Protein AF-A0A3N7EDV2-F1 (afdb_monomer)

pLDDT: mean 83.16, std 14.84, range [35.91, 98.69]

Secondary structure (DSSP, 8-state):
-PPEEEEESSHHHHHHHHHHHH-TTPEEEEEEEETTEEEEEEE-----SS-THHHHHHHTT--HHHHHHHH-S--S--SS--HHHHHHHHHHHHHHH-EE---HHHHHSS-EEEEEE--TTSSHHHHHHHHHHHHHHHH-GGGEEEEE---S-HHHHHHHHHHHHHHT-EEEEPPTTS-SHHHHHHTTT-SEEEEEPPP--TT-TTHHHHHHTTTTSEEEEEEETTS-HHHHHHHHHHHHHHHHHTT----EEEEE-TTT-S-SHHHHHHHHHTT-EEEEEE-SS-TTTTEE-GGGSSHHHHHT--SS--TT-PPSS-TTHHHHHHHHHHHGGGHHHHHHHHHHHHHHSTTHHHHHHHSGGGGS-THHHHTTS--PPP------EEEE-TT-EEEETTEEEEHHHHTTTPEEEEEEEEEETTEEEEEEEEEEEEEETTEEEEEEEEEEEETTT--EEEEEEEEEETTS-HHHHHHHHHHHHHTTTHHHHHHHHHHHHHHH-TT--HHHHHHHHHHHHHHHHHHHH--SHHHHHHHHHHHHTSSS-----HHHHHHHHHHHHHHHHHHH--

Sequence (570 aa):
MSAQRFIGANSREAMNQVRAALGEDALILSSRMTDAGVEIMAQGEETASAPPLLEWLLEAGFSAGFSEDLLGRTPAHLPDATPARLKAWLMQRLDSQLNLLGDEAELFKAPTVIALVGPTGVGKTTTTAKLAARYVMRHGPGHVALVTTDSFRVGAHEQLNIYAQLLGVELHTLEPQAALDPLLGRLAGKRLVIIDTVGMSQRDQRLLAHIQQLRGVRLMLVLNAASHGDTLDEVVHTYRAAAQAAGCRLDDCIISKCDEAARLGPVLETVMRHRLRLNYLSTGQQVPEDLQLPGASDFLQQALDISRPSRFAAPPASATRPHLDALARSLLGQRKVLLALRDSLITHVEGFALLAQLWPLMAQPQACWEGFLGEPAAPSSAAWITPGKASQRAVFEAQRHPLGTLAKRGECFGIRVLRYRNRNARVTLSHLPVAFKGTAVRAWFATLQDSHSGQHLSQRYWLVEEQHALNEQAAELLHQLKQDELADLTARGSTRLLDLHPHLHAEPRHYLAAGFAASALRLAQAPDDWAFQARAQLLGLLPKKPRGQTREILDGLLHLAAVMDNFEHA

Mean predicted aligned error: 18.67 Å

Foldseek 3Di:
DAFDKFFDQEPVRSVVVCCVVANPPWAWPDWDADPRHIMTTTHHDDADPPHDQLLLLLQLPADNVVSCVLCDPPDPDPDDPDVVVVLVVSLVSLVVLAQFDPDCCVVLVFQAEEEEAEAPPLCLLLVLLQVQLVCCVPPNAPQEAEEEAPPPDPVSVVVSVVSCVVRVHHYYYDYPPDACVVVVVVNVSHSYYYYRYDHDQLPDPCLLVRLLSVPPHHYEYRAEQQDHLVRLLSGVVSNQVSQVVSVHHYQHYEYEPLQVHPHRSSVSSSCSVSVHHYYWYANDRDHNVRIDGPVVDCSSVVSSDSVDGDPPSDDPPLVAVVVLVVLLVVCVVVVVVLVVLLVLLCVPPPPSVVLLVVLLCQPPDPVVCVVVPPDDDDPDPDWDKAWDDQQAWWADPNDTDGLVVCLVVFAWPAWDWAQAQLATKIKTKTWDFTHDPNATWIKIKIFIAGPPPRHTDDITIITTHPPDDPVSVVVVVVVVRLCVCLVVQLVVQLVVVCSLPVPGDPVSSSVSSNSLLSSLSCLSRDPDPSSVVSLVVLLVSDPDNDPSTSSSSSVSVVSSSSSVSVVVVD

Structure (mmCIF, N/CA/C/O backbone):
data_AF-A0A3N7EDV2-F1
#
_entry.id   AF-A0A3N7EDV2-F1
#
loop_
_atom_site.group_PDB
_atom_site.id
_atom_site.type_symbol
_atom_site.label_atom_id
_atom_site.label_alt_id
_atom_site.label_comp_id
_atom_site.label_asym_id
_atom_site.label_entity_id
_atom_site.label_seq_id
_atom_site.pdbx_PDB_ins_code
_atom_site.Cartn_x
_atom_site.Cartn_y
_atom_site.Cartn_z
_atom_site.occupancy
_atom_site.B_iso_or_equiv
_atom_site.auth_seq_id
_atom_site.auth_comp_id
_atom_site.auth_asym_id
_atom_site.auth_atom_id
_atom_site.pdbx_PDB_model_num
ATOM 1 N N . MET A 1 1 ? 3.513 13.434 -34.548 1.00 46.03 1 MET A N 1
ATOM 2 C CA . MET A 1 1 ? 2.030 13.333 -34.619 1.00 46.03 1 MET A CA 1
ATOM 3 C C . MET A 1 1 ? 1.526 14.221 -35.753 1.00 46.03 1 MET A C 1
ATOM 5 O O . MET A 1 1 ? 2.109 15.283 -35.920 1.00 46.03 1 MET A O 1
ATOM 9 N N . SER A 1 2 ? 0.510 13.819 -36.536 1.00 45.28 2 SER A N 1
ATOM 10 C CA . SER A 1 2 ? 0.052 14.602 -37.703 1.00 45.28 2 SER A CA 1
ATOM 11 C C . SER A 1 2 ? -1.236 15.370 -37.424 1.00 45.28 2 SER A C 1
ATOM 13 O O . SER A 1 2 ? -2.270 14.768 -37.126 1.00 45.28 2 SER A O 1
ATOM 15 N N . ALA A 1 3 ? -1.189 16.687 -37.600 1.00 66.19 3 ALA A N 1
ATOM 16 C CA . ALA A 1 3 ? -2.385 17.501 -37.709 1.00 66.19 3 ALA A CA 1
ATOM 17 C C . ALA A 1 3 ? -3.265 16.999 -38.863 1.00 66.19 3 ALA A C 1
ATOM 19 O O . ALA A 1 3 ? -2.770 16.709 -39.954 1.00 66.19 3 ALA A O 1
ATOM 20 N N . GLN A 1 4 ? -4.564 16.872 -38.618 1.00 76.62 4 GLN A N 1
ATOM 21 C CA . GLN A 1 4 ? -5.533 16.438 -39.614 1.00 76.62 4 GLN A CA 1
ATOM 22 C C . GLN A 1 4 ? -6.225 17.650 -40.231 1.00 76.62 4 GLN A C 1
ATOM 24 O O . GLN A 1 4 ? -6.433 18.677 -39.582 1.00 76.62 4 GLN A O 1
ATOM 29 N N . ARG A 1 5 ? -6.556 17.531 -41.516 1.00 85.94 5 ARG A N 1
ATOM 30 C CA . ARG A 1 5 ? -7.134 18.606 -42.319 1.00 85.94 5 ARG A CA 1
ATOM 31 C C . ARG A 1 5 ? -8.607 18.327 -42.583 1.00 85.94 5 ARG A C 1
ATOM 33 O O . ARG A 1 5 ? -8.942 17.273 -43.116 1.00 85.94 5 ARG A O 1
ATOM 40 N N . PHE A 1 6 ? -9.450 19.304 -42.282 1.00 88.50 6 PHE A N 1
ATOM 41 C CA . PHE A 1 6 ? -10.902 19.246 -42.422 1.00 88.50 6 PHE A CA 1
ATOM 42 C C . PHE A 1 6 ? -11.371 20.386 -43.319 1.00 88.50 6 PHE A C 1
ATOM 44 O O . PHE A 1 6 ? -10.864 21.500 -43.203 1.00 88.50 6 PHE A O 1
ATOM 51 N N . ILE A 1 7 ? -12.316 20.119 -44.220 1.00 86.75 7 ILE A N 1
ATOM 52 C CA . ILE A 1 7 ? -12.838 21.118 -45.162 1.00 86.75 7 ILE A CA 1
ATOM 53 C C . ILE A 1 7 ? -14.364 21.084 -45.099 1.00 86.75 7 ILE A C 1
ATOM 55 O O . ILE A 1 7 ? -14.984 20.047 -45.333 1.00 86.75 7 ILE A O 1
ATOM 59 N N . GLY A 1 8 ? -14.967 22.228 -44.785 1.00 88.00 8 GLY A N 1
ATOM 60 C CA . GLY A 1 8 ? -16.419 22.412 -44.771 1.00 88.00 8 GLY A CA 1
ATOM 61 C C . GLY A 1 8 ? -16.833 23.585 -45.648 1.00 88.00 8 GLY A C 1
ATOM 62 O O . GLY A 1 8 ? -16.035 24.491 -45.887 1.00 88.00 8 GLY A O 1
ATOM 63 N N . ALA A 1 9 ? -18.092 23.625 -46.093 1.00 82.38 9 ALA A N 1
ATOM 64 C CA . ALA A 1 9 ? -18.577 24.724 -46.932 1.00 82.38 9 ALA A CA 1
ATOM 65 C C . ALA A 1 9 ? -18.543 26.078 -46.192 1.00 82.38 9 ALA A C 1
ATOM 67 O O . ALA A 1 9 ? -18.517 27.140 -46.809 1.00 82.38 9 ALA A O 1
ATOM 68 N N . ASN A 1 10 ? -18.522 26.049 -44.857 1.00 85.12 10 ASN A N 1
ATOM 69 C CA . ASN A 1 10 ? -18.314 27.198 -43.983 1.00 85.12 10 ASN A CA 1
ATOM 70 C C . ASN A 1 10 ? -17.581 26.777 -42.693 1.00 85.12 10 ASN A C 1
ATOM 72 O O . ASN A 1 10 ? -17.484 25.588 -42.377 1.00 85.12 10 ASN A O 1
ATOM 76 N N . SER A 1 11 ? -17.100 27.751 -41.910 1.00 80.75 11 SER A N 1
ATOM 77 C CA . SER A 1 11 ? -16.307 27.488 -40.698 1.00 80.75 11 SER A CA 1
ATOM 78 C C . SER A 1 11 ? -17.036 26.622 -39.671 1.00 80.75 11 SER A C 1
ATOM 80 O O . SER A 1 11 ? -16.395 25.863 -38.952 1.00 80.75 11 SER A O 1
ATOM 82 N N . ARG A 1 12 ? -18.370 26.714 -39.591 1.00 85.12 12 ARG A N 1
ATOM 83 C CA . ARG A 1 12 ? -19.172 25.941 -38.632 1.00 85.12 12 ARG A CA 1
ATOM 84 C C . ARG A 1 12 ? -19.202 24.459 -39.000 1.00 85.12 12 ARG A C 1
ATOM 86 O O . ARG A 1 12 ? -19.090 23.613 -38.120 1.00 85.12 12 ARG A O 1
ATOM 93 N N . GLU A 1 13 ? -19.320 24.152 -40.285 1.00 85.44 13 GLU A N 1
ATOM 94 C CA . GLU A 1 13 ? -19.296 22.779 -40.787 1.00 85.44 13 GLU A CA 1
ATOM 95 C C . GLU A 1 13 ? -17.905 22.146 -40.642 1.00 85.44 13 GLU A C 1
ATOM 97 O O . GLU A 1 13 ? -17.797 21.039 -40.119 1.00 85.44 13 GLU A O 1
ATOM 102 N N . ALA A 1 14 ? -16.840 22.878 -40.991 1.00 84.62 14 ALA A N 1
ATOM 103 C CA . ALA A 1 14 ? -15.461 22.418 -40.806 1.00 84.62 14 ALA A CA 1
ATOM 104 C C . ALA A 1 14 ? -15.138 22.157 -39.321 1.00 84.62 14 ALA A C 1
ATOM 106 O O . ALA A 1 14 ? -14.520 21.151 -38.982 1.00 84.62 14 ALA A O 1
ATOM 107 N N . MET A 1 15 ? -15.624 23.013 -38.414 1.00 82.12 15 MET A N 1
ATOM 108 C CA . MET A 1 15 ? -15.442 22.839 -36.970 1.00 82.12 15 MET A CA 1
ATOM 109 C C . MET A 1 15 ? -16.192 21.628 -36.412 1.00 82.12 15 MET A C 1
ATOM 111 O O . MET A 1 15 ? -15.682 20.926 -35.542 1.00 82.12 15 MET A O 1
ATOM 115 N N . ASN A 1 16 ? -17.405 21.372 -36.906 1.00 84.06 16 ASN A N 1
ATOM 116 C CA . ASN A 1 16 ? -18.169 20.191 -36.511 1.00 84.06 16 ASN A CA 1
ATOM 117 C C . ASN A 1 16 ? -17.460 18.902 -36.948 1.00 84.06 16 ASN A C 1
ATOM 119 O O . ASN A 1 16 ? -17.464 17.933 -36.194 1.00 84.06 16 ASN A O 1
ATOM 123 N N . GLN A 1 17 ? -16.810 18.900 -38.117 1.00 82.94 17 GLN A N 1
ATOM 124 C CA . GLN A 1 17 ? -15.982 17.775 -38.565 1.00 82.94 17 GLN A CA 1
ATOM 125 C C . GLN A 1 17 ? -14.741 17.584 -37.678 1.00 82.94 17 GLN A C 1
ATOM 127 O O . GLN A 1 17 ? -14.449 16.455 -37.295 1.00 82.94 17 GLN A O 1
ATOM 132 N N . VAL A 1 18 ? -14.058 18.673 -37.292 1.00 82.94 18 VAL A N 1
ATOM 133 C CA . VAL A 1 18 ? -12.923 18.631 -36.348 1.00 82.94 18 VAL A CA 1
ATOM 134 C C . VAL A 1 18 ? -13.348 18.020 -35.014 1.00 82.94 18 VAL A C 1
ATOM 136 O O . VAL A 1 18 ? -12.716 17.076 -34.552 1.00 82.94 18 VAL A O 1
ATOM 139 N N . ARG A 1 19 ? -14.447 18.501 -34.418 1.00 78.88 19 ARG A N 1
ATOM 140 C CA . ARG A 1 19 ? -14.934 17.985 -33.128 1.00 78.88 19 ARG A CA 1
ATOM 141 C C . ARG A 1 19 ? -15.379 16.530 -33.206 1.00 78.88 19 ARG A C 1
ATOM 143 O O . ARG A 1 19 ? -15.115 15.763 -32.287 1.00 78.88 19 ARG A O 1
ATOM 150 N N . ALA A 1 20 ? -16.016 16.137 -34.308 1.00 68.25 20 ALA A N 1
ATOM 151 C CA . ALA A 1 20 ? -16.432 14.756 -34.526 1.00 68.25 20 ALA A CA 1
ATOM 152 C C . ALA A 1 20 ? -15.241 13.793 -34.690 1.00 68.25 20 ALA A C 1
ATOM 154 O O . ALA A 1 20 ? -15.356 12.629 -34.318 1.00 68.25 20 ALA A O 1
ATOM 155 N N . ALA A 1 21 ? -14.115 14.261 -35.240 1.00 70.31 21 ALA A N 1
ATOM 156 C CA . ALA A 1 21 ? -12.940 13.431 -35.505 1.00 70.31 21 ALA A CA 1
ATOM 157 C C . ALA A 1 21 ? -11.880 13.458 -34.389 1.00 70.31 21 ALA A C 1
ATOM 159 O O . ALA A 1 21 ? -11.185 12.463 -34.200 1.00 70.31 21 ALA A O 1
ATOM 160 N N . LEU A 1 22 ? -11.735 14.580 -33.675 1.00 73.00 22 LEU A N 1
ATOM 161 C CA . LEU A 1 22 ? -10.630 14.836 -32.739 1.00 73.00 22 LEU A CA 1
ATOM 162 C C . LEU A 1 22 ? -11.077 15.226 -31.316 1.00 73.00 22 LEU A C 1
ATOM 164 O O . LEU A 1 22 ? -10.218 15.407 -30.458 1.00 73.00 22 LEU A O 1
ATOM 168 N N . GLY A 1 23 ? -12.386 15.332 -31.053 1.00 62.22 23 GLY A N 1
ATOM 169 C CA . GLY A 1 23 ? -12.947 15.718 -29.750 1.00 62.22 23 GLY A CA 1
ATOM 170 C C . GLY A 1 23 ? -13.215 17.223 -29.601 1.00 62.22 23 GLY A C 1
ATOM 171 O O . GLY A 1 23 ? -12.785 18.035 -30.421 1.00 62.22 23 GLY A O 1
ATOM 172 N N . GLU A 1 24 ? -13.963 17.611 -28.560 1.00 66.81 24 GLU A N 1
ATOM 173 C CA . GLU A 1 24 ? -14.353 19.015 -28.305 1.00 66.81 24 GLU A CA 1
ATOM 174 C C . GLU A 1 24 ? -13.150 19.940 -28.042 1.00 66.81 24 GLU A C 1
ATOM 176 O O . GLU A 1 24 ? -13.204 21.115 -28.409 1.00 66.81 24 GLU A O 1
ATOM 181 N N . ASP A 1 25 ? -12.062 19.388 -27.496 1.00 59.28 25 ASP A N 1
ATOM 182 C CA . ASP A 1 25 ? -10.852 20.105 -27.070 1.00 59.28 25 ASP A CA 1
ATOM 183 C C . ASP A 1 25 ? -9.725 20.099 -28.127 1.00 59.28 25 ASP A C 1
ATOM 185 O O . ASP A 1 25 ? -8.568 20.391 -27.828 1.00 59.28 25 ASP A O 1
ATOM 189 N N . ALA A 1 26 ? -10.035 19.759 -29.384 1.00 72.44 26 ALA A N 1
ATOM 190 C CA . ALA A 1 26 ? -9.046 19.711 -30.460 1.00 72.44 26 ALA A CA 1
ATOM 191 C C . ALA A 1 26 ? -8.355 21.074 -30.670 1.00 72.44 26 ALA A C 1
ATOM 193 O O . ALA A 1 26 ? -9.005 22.103 -30.884 1.00 72.44 26 ALA A O 1
ATOM 194 N N . LEU A 1 27 ? -7.019 21.078 -30.677 1.00 68.50 27 LEU A N 1
ATOM 195 C CA . LEU A 1 27 ? -6.242 22.296 -30.884 1.00 68.50 27 LEU A CA 1
ATOM 196 C C . LEU A 1 27 ? -6.233 22.655 -32.372 1.00 68.50 27 LEU A C 1
ATOM 198 O O . LEU A 1 27 ? -5.743 21.894 -33.210 1.00 68.50 27 LEU A O 1
ATOM 202 N N . ILE A 1 28 ? -6.740 23.842 -32.701 1.00 80.56 28 ILE A N 1
ATOM 203 C CA . ILE A 1 28 ? -6.741 24.351 -34.073 1.00 80.56 28 ILE A CA 1
ATOM 204 C C . ILE A 1 28 ? -5.422 25.040 -34.357 1.00 80.56 28 ILE A C 1
ATOM 206 O O . ILE A 1 28 ? -5.099 26.070 -33.772 1.00 80.56 28 ILE A O 1
ATOM 210 N N . LEU A 1 29 ? -4.679 24.474 -35.297 1.00 75.00 29 LEU A N 1
ATOM 211 C CA . LEU A 1 29 ? -3.375 24.976 -35.701 1.00 75.00 29 LEU A CA 1
ATOM 212 C C . LEU A 1 29 ? -3.502 26.065 -36.765 1.00 75.00 29 LEU A C 1
ATOM 214 O O . LEU A 1 29 ? -2.735 27.023 -36.766 1.00 75.00 29 LEU A O 1
ATOM 218 N N . SER A 1 30 ? -4.468 25.939 -37.679 1.00 76.81 30 SER A N 1
ATOM 219 C CA . SER A 1 30 ? -4.764 26.986 -38.661 1.00 76.81 30 SER A CA 1
ATOM 220 C C . SER A 1 30 ? -6.180 26.879 -39.227 1.00 76.81 30 SER A C 1
ATOM 222 O O . SER A 1 30 ? -6.770 25.800 -39.263 1.00 76.81 30 SER A O 1
ATOM 224 N N . SER A 1 31 ? -6.720 28.014 -39.681 1.00 87.81 31 SER A N 1
ATOM 225 C CA . SER A 1 31 ? -8.009 28.113 -40.372 1.00 87.81 31 SER A CA 1
ATOM 226 C C . SER A 1 31 ? -7.888 29.104 -41.527 1.00 87.81 31 SER A C 1
ATOM 228 O O . SER A 1 31 ? -7.531 30.261 -41.303 1.00 87.81 31 SER A O 1
ATOM 230 N N . ARG A 1 32 ? -8.205 28.679 -42.755 1.00 83.25 32 ARG A N 1
ATOM 231 C CA . ARG A 1 32 ? -8.150 29.542 -43.947 1.00 83.25 32 ARG A CA 1
ATOM 232 C C . ARG A 1 32 ? -9.317 29.304 -44.905 1.00 83.25 32 ARG A C 1
ATOM 234 O O . ARG A 1 32 ? -9.814 28.189 -45.030 1.00 83.25 32 ARG A O 1
ATOM 241 N N . MET A 1 33 ? -9.736 30.368 -45.590 1.00 81.12 33 MET A N 1
ATOM 242 C CA . MET A 1 33 ? -10.712 30.307 -46.686 1.00 81.12 33 MET A CA 1
ATOM 243 C C . MET A 1 33 ? -10.030 29.808 -47.964 1.00 81.12 33 MET A C 1
ATOM 245 O O . MET A 1 33 ? -8.922 30.238 -48.282 1.00 81.12 33 MET A O 1
ATOM 249 N N . THR A 1 34 ? -10.700 28.927 -48.697 1.00 82.69 34 THR A N 1
ATOM 250 C CA . THR A 1 34 ? -10.254 28.358 -49.975 1.00 82.69 34 THR A CA 1
ATOM 251 C C . THR A 1 34 ? -11.422 28.318 -50.961 1.00 82.69 34 THR A C 1
ATOM 253 O O . THR A 1 34 ? -12.578 28.447 -50.558 1.00 82.69 34 THR A O 1
ATOM 256 N N . ASP A 1 35 ? -11.144 28.076 -52.243 1.00 75.88 35 ASP A N 1
ATOM 257 C CA . ASP A 1 35 ? -12.175 27.993 -53.292 1.00 75.88 35 ASP A CA 1
ATOM 258 C C . ASP A 1 35 ? -13.198 26.861 -53.054 1.00 75.88 35 ASP A C 1
ATOM 260 O O . ASP A 1 35 ? -14.305 26.896 -53.586 1.00 75.88 35 ASP A O 1
ATOM 264 N N . ALA A 1 36 ? -12.846 25.871 -52.223 1.00 72.38 36 ALA A N 1
ATOM 265 C CA . ALA A 1 36 ? -13.694 24.742 -51.836 1.00 72.38 36 ALA A CA 1
ATOM 266 C C . ALA A 1 36 ? -14.410 24.925 -50.476 1.00 72.38 36 ALA A C 1
ATOM 268 O O . ALA A 1 36 ? -15.113 24.016 -50.038 1.00 72.38 36 ALA A O 1
ATOM 269 N N . GLY A 1 37 ? -14.237 26.069 -49.799 1.00 86.25 37 GLY A N 1
ATOM 270 C CA . GLY A 1 37 ? -14.803 26.354 -48.474 1.00 86.25 37 GLY A CA 1
ATOM 271 C C . GLY A 1 37 ? -13.744 26.698 -47.419 1.00 86.25 37 GLY A C 1
ATOM 272 O O . GLY A 1 37 ? -12.667 27.205 -47.735 1.00 86.25 37 GLY A O 1
ATOM 273 N N . VAL A 1 38 ? -14.038 26.441 -46.143 1.00 87.50 38 VAL A N 1
ATOM 274 C CA . VAL A 1 38 ? -13.128 26.702 -45.015 1.00 87.50 38 VAL A CA 1
ATOM 275 C C . VAL A 1 38 ? -12.337 25.447 -44.679 1.00 87.50 38 VAL A C 1
ATOM 277 O O . VAL A 1 38 ? -12.913 24.419 -44.328 1.00 87.50 38 VAL A O 1
ATOM 280 N N . GLU A 1 39 ? -11.014 25.560 -44.754 1.00 88.38 39 GLU A N 1
ATOM 281 C CA . GLU A 1 39 ? -10.063 24.517 -44.385 1.00 88.38 39 GLU A CA 1
ATOM 282 C C . GLU A 1 39 ? -9.536 24.775 -42.966 1.00 88.38 39 GLU A C 1
ATOM 284 O O . GLU A 1 39 ? -8.977 25.840 -42.692 1.00 88.38 39 GLU A O 1
ATOM 289 N N . ILE A 1 40 ? -9.700 23.796 -42.073 1.00 89.94 40 ILE A N 1
ATOM 290 C CA . ILE A 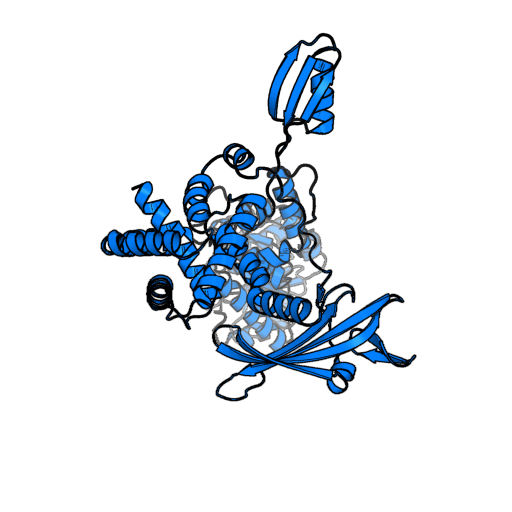1 40 ? -9.201 23.817 -40.695 1.00 89.94 40 ILE A CA 1
ATOM 291 C C . ILE A 1 40 ? -8.206 22.677 -40.510 1.00 89.94 40 ILE A C 1
ATOM 293 O O . ILE A 1 40 ? -8.509 21.518 -40.793 1.00 89.94 40 ILE A O 1
ATOM 297 N N . MET A 1 41 ? -7.021 23.005 -40.007 1.00 83.31 41 MET A N 1
ATOM 298 C CA . MET A 1 41 ? -6.025 22.027 -39.593 1.00 83.31 41 MET A CA 1
ATOM 299 C C . MET A 1 41 ? -6.021 21.953 -38.070 1.00 83.31 41 MET A C 1
ATOM 301 O O . MET A 1 41 ? -5.754 22.953 -37.403 1.00 83.31 41 MET A O 1
ATOM 305 N N . ALA A 1 42 ? -6.334 20.782 -37.528 1.00 81.25 42 ALA A N 1
ATOM 306 C CA . ALA A 1 42 ? -6.474 20.568 -36.094 1.00 81.25 42 ALA A CA 1
ATOM 307 C C . ALA A 1 42 ? -5.771 19.281 -35.657 1.00 81.25 42 ALA A C 1
ATOM 309 O O . ALA A 1 42 ? -5.567 18.365 -36.456 1.00 81.25 42 ALA A O 1
ATOM 310 N N . GLN A 1 43 ? -5.390 19.212 -34.387 1.00 80.50 43 GLN A N 1
ATOM 311 C CA . GLN A 1 43 ? -4.752 18.043 -33.791 1.00 80.50 43 GLN A CA 1
ATOM 312 C C . GLN A 1 43 ? -5.488 17.644 -32.506 1.00 80.50 43 GLN A C 1
ATOM 314 O O . GLN A 1 43 ? -5.873 18.507 -31.719 1.00 80.50 43 GLN A O 1
ATOM 319 N N . GLY A 1 44 ? -5.695 16.337 -32.314 1.00 55.16 44 GLY A N 1
ATOM 320 C CA . GLY A 1 44 ? -6.231 15.789 -31.066 1.00 55.16 44 GLY A CA 1
ATOM 321 C C . GLY A 1 44 ? -5.173 15.788 -29.961 1.00 55.16 44 GLY A C 1
ATOM 322 O O . GLY A 1 44 ? -3.984 15.604 -30.234 1.00 55.16 44 GLY A O 1
ATOM 323 N N . GLU A 1 45 ? -5.594 16.005 -28.720 1.00 43.12 45 GLU A N 1
ATOM 324 C CA . GLU A 1 45 ? -4.719 15.946 -27.548 1.00 43.12 45 GLU A CA 1
ATOM 325 C C . GLU A 1 45 ? -4.501 14.472 -27.143 1.00 43.12 45 GLU A C 1
ATOM 327 O O . GLU A 1 45 ? -5.467 13.751 -26.896 1.00 43.12 45 GLU A O 1
ATOM 332 N N . GLU A 1 46 ? -3.251 13.983 -27.109 1.00 51.56 46 GLU A N 1
ATOM 333 C CA . GLU A 1 46 ? -2.948 12.597 -26.708 1.00 51.56 46 GLU A CA 1
ATOM 334 C C . GLU A 1 46 ? -2.417 12.542 -25.266 1.00 51.56 46 GLU A C 1
ATOM 336 O O . GLU A 1 46 ? -1.321 13.011 -24.950 1.00 51.56 46 GLU A O 1
ATOM 341 N N . THR A 1 47 ? -3.207 11.928 -24.382 1.00 39.44 47 THR A N 1
ATOM 342 C CA . THR A 1 47 ? -2.823 11.530 -23.023 1.00 39.44 47 THR A CA 1
ATOM 343 C C . THR A 1 47 ? -1.825 10.363 -23.069 1.00 39.44 47 THR A C 1
ATOM 345 O O . THR A 1 47 ? -2.180 9.258 -23.479 1.00 39.44 47 THR A O 1
ATOM 348 N N . ALA A 1 48 ? -0.584 10.595 -22.634 1.00 36.12 48 ALA A N 1
ATOM 349 C CA . ALA A 1 48 ? 0.510 9.615 -22.577 1.00 36.12 48 ALA A CA 1
ATOM 350 C C . ALA A 1 48 ? 0.174 8.334 -21.771 1.00 36.12 48 ALA A C 1
ATOM 352 O O . ALA A 1 48 ? -0.488 8.420 -20.747 1.00 36.12 48 ALA A O 1
ATOM 353 N N . SER A 1 49 ? 0.688 7.156 -22.162 1.00 36.88 49 SER A N 1
ATOM 354 C CA . SER A 1 49 ? 0.593 5.875 -21.418 1.00 36.88 49 SER A CA 1
ATOM 355 C C . SER A 1 49 ? 1.953 5.490 -20.789 1.00 36.88 49 SER A C 1
ATOM 357 O O . SER A 1 49 ? 2.934 5.446 -21.524 1.00 36.88 49 SER A O 1
ATOM 359 N N . ALA A 1 50 ? 2.141 5.142 -19.510 1.00 42.19 50 ALA A N 1
ATOM 360 C CA . ALA A 1 50 ? 1.215 4.979 -18.399 1.00 42.19 50 ALA A CA 1
ATOM 361 C C . ALA A 1 50 ? 1.181 6.231 -17.489 1.00 42.19 50 ALA A C 1
ATOM 363 O O . ALA A 1 50 ? 2.242 6.746 -17.134 1.00 42.19 50 ALA A O 1
ATOM 364 N N . PRO A 1 51 ? -0.021 6.710 -17.120 1.00 47.44 51 PRO A N 1
ATOM 365 C CA . PRO A 1 51 ? -0.298 8.115 -16.820 1.00 47.44 51 PRO A CA 1
ATOM 366 C C . PRO A 1 51 ? -0.663 8.317 -15.329 1.00 47.44 51 PRO A C 1
ATOM 368 O O . PRO A 1 51 ? -0.834 7.317 -14.636 1.00 47.44 51 PRO A O 1
ATOM 371 N N . PRO A 1 52 ? -0.839 9.562 -14.838 1.00 62.91 52 PRO A N 1
ATOM 372 C CA . PRO A 1 52 ? -1.262 10.037 -13.504 1.00 62.91 52 PRO A CA 1
ATOM 373 C C . PRO A 1 52 ? -1.691 9.084 -12.373 1.00 62.91 52 PRO A C 1
ATOM 375 O O . PRO A 1 52 ? -1.410 9.378 -11.223 1.00 62.91 52 PRO A O 1
ATOM 378 N N . LEU A 1 53 ? -2.387 7.977 -12.633 1.00 75.94 53 LEU A N 1
ATOM 379 C CA . LEU A 1 53 ? -2.962 7.076 -11.630 1.00 75.94 53 LEU A CA 1
ATOM 380 C C . LEU A 1 53 ? -1.935 6.413 -10.701 1.00 75.94 53 LEU A C 1
ATOM 382 O O . LEU A 1 53 ? -2.198 6.310 -9.505 1.00 75.94 53 LEU A O 1
ATOM 386 N N . LEU A 1 54 ? -0.789 5.957 -11.223 1.00 77.56 54 LEU A N 1
ATOM 387 C CA . LEU A 1 54 ? 0.251 5.350 -10.380 1.00 77.56 54 LE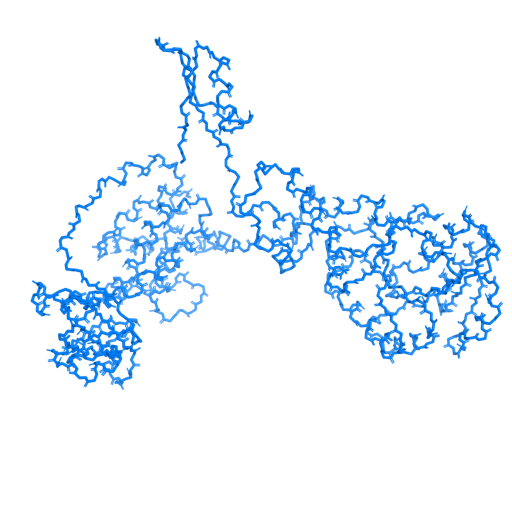U A CA 1
ATOM 388 C C . LEU A 1 54 ? 0.855 6.396 -9.441 1.00 77.56 54 LEU A C 1
ATOM 390 O O . LEU A 1 54 ? 0.946 6.166 -8.241 1.00 77.56 54 LEU A O 1
ATOM 394 N N . GLU A 1 55 ? 1.217 7.559 -9.979 1.00 7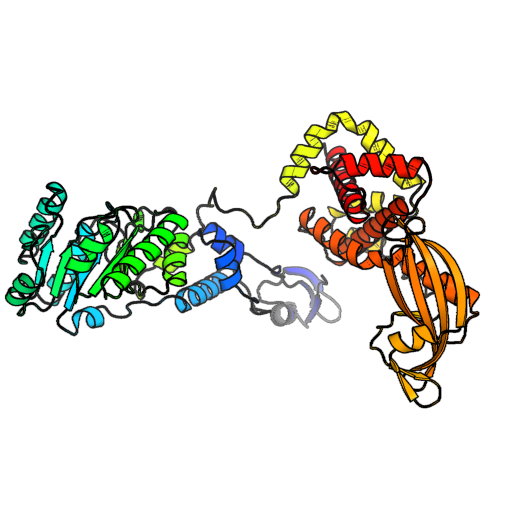7.25 55 GLU A N 1
ATOM 395 C CA . GLU A 1 55 ? 1.709 8.687 -9.188 1.00 77.25 55 GLU A CA 1
ATOM 396 C C . GLU A 1 55 ? 0.663 9.133 -8.163 1.00 77.25 55 GLU A C 1
ATOM 398 O O . GLU A 1 55 ? 1.002 9.335 -7.005 1.00 77.25 55 GLU A O 1
ATOM 403 N N . TRP A 1 56 ? -0.619 9.167 -8.537 1.00 83.75 56 TRP A N 1
ATOM 404 C CA . TRP A 1 56 ? -1.722 9.486 -7.634 1.00 83.75 56 TRP A CA 1
ATOM 405 C C . TRP A 1 56 ? -1.805 8.512 -6.456 1.00 83.75 56 TRP A C 1
ATOM 407 O O . TRP A 1 56 ? -1.925 8.942 -5.311 1.00 83.75 56 TRP A O 1
ATOM 417 N N . LEU A 1 57 ? -1.718 7.205 -6.713 1.00 87.69 57 LEU A N 1
ATOM 418 C CA . LEU A 1 57 ? -1.736 6.186 -5.663 1.00 87.69 57 LEU A CA 1
ATOM 419 C C . LEU A 1 57 ? -0.516 6.301 -4.740 1.00 87.69 57 LEU A C 1
ATOM 421 O O . LEU A 1 57 ? -0.666 6.289 -3.518 1.00 87.69 57 LEU A O 1
ATOM 425 N N . LEU A 1 58 ? 0.679 6.481 -5.303 1.00 87.69 58 LEU A N 1
ATOM 426 C CA . LEU A 1 58 ? 1.904 6.669 -4.521 1.00 87.69 58 LEU A CA 1
ATOM 427 C C . LEU A 1 58 ? 1.834 7.944 -3.669 1.00 87.69 58 LEU A C 1
ATOM 429 O O . LEU A 1 58 ? 2.155 7.924 -2.481 1.00 87.69 58 LEU A O 1
ATOM 433 N N . GLU A 1 59 ? 1.345 9.039 -4.250 1.00 87.56 59 GLU A N 1
ATOM 434 C CA . GLU A 1 59 ? 1.115 10.309 -3.567 1.00 87.56 59 GLU A CA 1
ATOM 435 C C . GLU A 1 59 ? 0.100 10.170 -2.435 1.00 87.56 59 GLU A C 1
ATOM 437 O O . GLU A 1 59 ? 0.342 10.674 -1.339 1.00 87.56 59 GLU A O 1
ATOM 442 N N . ALA A 1 60 ? -0.983 9.422 -2.654 1.00 89.56 60 ALA A N 1
ATOM 443 C CA . ALA A 1 60 ? -1.985 9.064 -1.650 1.00 89.56 60 ALA A CA 1
ATOM 444 C C . ALA A 1 60 ? -1.451 8.130 -0.539 1.00 89.56 60 ALA A C 1
ATOM 446 O O . ALA A 1 60 ? -2.127 7.923 0.474 1.00 89.56 60 ALA A O 1
ATOM 447 N N . GLY A 1 61 ? -0.228 7.610 -0.682 1.00 90.69 61 GLY A N 1
ATOM 448 C CA . GLY A 1 61 ? 0.459 6.781 0.308 1.00 90.69 61 GLY A CA 1
ATOM 449 C C . GLY A 1 61 ? 0.256 5.275 0.137 1.00 90.69 61 GLY A C 1
ATOM 450 O O . GLY A 1 61 ? 0.586 4.527 1.054 1.00 90.69 61 GLY A O 1
ATOM 451 N N . PHE A 1 62 ? -0.283 4.821 -0.997 1.00 91.50 62 PHE A N 1
ATOM 452 C CA . PHE A 1 62 ? -0.305 3.398 -1.342 1.00 91.50 62 PHE A CA 1
ATOM 453 C C . PHE A 1 62 ? 1.101 2.922 -1.730 1.00 91.50 62 PHE A C 1
ATOM 455 O O . PHE A 1 62 ? 1.909 3.676 -2.277 1.00 91.50 62 PHE A O 1
ATOM 462 N N . SER A 1 63 ? 1.409 1.656 -1.462 1.00 88.88 63 SER A N 1
ATOM 463 C CA . SER A 1 63 ? 2.679 1.049 -1.850 1.00 88.88 63 SER A CA 1
ATOM 464 C C . SER A 1 63 ? 2.749 0.815 -3.360 1.00 88.88 63 SER A C 1
ATOM 466 O O . SER A 1 63 ? 1.734 0.586 -4.024 1.00 88.88 63 SER A O 1
ATOM 468 N N . ALA A 1 64 ? 3.965 0.817 -3.911 1.00 84.69 64 ALA A N 1
ATOM 469 C CA . ALA A 1 64 ? 4.186 0.566 -5.336 1.00 84.69 64 ALA A CA 1
ATOM 470 C C . ALA A 1 64 ? 3.642 -0.801 -5.773 1.00 84.69 64 ALA A C 1
ATOM 472 O O . ALA A 1 64 ? 2.894 -0.872 -6.740 1.00 84.69 64 ALA A O 1
ATOM 473 N N . GLY A 1 65 ? 3.935 -1.862 -5.012 1.00 81.12 65 GLY A N 1
ATOM 474 C CA . GLY A 1 65 ? 3.468 -3.210 -5.343 1.00 81.12 65 GLY A CA 1
ATOM 475 C C . GLY A 1 65 ? 1.942 -3.325 -5.346 1.00 81.12 65 GLY A C 1
ATOM 476 O O . GLY A 1 65 ? 1.378 -3.884 -6.277 1.00 81.12 65 GLY A O 1
ATOM 477 N N . PHE A 1 66 ? 1.256 -2.741 -4.354 1.00 86.88 66 PHE A N 1
ATOM 478 C CA . PHE A 1 66 ? -0.211 -2.716 -4.366 1.00 86.88 66 PHE A CA 1
ATOM 479 C C . PHE A 1 66 ? -0.763 -1.895 -5.527 1.00 86.88 66 PHE A C 1
ATOM 481 O O . PHE A 1 66 ? -1.736 -2.297 -6.154 1.00 86.88 66 PHE A O 1
ATOM 488 N N . SER A 1 67 ? -0.151 -0.745 -5.808 1.00 87.44 67 SER A N 1
ATOM 489 C CA . SER A 1 67 ? -0.595 0.149 -6.875 1.00 87.44 67 SER A CA 1
ATOM 490 C C . SER A 1 67 ? -0.471 -0.518 -8.243 1.00 87.44 67 SER A C 1
ATOM 492 O O . SER A 1 67 ? -1.400 -0.455 -9.041 1.00 87.44 67 SER A O 1
ATOM 494 N N . GLU A 1 68 ? 0.638 -1.209 -8.502 1.00 82.56 68 GLU A N 1
ATOM 495 C CA . GLU A 1 68 ? 0.837 -1.998 -9.721 1.00 82.56 68 GLU A CA 1
ATOM 496 C C . GLU A 1 68 ? -0.182 -3.142 -9.832 1.00 82.56 68 GLU A C 1
ATOM 498 O O . GLU A 1 68 ? -0.800 -3.301 -10.886 1.00 82.56 68 GLU A O 1
ATOM 503 N N . ASP A 1 69 ? -0.422 -3.886 -8.747 1.00 81.44 69 ASP A N 1
ATOM 504 C CA . ASP A 1 69 ? -1.411 -4.971 -8.715 1.00 81.44 69 ASP A CA 1
ATOM 505 C C . ASP A 1 69 ? -2.846 -4.458 -8.943 1.00 81.44 69 ASP A C 1
ATOM 507 O O . ASP A 1 69 ? -3.615 -5.059 -9.699 1.00 81.44 69 ASP A O 1
ATOM 511 N N . LEU A 1 70 ? -3.205 -3.330 -8.317 1.00 83.44 70 LEU A N 1
ATOM 512 C CA . LEU A 1 70 ? -4.518 -2.691 -8.429 1.00 83.44 70 LEU A CA 1
ATOM 513 C C . LEU A 1 70 ? -4.775 -2.169 -9.847 1.00 83.44 70 LEU A C 1
ATOM 515 O O . LEU A 1 70 ? -5.887 -2.292 -10.366 1.00 83.44 70 LEU A O 1
ATOM 519 N N . LEU A 1 71 ? -3.756 -1.569 -10.468 1.00 79.50 71 LEU A N 1
ATOM 520 C CA . LEU A 1 71 ? -3.844 -1.031 -11.824 1.00 79.50 71 LEU A CA 1
ATOM 521 C C . LEU A 1 71 ? -3.787 -2.143 -12.886 1.00 79.50 71 LEU A C 1
ATOM 523 O O . LEU A 1 71 ? -4.449 -2.030 -13.922 1.00 79.50 71 LEU A O 1
ATOM 527 N N . GLY A 1 72 ? -3.068 -3.239 -12.617 1.00 68.81 72 GLY A N 1
ATOM 528 C CA . GLY A 1 72 ? -2.974 -4.416 -13.479 1.00 68.81 72 GLY A CA 1
ATOM 529 C C . GLY A 1 72 ? -2.548 -4.089 -14.918 1.00 68.81 72 GLY A C 1
ATOM 530 O O . GLY A 1 72 ? -1.788 -3.157 -15.179 1.00 68.81 72 GLY A O 1
ATOM 531 N N . ARG A 1 73 ? -3.062 -4.852 -15.898 1.00 52.50 73 ARG A N 1
ATOM 532 C CA . ARG A 1 73 ? -3.054 -4.414 -17.305 1.00 52.50 73 ARG A CA 1
ATOM 533 C C . ARG A 1 73 ? -4.154 -3.369 -17.459 1.00 52.50 73 ARG A C 1
ATOM 535 O O . ARG A 1 73 ? -5.304 -3.739 -17.701 1.00 52.50 73 ARG A O 1
ATOM 542 N N . THR A 1 74 ? -3.809 -2.095 -17.289 1.00 51.91 74 THR A N 1
ATOM 543 C CA . THR A 1 74 ? -4.699 -0.958 -17.557 1.00 51.91 74 THR A CA 1
ATOM 544 C C . THR A 1 74 ? -5.473 -1.211 -18.858 1.00 51.91 74 THR A C 1
ATOM 546 O O . THR A 1 74 ? -4.849 -1.619 -19.846 1.00 51.91 74 THR A O 1
ATOM 549 N N . PRO A 1 75 ? -6.808 -1.031 -18.903 1.00 43.94 75 PRO A N 1
ATOM 550 C CA . PRO A 1 75 ? -7.555 -1.154 -20.149 1.00 43.94 75 PRO A CA 1
ATOM 551 C C . PRO A 1 75 ? -6.895 -0.286 -21.224 1.00 43.94 75 PRO A C 1
ATOM 553 O O . PRO A 1 75 ? -6.625 0.887 -20.979 1.00 43.94 75 PRO A O 1
ATOM 556 N N . ALA A 1 76 ? -6.612 -0.872 -22.391 1.00 42.19 76 ALA A N 1
ATOM 557 C CA . ALA A 1 76 ? -5.771 -0.256 -23.421 1.00 42.19 76 ALA A CA 1
ATOM 558 C C . ALA A 1 76 ? -6.319 1.067 -23.986 1.00 42.19 76 ALA A C 1
ATOM 560 O O . ALA A 1 76 ? -5.586 1.770 -24.661 1.00 42.19 76 ALA A O 1
ATOM 561 N N . HIS A 1 77 ? -7.565 1.432 -23.698 1.00 45.53 77 HIS A N 1
ATOM 562 C CA . HIS A 1 77 ? -8.123 2.744 -23.993 1.00 45.53 77 HIS A CA 1
ATOM 563 C C . HIS A 1 77 ? -9.295 3.001 -23.041 1.00 45.53 77 HIS A C 1
ATOM 565 O O . HIS A 1 77 ? -10.298 2.288 -23.086 1.00 45.53 77 HIS A O 1
ATOM 571 N N . LEU A 1 78 ? -9.187 4.026 -22.194 1.00 47.34 78 LEU A N 1
ATOM 572 C CA . LEU A 1 78 ? -10.362 4.767 -21.741 1.00 47.34 78 LEU A CA 1
ATOM 573 C C . LEU A 1 78 ? -10.587 5.845 -22.811 1.00 47.34 78 LEU A C 1
ATOM 575 O O . LEU A 1 78 ? -9.775 6.769 -22.874 1.00 47.34 78 LEU A O 1
ATOM 579 N N . PRO A 1 79 ? -11.587 5.719 -23.703 1.00 40.88 79 PRO A N 1
ATOM 580 C CA . PRO A 1 79 ? -11.936 6.823 -24.590 1.00 40.88 79 PRO A CA 1
ATOM 581 C C . PRO A 1 79 ? -12.292 8.027 -23.701 1.00 40.88 79 PRO A C 1
ATOM 583 O O . PRO A 1 79 ? -13.086 7.877 -22.773 1.00 40.88 79 PRO A O 1
ATOM 586 N N . ASP A 1 80 ? -11.634 9.169 -23.928 1.00 51.53 80 ASP A N 1
ATOM 587 C CA . ASP A 1 80 ? -11.681 10.403 -23.120 1.00 51.53 80 ASP A CA 1
ATOM 588 C C . ASP A 1 80 ? -11.160 10.296 -21.661 1.00 51.53 80 ASP A C 1
ATOM 590 O O . ASP A 1 80 ? -11.912 10.402 -20.680 1.00 51.53 80 ASP A O 1
ATOM 594 N N . ALA A 1 81 ? -9.847 10.139 -21.488 1.00 60.12 81 ALA A N 1
ATOM 595 C CA . ALA A 1 81 ? -9.178 10.030 -20.188 1.00 60.12 81 ALA A CA 1
ATOM 596 C C . ALA A 1 81 ? -8.980 11.381 -19.453 1.00 60.12 81 ALA A C 1
ATOM 598 O O . ALA A 1 81 ? -7.854 11.775 -19.151 1.00 60.12 81 ALA A O 1
ATOM 599 N N . THR A 1 82 ? -10.059 12.098 -19.112 1.00 64.31 82 THR A N 1
ATOM 600 C CA . THR A 1 82 ? -9.941 13.305 -18.264 1.00 64.31 82 THR A CA 1
ATOM 601 C C . THR A 1 82 ? -9.504 12.944 -16.831 1.00 64.31 82 THR A C 1
ATOM 603 O O . THR A 1 82 ? -9.872 11.871 -16.337 1.00 64.31 82 THR A O 1
ATOM 606 N N . PRO A 1 83 ? -8.790 13.825 -16.094 1.00 66.44 83 PRO A N 1
ATOM 607 C CA . PRO A 1 83 ? -8.384 13.556 -14.708 1.00 66.44 83 PRO A CA 1
ATOM 608 C C . PRO A 1 83 ? -9.552 13.179 -13.788 1.00 66.44 83 PRO A C 1
ATOM 610 O O . PRO A 1 83 ? -9.421 12.297 -12.943 1.00 66.44 83 PRO A O 1
ATOM 613 N N . ALA A 1 84 ? -10.722 13.795 -13.989 1.00 68.56 84 ALA A N 1
ATOM 614 C CA . ALA A 1 84 ? -11.935 13.480 -13.239 1.00 68.56 84 ALA A CA 1
ATOM 615 C C . ALA A 1 84 ? -12.455 12.061 -13.534 1.00 68.56 84 ALA A C 1
ATOM 617 O O . ALA A 1 84 ? -12.811 11.337 -12.605 1.00 68.56 84 ALA A O 1
ATOM 618 N N . ARG A 1 85 ? -12.457 11.633 -14.806 1.00 72.31 85 ARG A N 1
ATOM 619 C CA . ARG A 1 85 ? -12.870 10.275 -15.204 1.00 72.31 85 ARG A CA 1
ATOM 620 C C . ARG A 1 85 ? -11.876 9.216 -14.729 1.00 72.31 85 ARG A C 1
ATOM 622 O O . ARG A 1 85 ? -12.295 8.169 -14.243 1.00 72.31 85 ARG A O 1
ATOM 629 N N . LEU A 1 86 ? -10.577 9.509 -14.793 1.00 76.00 86 LEU A N 1
ATOM 630 C CA . LEU A 1 86 ? -9.520 8.655 -14.245 1.00 76.00 86 LEU A CA 1
ATOM 631 C C . LEU A 1 86 ? -9.650 8.505 -12.722 1.00 76.00 86 LEU A C 1
ATOM 633 O O . LEU A 1 86 ? -9.592 7.383 -12.217 1.00 76.00 86 LEU A O 1
ATOM 637 N N . LYS A 1 87 ? -9.912 9.603 -11.996 1.00 77.12 87 LYS A N 1
ATOM 638 C CA . LYS A 1 87 ? -10.191 9.563 -10.551 1.00 77.12 87 LYS A CA 1
ATOM 639 C C . LYS A 1 87 ? -11.421 8.719 -10.242 1.00 77.12 87 LYS A C 1
ATOM 641 O O . LYS A 1 87 ? -11.359 7.868 -9.364 1.00 77.12 87 LYS A O 1
ATOM 646 N N . ALA A 1 88 ? -12.518 8.929 -10.970 1.00 81.38 88 ALA A N 1
ATOM 647 C CA . ALA A 1 88 ? -13.759 8.183 -10.779 1.00 81.38 88 ALA A CA 1
ATOM 648 C C . ALA A 1 88 ? -13.564 6.678 -11.022 1.00 81.38 88 ALA A C 1
ATOM 650 O O . ALA A 1 88 ? -14.016 5.860 -10.223 1.00 81.38 88 ALA A O 1
ATOM 651 N N . TRP A 1 89 ? -12.827 6.308 -12.074 1.00 84.31 89 TRP A N 1
ATOM 652 C CA . TRP A 1 89 ? -12.464 4.916 -12.336 1.00 84.31 89 TRP A CA 1
ATOM 653 C C . TRP A 1 89 ? -11.619 4.323 -11.204 1.00 84.31 89 TRP A C 1
ATOM 655 O O . TRP A 1 89 ? -11.894 3.213 -10.748 1.00 84.31 89 TRP A O 1
ATOM 665 N N . LEU A 1 90 ? -10.620 5.065 -10.712 1.00 85.31 90 LEU A N 1
ATOM 666 C CA . LEU A 1 90 ? -9.773 4.616 -9.608 1.00 85.31 90 LEU A CA 1
ATOM 667 C C . LEU A 1 90 ? -10.575 4.446 -8.312 1.00 85.31 90 LEU A C 1
ATOM 669 O O . LEU A 1 90 ? -10.420 3.436 -7.629 1.00 85.31 90 LEU A O 1
ATOM 673 N N . MET A 1 91 ? -11.468 5.391 -8.006 1.00 86.81 91 MET A N 1
ATOM 674 C CA . MET A 1 91 ? -12.395 5.300 -6.877 1.00 86.81 91 MET A CA 1
ATOM 675 C C . MET A 1 91 ? -13.261 4.046 -6.983 1.00 86.81 91 MET A C 1
ATOM 677 O O . MET A 1 91 ? -13.319 3.281 -6.028 1.00 86.81 91 MET A O 1
ATOM 681 N N . GLN A 1 92 ? -13.855 3.779 -8.150 1.00 87.12 92 GLN A N 1
ATOM 682 C CA . GLN A 1 92 ? -14.656 2.574 -8.379 1.00 87.12 92 GLN A CA 1
ATOM 683 C C . GLN A 1 92 ? -13.828 1.290 -8.213 1.00 87.12 92 GLN A C 1
ATOM 685 O O . GLN A 1 92 ? -14.313 0.293 -7.677 1.00 87.12 92 GLN A O 1
ATOM 690 N N . ARG A 1 93 ? -12.566 1.291 -8.661 1.00 88.31 93 ARG A N 1
ATOM 691 C CA . ARG A 1 93 ? -11.660 0.151 -8.483 1.00 88.31 93 ARG A CA 1
ATOM 692 C C . ARG A 1 93 ? -11.329 -0.096 -7.019 1.00 88.31 93 ARG A C 1
ATOM 694 O O . ARG A 1 93 ? -11.455 -1.238 -6.586 1.00 88.31 93 ARG A O 1
ATOM 701 N N . LEU A 1 94 ? -10.956 0.936 -6.267 1.00 90.56 94 LEU A N 1
ATOM 702 C CA . LEU A 1 94 ? -10.691 0.824 -4.830 1.00 90.56 94 LEU A CA 1
ATOM 703 C C . LEU A 1 94 ? -11.941 0.371 -4.070 1.00 90.56 94 LEU A C 1
ATOM 705 O O . LEU A 1 94 ? -11.863 -0.564 -3.280 1.00 90.56 94 LEU A O 1
ATOM 709 N N . ASP A 1 95 ? -13.093 0.971 -4.365 1.00 90.75 95 ASP A N 1
ATOM 710 C CA . ASP A 1 95 ? -14.375 0.607 -3.759 1.00 90.75 95 ASP A CA 1
ATOM 711 C C . ASP A 1 95 ? -14.707 -0.876 -3.991 1.00 90.75 95 ASP A C 1
ATOM 713 O O . ASP A 1 95 ? -15.043 -1.596 -3.057 1.00 90.75 95 ASP A O 1
ATOM 717 N N . SER A 1 96 ? -14.455 -1.394 -5.201 1.00 89.75 96 SER A N 1
ATOM 718 C CA . SER A 1 96 ? -14.658 -2.818 -5.513 1.00 89.75 96 SER A CA 1
ATOM 719 C C . SER A 1 96 ? -13.756 -3.791 -4.737 1.00 89.75 96 SER A C 1
ATOM 721 O O . SER A 1 96 ? -14.051 -4.985 -4.686 1.00 89.75 96 SER A O 1
ATOM 723 N N . GLN A 1 97 ? -12.642 -3.313 -4.168 1.00 90.19 97 GLN A N 1
ATOM 724 C CA . GLN A 1 97 ? -11.746 -4.117 -3.327 1.00 90.19 97 GLN A CA 1
ATOM 725 C C . GLN A 1 97 ? -12.118 -4.058 -1.840 1.00 90.19 97 GLN A C 1
ATOM 727 O O . GLN A 1 97 ? -11.560 -4.813 -1.040 1.00 90.19 97 GLN A O 1
ATOM 732 N N . LEU A 1 98 ? -13.035 -3.171 -1.451 1.00 92.31 98 LEU A N 1
ATOM 733 C CA . LEU A 1 98 ? -13.434 -2.995 -0.064 1.00 92.31 98 LEU A CA 1
ATOM 734 C C . LEU A 1 98 ? -14.615 -3.892 0.302 1.00 92.31 98 LEU A C 1
ATOM 736 O O . LEU A 1 98 ? -15.596 -4.026 -0.423 1.00 92.31 98 LEU A O 1
ATOM 740 N N . ASN A 1 99 ? -14.534 -4.480 1.494 1.00 94.50 99 ASN A N 1
ATOM 741 C CA . ASN A 1 99 ? -15.651 -5.158 2.135 1.00 94.50 99 ASN A CA 1
ATOM 742 C C . ASN A 1 99 ? -16.249 -4.208 3.177 1.00 94.50 99 ASN A C 1
ATOM 744 O O . ASN A 1 99 ? -15.655 -4.001 4.233 1.00 94.50 99 ASN A O 1
ATOM 748 N N . LEU A 1 100 ? -17.390 -3.596 2.871 1.00 94.31 100 LEU A N 1
ATOM 749 C CA . LEU A 1 100 ? -17.981 -2.534 3.687 1.00 94.31 100 LEU A CA 1
ATOM 750 C C . LEU A 1 100 ? -19.235 -3.014 4.428 1.00 94.31 100 LEU A C 1
ATOM 752 O O . LEU A 1 100 ? -20.015 -3.826 3.929 1.00 94.31 100 LEU A O 1
ATOM 756 N N . LEU A 1 101 ? -19.469 -2.481 5.627 1.00 92.25 101 LEU A N 1
ATOM 757 C CA . LEU A 1 101 ? -20.800 -2.487 6.231 1.00 92.25 101 LEU A CA 1
ATOM 758 C C . LEU A 1 101 ? -21.677 -1.470 5.483 1.00 92.25 101 LEU A C 1
ATOM 760 O O . LEU A 1 101 ? -21.481 -0.265 5.624 1.00 92.25 101 LEU A O 1
ATOM 764 N N . GLY A 1 102 ? -22.610 -1.966 4.666 1.00 81.62 102 GLY A N 1
ATOM 765 C CA . GLY A 1 102 ? -23.503 -1.121 3.868 1.00 81.62 102 GLY A CA 1
ATOM 766 C C . GLY A 1 102 ? -24.605 -0.458 4.695 1.00 81.62 102 GLY A C 1
ATOM 767 O O . GLY A 1 102 ? -24.895 0.718 4.498 1.00 81.62 102 GLY A O 1
ATOM 768 N N . ASP A 1 103 ? -25.180 -1.192 5.650 1.00 88.12 103 ASP A N 1
ATOM 769 C CA . ASP A 1 103 ? -26.226 -0.693 6.543 1.00 88.12 103 ASP A CA 1
ATOM 770 C C . ASP A 1 103 ? -25.934 -1.086 7.995 1.00 88.12 103 ASP A C 1
ATOM 772 O O . ASP A 1 103 ? -25.737 -2.250 8.343 1.00 88.12 103 ASP A O 1
ATOM 776 N N . GLU A 1 104 ? -25.933 -0.090 8.872 1.00 88.44 104 GLU A N 1
ATOM 777 C CA . GLU A 1 104 ? -25.758 -0.266 10.309 1.00 88.44 104 GLU A CA 1
ATOM 778 C C . GLU A 1 104 ? -26.879 -1.089 10.953 1.00 88.44 104 GLU A C 1
ATOM 780 O O . GLU A 1 104 ? -26.643 -1.774 11.949 1.00 88.44 104 GLU A O 1
ATOM 785 N N . ALA A 1 105 ? -28.087 -1.085 10.383 1.00 87.44 105 ALA A N 1
ATOM 786 C CA . ALA A 1 105 ? -29.164 -1.946 10.853 1.00 87.44 105 ALA A CA 1
ATOM 787 C C . ALA A 1 105 ? -28.790 -3.437 10.764 1.00 87.44 105 ALA A C 1
ATOM 789 O O . ALA A 1 105 ? -29.266 -4.225 11.582 1.00 87.44 105 ALA A O 1
ATOM 790 N N . GLU A 1 106 ? -27.897 -3.836 9.847 1.00 87.38 106 GLU A N 1
ATOM 791 C CA . GLU A 1 106 ? -27.374 -5.206 9.788 1.00 87.38 106 GLU A CA 1
ATOM 792 C C . GLU A 1 106 ? -26.574 -5.571 11.038 1.00 87.38 106 GLU A C 1
ATOM 794 O O . GLU A 1 106 ? -26.699 -6.689 11.543 1.00 87.38 106 GLU A O 1
ATOM 799 N N . LEU A 1 107 ? -25.773 -4.632 11.555 1.00 87.81 107 LEU A N 1
ATOM 800 C CA . LEU A 1 107 ? -24.960 -4.838 12.753 1.00 87.81 107 LEU A CA 1
ATOM 801 C C . LEU A 1 107 ? -25.835 -5.025 13.999 1.00 87.81 107 LEU A C 1
ATOM 803 O O . LEU A 1 107 ? -25.471 -5.785 14.894 1.00 87.81 107 LEU A O 1
ATOM 807 N N . PHE A 1 108 ? -26.994 -4.365 14.038 1.00 87.69 108 PHE A N 1
ATOM 808 C CA . PHE A 1 108 ? -27.909 -4.342 15.185 1.00 87.69 108 PHE A CA 1
ATOM 809 C C . PHE A 1 108 ? -29.135 -5.262 15.038 1.00 87.69 108 PHE A C 1
ATOM 811 O O . PHE A 1 108 ? -29.997 -5.312 15.925 1.00 87.69 108 PHE A O 1
ATOM 818 N N . LYS A 1 109 ? -29.232 -6.007 13.929 1.00 85.94 109 LYS A N 1
ATOM 819 C CA . LYS A 1 109 ? -30.400 -6.837 13.595 1.00 85.94 109 LYS A CA 1
ATOM 820 C C . LYS A 1 109 ? -30.681 -7.906 14.652 1.00 85.94 109 LYS A C 1
ATOM 822 O O . LYS A 1 109 ? -31.832 -8.090 15.047 1.00 85.94 109 LYS A O 1
ATOM 827 N N . ALA A 1 110 ? -29.638 -8.586 15.116 1.00 87.00 110 ALA A N 1
ATOM 828 C CA . ALA A 1 110 ? -29.697 -9.599 16.167 1.00 87.00 110 ALA A CA 1
ATOM 829 C C . ALA A 1 110 ? -28.945 -9.126 17.422 1.00 87.00 110 ALA A C 1
ATOM 831 O O . ALA A 1 110 ? -28.040 -8.297 17.299 1.00 87.00 110 ALA A O 1
ATOM 832 N N . PRO A 1 111 ? -29.292 -9.649 18.617 1.00 90.56 111 PRO A N 1
ATOM 833 C CA . PRO A 1 111 ? -28.489 -9.434 19.810 1.00 90.56 111 PRO A CA 1
ATOM 834 C C . PRO A 1 111 ? -27.023 -9.788 19.551 1.00 90.56 111 PRO A C 1
ATOM 836 O O . PRO A 1 111 ? -26.734 -10.871 19.041 1.00 90.56 111 PRO A O 1
ATOM 839 N N . THR A 1 112 ? -26.105 -8.878 19.870 1.00 93.75 112 THR A N 1
ATOM 840 C CA . THR A 1 112 ? -24.683 -9.050 19.558 1.00 93.75 112 THR A CA 1
ATOM 841 C C . THR A 1 112 ? -23.790 -8.573 20.698 1.00 93.75 112 THR A C 1
ATOM 843 O O . THR A 1 112 ? -24.068 -7.571 21.360 1.00 93.75 112 THR A O 1
ATOM 846 N N . VAL A 1 113 ? -22.683 -9.289 20.899 1.00 96.62 113 VAL A N 1
ATOM 847 C CA . VAL A 1 113 ? -21.599 -8.917 21.814 1.00 96.62 113 VAL A CA 1
ATOM 848 C C . VAL A 1 113 ? -20.375 -8.597 20.969 1.00 96.62 113 VAL A C 1
ATOM 850 O O . VAL A 1 113 ? -19.882 -9.464 20.244 1.00 96.62 113 VAL A O 1
ATOM 853 N N . ILE A 1 114 ? -19.912 -7.351 21.031 1.00 97.44 114 ILE A N 1
ATOM 854 C CA . ILE A 1 114 ? -18.788 -6.849 20.238 1.00 97.44 114 ILE A CA 1
ATOM 855 C C . ILE A 1 114 ? -17.650 -6.499 21.187 1.00 97.44 114 ILE A C 1
ATOM 857 O O . ILE A 1 114 ? -17.855 -5.720 22.111 1.00 97.44 114 ILE A O 1
ATOM 861 N N . ALA A 1 115 ? -16.451 -7.021 20.944 1.00 97.94 115 ALA A N 1
ATOM 862 C CA . ALA A 1 115 ? -15.246 -6.584 21.640 1.00 97.94 115 ALA A CA 1
ATOM 863 C C . ALA A 1 115 ? -14.346 -5.785 20.700 1.00 97.94 115 ALA A C 1
ATOM 865 O O . ALA A 1 115 ? -13.940 -6.283 19.645 1.00 97.94 115 ALA A O 1
ATOM 866 N N . LEU A 1 116 ? -14.023 -4.553 21.095 1.00 98.31 116 LEU A N 1
ATOM 867 C CA . LEU A 1 116 ? -13.061 -3.730 20.372 1.00 98.31 116 LEU A CA 1
ATOM 868 C C . LEU A 1 116 ? -11.656 -4.111 20.820 1.00 98.31 116 LEU A C 1
ATOM 870 O O . LEU A 1 116 ? -11.305 -3.896 21.974 1.00 98.31 116 LEU A O 1
ATOM 874 N N . VAL A 1 117 ? -10.852 -4.646 19.904 1.00 98.00 117 VAL A N 1
ATOM 875 C CA . VAL A 1 117 ? -9.461 -5.050 20.156 1.00 98.00 117 VAL A CA 1
ATOM 876 C C . VAL A 1 117 ? -8.500 -4.185 19.349 1.00 98.00 117 VAL A C 1
ATOM 878 O O . VAL A 1 117 ? -8.869 -3.609 18.331 1.00 98.00 117 VAL A O 1
ATOM 881 N N . GLY A 1 118 ? -7.254 -4.068 19.802 1.00 97.44 118 GLY A N 1
ATOM 882 C CA . GLY A 1 118 ? -6.209 -3.345 19.077 1.00 97.44 118 GLY A CA 1
ATOM 883 C C . GLY A 1 118 ? -5.204 -2.628 19.984 1.00 97.44 118 GLY A C 1
ATOM 884 O O . GLY A 1 118 ? -5.386 -2.597 21.213 1.00 97.44 118 GLY A O 1
ATOM 885 N N . PRO A 1 119 ? -4.167 -2.010 19.391 1.00 96.25 119 PRO A N 1
ATOM 886 C CA . PRO A 1 119 ? -3.060 -1.406 20.124 1.00 96.25 119 PRO A CA 1
ATOM 887 C C . PRO A 1 119 ? -3.440 -0.318 21.127 1.00 96.25 119 PRO A C 1
ATOM 889 O O . PRO A 1 119 ? -4.535 0.255 21.109 1.00 96.25 119 PRO A O 1
ATOM 892 N N . THR A 1 120 ? -2.525 -0.014 22.043 1.00 91.69 120 THR A N 1
ATOM 893 C CA . THR A 1 120 ? -2.682 1.104 22.985 1.00 91.69 120 THR A CA 1
ATOM 894 C C . THR A 1 120 ? -2.813 2.430 22.237 1.00 91.69 120 THR A C 1
ATOM 896 O O . THR A 1 120 ? -2.124 2.667 21.253 1.00 91.69 120 THR A O 1
ATOM 899 N N . GLY A 1 121 ? -3.724 3.297 22.689 1.00 92.00 121 GLY A N 1
ATOM 900 C CA . GLY A 1 121 ? -3.913 4.630 22.100 1.00 92.00 121 GLY A CA 1
ATOM 901 C C . GLY A 1 121 ? -4.629 4.663 20.744 1.00 92.00 121 GLY A C 1
ATOM 902 O O . GLY A 1 121 ? -4.876 5.745 20.225 1.00 92.00 121 GLY A O 1
ATOM 903 N N . VAL A 1 122 ? -5.040 3.516 20.192 1.00 95.81 122 VAL A N 1
ATOM 904 C CA . VAL A 1 122 ? -5.724 3.442 18.887 1.00 95.81 122 VAL A CA 1
ATOM 905 C C . VAL A 1 122 ? -7.171 3.977 18.905 1.00 95.81 122 VAL A C 1
ATOM 907 O O . VAL A 1 122 ? -7.826 4.017 17.877 1.00 95.81 122 VAL A O 1
ATOM 910 N N . GLY A 1 123 ? -7.710 4.383 20.060 1.00 95.06 123 GLY A N 1
ATOM 911 C CA . GLY A 1 123 ? -9.057 4.970 20.155 1.00 95.06 123 GLY A CA 1
ATOM 912 C C . GLY A 1 123 ? -10.206 3.993 20.443 1.00 95.06 123 GLY A C 1
ATOM 913 O O . GLY A 1 123 ? -11.352 4.320 20.144 1.00 95.06 123 GLY A O 1
ATOM 914 N N . LYS A 1 124 ? -9.934 2.821 21.040 1.00 96.31 124 LYS A N 1
ATOM 915 C CA . LYS A 1 124 ? -10.964 1.831 21.435 1.00 96.31 124 LYS A CA 1
ATOM 916 C C . LYS A 1 124 ? -12.045 2.421 22.346 1.00 96.31 124 LYS A C 1
ATOM 918 O O . LYS A 1 124 ? -13.201 2.441 21.949 1.00 96.31 124 LYS A O 1
ATOM 923 N N . THR A 1 125 ? -11.665 3.010 23.481 1.00 94.56 125 THR A N 1
ATOM 924 C CA . THR A 1 125 ? -12.606 3.560 24.475 1.00 94.56 125 THR A CA 1
ATOM 925 C C . THR A 1 125 ? -13.532 4.624 23.883 1.00 94.56 125 THR A C 1
ATOM 927 O O . THR A 1 125 ? -14.748 4.564 24.056 1.00 94.56 125 THR A O 1
ATOM 930 N N . THR A 1 126 ? -12.985 5.558 23.098 1.00 94.69 126 THR A N 1
ATOM 931 C CA . THR A 1 126 ? -13.785 6.573 22.396 1.00 94.69 126 THR A CA 1
ATOM 932 C C . THR A 1 126 ? -14.711 5.941 21.355 1.00 94.69 126 THR A C 1
ATOM 934 O O . THR A 1 126 ? -15.866 6.340 21.231 1.00 94.69 126 THR A O 1
ATOM 937 N N . THR A 1 127 ? -14.241 4.927 20.624 1.00 97.38 127 THR A N 1
ATOM 938 C CA . THR A 1 127 ? -15.052 4.205 19.631 1.00 97.38 127 THR A CA 1
ATOM 939 C C . THR A 1 127 ? -16.186 3.415 20.291 1.00 97.38 127 THR A C 1
ATOM 941 O O . THR A 1 127 ? -17.302 3.423 19.777 1.00 97.38 127 THR A O 1
ATOM 944 N N . THR A 1 128 ? -15.942 2.809 21.457 1.00 97.38 128 THR A N 1
ATOM 945 C CA . THR A 1 128 ? -16.966 2.154 22.284 1.00 97.38 128 THR A CA 1
ATOM 946 C C . THR A 1 128 ? -18.081 3.134 22.640 1.00 97.38 128 THR A C 1
ATOM 948 O O . THR A 1 128 ? -19.254 2.837 22.412 1.00 97.38 128 THR A O 1
ATOM 951 N N . ALA A 1 129 ? -17.728 4.326 23.133 1.00 96.88 129 ALA A N 1
ATOM 952 C CA . ALA A 1 129 ? -18.700 5.364 23.470 1.00 96.88 129 ALA A CA 1
ATOM 953 C C . ALA A 1 129 ? -19.508 5.828 22.245 1.00 96.88 129 ALA A C 1
ATOM 955 O O . ALA A 1 129 ? -20.732 5.923 22.319 1.00 96.88 129 ALA A O 1
ATOM 956 N N . LYS A 1 130 ? -18.849 6.047 21.098 1.00 97.69 130 LYS A N 1
ATOM 957 C CA . LYS A 1 130 ? -19.504 6.417 19.830 1.00 97.69 130 LYS A CA 1
ATOM 958 C C . LYS A 1 130 ? -20.493 5.359 19.353 1.00 97.69 130 LYS A C 1
ATOM 960 O O . LYS A 1 130 ? -21.626 5.692 19.011 1.00 97.69 130 LYS A O 1
ATOM 965 N N . LEU A 1 131 ? -20.092 4.089 19.359 1.00 96.50 131 LEU A N 1
ATOM 966 C CA . LEU A 1 131 ? -20.947 2.987 18.924 1.00 96.50 131 LEU A CA 1
ATOM 967 C C . LEU A 1 131 ? -22.162 2.821 19.851 1.00 96.50 131 LEU A C 1
ATOM 969 O O . LEU A 1 131 ? -23.283 2.650 19.371 1.00 96.50 131 LEU A O 1
ATOM 973 N N . ALA A 1 132 ? -21.959 2.946 21.167 1.00 96.94 132 ALA A N 1
ATOM 974 C CA . ALA A 1 132 ? -23.046 2.933 22.142 1.00 96.94 132 ALA A CA 1
ATOM 975 C C . ALA A 1 132 ? -24.022 4.088 21.909 1.00 96.94 132 ALA A C 1
ATOM 977 O O . ALA A 1 132 ? -25.221 3.858 21.780 1.00 96.94 132 ALA A O 1
ATOM 978 N N . ALA A 1 133 ? -23.512 5.315 21.789 1.00 96.69 133 ALA A N 1
ATOM 979 C CA . ALA A 1 133 ? -24.315 6.507 21.551 1.00 96.69 133 ALA A CA 1
ATOM 980 C C . ALA A 1 133 ? -25.150 6.395 20.263 1.00 96.69 133 ALA A C 1
ATOM 982 O O . ALA A 1 133 ? -26.348 6.674 20.294 1.00 96.69 133 ALA A O 1
ATOM 983 N N . ARG A 1 134 ? -24.575 5.889 19.160 1.00 93.75 134 ARG A N 1
ATOM 984 C CA . ARG A 1 134 ? -25.321 5.638 17.910 1.00 93.75 134 ARG A CA 1
ATOM 985 C C . ARG A 1 134 ? -26.480 4.664 18.100 1.00 93.75 134 ARG A C 1
ATOM 987 O O . ARG A 1 134 ? -27.569 4.909 17.580 1.00 93.75 134 ARG A O 1
ATOM 994 N N . TYR A 1 135 ? -26.270 3.577 18.844 1.00 94.75 135 TYR A N 1
ATOM 995 C CA . TYR A 1 135 ? -27.346 2.634 19.148 1.00 94.75 135 TYR A CA 1
ATOM 996 C C . TYR A 1 135 ? -28.421 3.285 20.032 1.00 94.75 135 TYR A C 1
ATOM 998 O O . TYR A 1 135 ? -29.611 3.196 19.728 1.00 94.75 135 TYR A O 1
ATOM 1006 N N . VAL A 1 136 ? -28.009 3.974 21.102 1.00 95.81 136 VAL A N 1
ATOM 1007 C CA . VAL A 1 136 ? -28.898 4.647 22.065 1.00 95.81 136 VAL A CA 1
ATOM 1008 C C . VAL A 1 136 ? -29.797 5.667 21.370 1.00 95.81 136 VAL A C 1
ATOM 1010 O O . VAL A 1 136 ? -31.003 5.669 21.607 1.00 95.81 136 VAL A O 1
ATOM 1013 N N . MET A 1 137 ? -29.255 6.479 20.458 1.00 92.69 137 MET A N 1
ATOM 1014 C CA . MET A 1 137 ? -30.034 7.468 19.701 1.00 92.69 137 MET A CA 1
ATOM 1015 C C . MET A 1 137 ? -31.157 6.851 18.857 1.00 92.69 137 MET A C 1
ATOM 1017 O O . MET A 1 137 ? -32.137 7.528 18.562 1.00 92.69 137 MET A O 1
ATOM 1021 N N . ARG A 1 138 ? -31.029 5.581 18.454 1.00 90.62 138 ARG A N 1
ATOM 1022 C CA . ARG A 1 138 ? -32.006 4.890 17.594 1.00 90.62 138 ARG A CA 1
ATOM 1023 C C . ARG A 1 138 ? -32.967 3.989 18.350 1.00 90.62 138 ARG A C 1
ATOM 1025 O O . ARG A 1 138 ? -34.105 3.810 17.926 1.00 90.62 138 ARG A O 1
ATOM 1032 N N . HIS A 1 139 ? -32.490 3.369 19.422 1.00 92.19 139 HIS A N 1
ATOM 1033 C CA . HIS A 1 139 ? -33.178 2.260 20.082 1.00 92.19 139 HIS A CA 1
ATOM 1034 C C . HIS A 1 139 ? -33.356 2.469 21.590 1.00 92.19 139 HIS A C 1
ATOM 1036 O O . HIS A 1 139 ? -33.940 1.618 22.261 1.00 92.19 139 HIS A O 1
ATOM 1042 N N . GLY A 1 140 ? -32.869 3.589 22.123 1.00 94.00 140 GLY A N 1
ATOM 1043 C CA . GLY A 1 140 ? -32.870 3.892 23.546 1.00 94.00 140 GLY A CA 1
ATOM 1044 C C . GLY A 1 140 ? -31.781 3.145 24.334 1.00 94.00 140 GLY A C 1
ATOM 1045 O O . GLY A 1 140 ? -31.155 2.205 23.833 1.00 94.00 140 GLY A O 1
ATOM 1046 N N . PRO A 1 141 ? -31.543 3.549 25.593 1.00 94.81 141 PRO A N 1
ATOM 1047 C CA . PRO A 1 141 ? -30.411 3.057 26.377 1.00 94.81 141 PRO A CA 1
ATOM 1048 C C . PRO A 1 141 ? -30.628 1.709 27.068 1.00 94.81 141 PRO A C 1
ATOM 1050 O O . PRO A 1 141 ? -29.666 0.991 27.334 1.00 94.81 141 PRO A O 1
ATOM 1053 N N . GLY A 1 142 ? -31.881 1.307 27.305 1.00 92.94 142 GLY A N 1
ATOM 1054 C CA . GLY A 1 142 ? -32.204 0.114 28.102 1.00 92.94 142 GLY A CA 1
ATOM 1055 C C . GLY A 1 142 ? -31.658 -1.209 27.547 1.00 92.94 142 GLY A C 1
ATOM 1056 O O . GLY A 1 142 ? -31.448 -2.159 28.305 1.00 92.94 142 GLY A O 1
ATOM 1057 N N . HIS A 1 143 ? -31.376 -1.272 26.243 1.00 92.44 143 HIS A N 1
ATOM 1058 C CA . HIS A 1 143 ? -30.902 -2.477 25.558 1.00 92.44 143 HIS A CA 1
ATOM 1059 C C . HIS A 1 143 ? -29.387 -2.527 25.325 1.00 92.44 143 HIS A C 1
ATOM 1061 O O . HIS A 1 143 ? -28.921 -3.468 24.678 1.00 92.44 143 HIS A O 1
ATOM 1067 N N . VAL A 1 144 ? -28.632 -1.559 25.851 1.00 97.12 144 VAL A N 1
ATOM 1068 C CA . VAL A 1 144 ? -27.172 -1.490 25.727 1.00 97.12 144 VAL A CA 1
ATOM 1069 C C . VAL A 1 144 ? -26.515 -1.742 27.083 1.00 97.12 144 VAL A C 1
ATOM 1071 O O . VAL A 1 144 ? -27.023 -1.314 28.122 1.00 97.12 144 VAL A O 1
ATOM 1074 N N . ALA A 1 145 ? -25.385 -2.443 27.072 1.00 97.81 145 ALA A N 1
ATOM 1075 C CA . ALA A 1 145 ? -24.458 -2.495 28.194 1.00 97.81 145 ALA A CA 1
ATOM 1076 C C . ALA A 1 145 ? -23.019 -2.325 27.700 1.00 97.81 145 ALA A C 1
ATOM 1078 O O . ALA A 1 145 ? -22.636 -2.827 26.641 1.00 97.81 145 ALA A O 1
ATOM 1079 N N . LEU A 1 146 ? -22.224 -1.621 28.493 1.00 98.25 146 LEU A N 1
ATOM 1080 C CA . LEU A 1 146 ? -20.796 -1.461 28.302 1.00 98.25 146 LEU A CA 1
ATOM 1081 C C . LEU A 1 146 ? -20.055 -2.363 29.279 1.00 98.25 146 LEU A C 1
ATOM 1083 O O . LEU A 1 146 ? -20.430 -2.486 30.445 1.00 98.25 146 LEU A O 1
ATOM 1087 N N . VAL A 1 147 ? -18.984 -2.978 28.802 1.00 97.25 147 VAL A N 1
ATOM 1088 C CA . VAL A 1 147 ? -18.050 -3.740 29.624 1.00 97.25 147 VAL A CA 1
ATOM 1089 C C . VAL A 1 147 ? -16.664 -3.170 29.392 1.00 97.25 147 VAL A C 1
ATOM 1091 O O . VAL A 1 147 ? -16.274 -2.963 28.249 1.00 97.25 147 VAL A O 1
ATOM 1094 N N . THR A 1 148 ? -15.902 -2.930 30.450 1.00 95.06 148 THR A N 1
ATOM 1095 C CA . THR A 1 148 ? -14.490 -2.560 30.336 1.00 95.06 148 THR A CA 1
ATOM 1096 C C . THR A 1 148 ? -13.611 -3.621 30.970 1.00 95.06 148 THR A C 1
ATOM 1098 O O . THR A 1 148 ? -13.885 -4.092 32.075 1.00 95.06 148 THR A O 1
ATOM 1101 N N . THR A 1 149 ? -12.554 -4.004 30.256 1.00 92.38 149 THR A N 1
ATOM 1102 C CA . THR A 1 149 ? -11.475 -4.849 30.786 1.00 92.38 149 THR A CA 1
ATOM 1103 C C . THR A 1 149 ? -10.199 -4.039 31.053 1.00 92.38 149 THR A C 1
ATOM 1105 O O . THR A 1 149 ? -9.173 -4.620 31.401 1.00 92.38 149 THR A O 1
ATOM 1108 N N . ASP A 1 150 ? -10.213 -2.718 30.830 1.00 84.38 150 ASP A N 1
ATOM 1109 C CA . ASP A 1 150 ? -9.082 -1.818 31.100 1.00 84.38 150 ASP A CA 1
ATOM 1110 C C . ASP A 1 150 ? -9.190 -1.285 32.538 1.00 84.38 150 ASP A C 1
ATOM 1112 O O . ASP A 1 150 ? -9.573 -0.142 32.777 1.00 84.38 150 ASP A O 1
ATOM 1116 N N . SER A 1 151 ? -8.889 -2.145 33.518 1.00 73.75 151 SER A N 1
ATOM 1117 C CA . SER A 1 151 ? -8.895 -1.785 34.945 1.00 73.75 151 SER A CA 1
ATOM 1118 C C . SER A 1 151 ? -7.615 -1.072 35.404 1.00 73.75 151 SER A C 1
ATOM 1120 O O . SER A 1 151 ? -7.547 -0.579 36.527 1.00 73.75 151 SER A O 1
ATOM 1122 N N . PHE A 1 152 ? -6.594 -0.989 34.543 1.00 70.75 152 PHE A N 1
ATOM 1123 C CA . PHE A 1 152 ? -5.297 -0.395 34.879 1.00 70.75 152 PHE A CA 1
ATOM 1124 C C . PHE A 1 152 ? -5.223 1.102 34.566 1.00 70.75 152 PHE A C 1
ATOM 1126 O O . PHE A 1 152 ? -4.492 1.838 35.232 1.00 70.75 152 PHE A O 1
ATOM 1133 N N . ARG A 1 153 ? -5.949 1.579 33.548 1.00 81.25 153 ARG A N 1
ATOM 1134 C CA . ARG A 1 153 ? -5.905 2.986 33.127 1.00 81.25 153 ARG A CA 1
ATOM 1135 C C . ARG A 1 153 ? -7.080 3.754 33.715 1.00 81.25 153 ARG A C 1
ATOM 1137 O O . ARG A 1 153 ? -8.120 3.881 33.075 1.00 81.25 153 ARG A O 1
ATOM 1144 N N . VAL A 1 154 ? -6.858 4.338 34.896 1.00 75.62 154 VAL A N 1
ATOM 1145 C CA . VAL A 1 154 ? -7.849 5.141 35.645 1.00 75.62 154 VAL A CA 1
ATOM 1146 C C . VAL A 1 154 ? -8.591 6.128 34.735 1.00 75.62 154 VAL A C 1
ATOM 1148 O O . VAL A 1 154 ? -9.814 6.095 34.672 1.00 75.62 154 VAL A O 1
ATOM 1151 N N . GLY A 1 155 ? -7.869 6.913 33.926 1.00 81.62 155 GLY A N 1
ATOM 1152 C CA . GLY A 1 155 ? -8.497 7.893 33.032 1.00 81.62 155 GLY A CA 1
ATOM 1153 C C . GLY A 1 155 ? -9.355 7.293 31.908 1.00 81.62 155 GLY A C 1
ATOM 1154 O O . GLY A 1 155 ? -10.339 7.905 31.510 1.00 81.62 155 GLY A O 1
ATOM 1155 N N . ALA A 1 156 ? -9.032 6.095 31.404 1.00 81.12 156 ALA A N 1
ATOM 1156 C CA . ALA A 1 156 ? -9.858 5.433 30.389 1.00 81.12 156 ALA A CA 1
ATOM 1157 C C . ALA A 1 156 ? -11.159 4.893 31.005 1.00 81.12 156 ALA A C 1
ATOM 1159 O O . ALA A 1 156 ? -12.232 5.046 30.419 1.00 81.12 156 ALA A O 1
ATOM 1160 N N . HIS A 1 157 ? -11.065 4.321 32.209 1.00 86.94 157 HIS A N 1
ATOM 1161 C CA . HIS A 1 157 ? -12.225 3.863 32.965 1.00 86.94 157 HIS A CA 1
ATOM 1162 C C . HIS A 1 157 ? -13.160 5.026 33.331 1.00 86.94 157 HIS A C 1
ATOM 1164 O O . HIS A 1 157 ? -14.357 4.961 33.058 1.00 86.94 157 HIS A O 1
ATOM 1170 N N . GLU A 1 158 ? -12.617 6.118 33.878 1.00 89.25 158 GLU A N 1
ATOM 1171 C CA . GLU A 1 158 ? -13.380 7.330 34.201 1.00 89.25 158 GLU A CA 1
ATOM 1172 C C . GLU A 1 158 ? -14.046 7.930 32.961 1.00 89.25 158 GLU A C 1
ATOM 1174 O O . GLU A 1 158 ? -15.233 8.254 32.997 1.00 89.25 158 GLU A O 1
ATOM 1179 N N . GLN A 1 159 ? -13.321 8.014 31.841 1.00 90.06 159 GLN A N 1
ATOM 1180 C CA . GLN A 1 159 ? -13.869 8.512 30.583 1.00 90.06 159 GLN A CA 1
ATOM 1181 C C . GLN A 1 159 ? -15.063 7.671 30.113 1.00 90.06 159 GLN A C 1
ATOM 1183 O O . GLN A 1 159 ? -16.106 8.224 29.757 1.00 90.06 159 GLN A O 1
ATOM 1188 N N . LEU A 1 160 ? -14.945 6.340 30.126 1.00 93.56 160 LEU A N 1
ATOM 1189 C CA . LEU A 1 160 ? -16.044 5.469 29.715 1.00 93.56 160 LEU A CA 1
ATOM 1190 C C . LEU A 1 160 ? -17.228 5.531 30.690 1.00 93.56 160 LEU A C 1
ATOM 1192 O O . LEU A 1 160 ? -18.373 5.495 30.247 1.00 93.56 160 LEU A O 1
ATOM 1196 N N . ASN A 1 161 ? -16.968 5.676 31.992 1.00 94.69 161 ASN A N 1
ATOM 1197 C CA . ASN A 1 161 ? -18.001 5.852 33.012 1.00 94.69 161 ASN A CA 1
ATOM 1198 C C . ASN A 1 161 ? -18.798 7.148 32.810 1.00 94.69 161 ASN A C 1
ATOM 1200 O O . ASN A 1 161 ? -20.024 7.127 32.884 1.00 94.69 161 ASN A O 1
ATOM 1204 N N . ILE A 1 162 ? -18.130 8.254 32.472 1.00 94.94 162 ILE A N 1
ATOM 1205 C CA . ILE A 1 162 ? -18.801 9.518 32.133 1.00 94.94 162 ILE A CA 1
ATOM 1206 C C . ILE A 1 162 ? -19.734 9.318 30.934 1.00 94.94 162 ILE A C 1
ATOM 1208 O O . ILE A 1 162 ? -20.904 9.690 30.999 1.00 94.94 162 ILE A O 1
ATOM 1212 N N . TYR A 1 163 ? -19.263 8.678 29.859 1.00 95.88 163 TYR A N 1
ATOM 1213 C CA . TYR A 1 163 ? -20.124 8.386 28.709 1.00 95.88 163 TYR A CA 1
ATOM 1214 C C . TYR A 1 163 ? -21.290 7.465 29.070 1.00 95.88 163 TYR A C 1
ATOM 1216 O O . TYR A 1 163 ? -22.410 7.708 28.629 1.00 95.88 163 TYR A O 1
ATOM 1224 N N . ALA A 1 164 ? -21.054 6.438 29.887 1.00 96.88 164 ALA A N 1
ATOM 1225 C CA . ALA A 1 164 ? -22.102 5.527 30.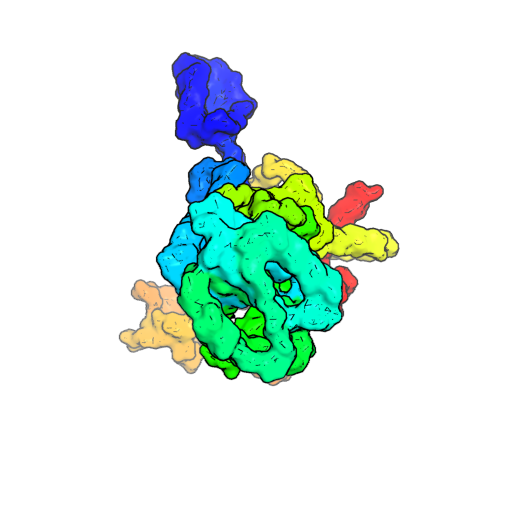325 1.00 96.88 164 ALA A CA 1
ATOM 1226 C C . ALA A 1 164 ? -23.220 6.269 31.074 1.00 96.88 164 ALA A C 1
ATOM 1228 O O . ALA A 1 164 ? -24.398 6.085 30.768 1.00 96.88 164 ALA A O 1
ATOM 1229 N N . GLN A 1 165 ? -22.847 7.173 31.985 1.00 97.31 165 GLN A N 1
ATOM 1230 C CA . GLN A 1 165 ? -23.782 8.015 32.732 1.00 97.31 165 GLN A CA 1
ATOM 1231 C C . GLN A 1 165 ? -24.552 8.976 31.821 1.00 97.31 165 GLN A C 1
ATOM 1233 O O . GLN A 1 165 ? -25.774 9.056 31.925 1.00 97.31 165 GLN A O 1
ATOM 1238 N N . LEU A 1 166 ? -23.863 9.659 30.899 1.00 96.12 166 LEU A N 1
ATOM 1239 C CA . LEU A 1 166 ? -24.491 10.584 29.946 1.00 96.12 166 LEU A CA 1
ATOM 1240 C C . LEU A 1 166 ? -25.488 9.879 29.018 1.00 96.12 166 LEU A C 1
ATOM 1242 O O . LEU A 1 166 ? -26.535 10.435 28.697 1.00 96.12 166 LEU A O 1
ATOM 1246 N N . LEU A 1 167 ? -25.172 8.654 28.597 1.00 96.69 167 LEU A N 1
ATOM 1247 C CA . LEU A 1 167 ? -26.030 7.845 27.732 1.00 96.69 167 LEU A CA 1
ATOM 1248 C C . LEU A 1 167 ? -27.112 7.076 28.504 1.00 96.69 167 LEU A C 1
ATOM 1250 O O . LEU A 1 167 ? -28.007 6.519 27.876 1.00 96.69 167 LEU A O 1
ATOM 1254 N N . GLY A 1 168 ? -27.037 7.012 29.837 1.00 96.81 168 GLY A N 1
ATOM 1255 C CA . GLY A 1 168 ? -27.937 6.208 30.666 1.00 96.81 168 GLY A CA 1
ATOM 1256 C C . GLY A 1 168 ? -27.782 4.695 30.463 1.00 96.81 168 GLY A C 1
ATOM 1257 O O . GLY A 1 168 ? -28.757 3.959 30.611 1.00 96.81 168 GLY A O 1
ATOM 1258 N N . VAL A 1 169 ? -26.586 4.226 30.088 1.00 97.69 169 VAL A N 1
ATOM 1259 C CA . VAL A 1 169 ? -26.288 2.802 29.852 1.00 97.69 169 VAL A CA 1
ATOM 1260 C C . VAL A 1 169 ? -25.516 2.201 31.023 1.00 97.69 169 VAL A C 1
ATOM 1262 O O . VAL A 1 169 ? -24.732 2.873 31.689 1.00 97.69 169 VAL A O 1
ATOM 1265 N N . GLU A 1 170 ? -25.718 0.910 31.271 1.00 96.38 170 GLU A N 1
ATOM 1266 C CA . GLU A 1 170 ? -24.985 0.198 32.319 1.00 96.38 170 GLU A CA 1
ATOM 1267 C C . GLU A 1 170 ? -23.514 0.016 31.927 1.00 96.38 170 GLU A C 1
ATOM 1269 O O . GLU A 1 170 ? -23.227 -0.396 30.802 1.00 96.38 170 GLU A O 1
ATOM 1274 N N . LEU A 1 171 ? -22.594 0.257 32.866 1.00 96.94 171 LEU A N 1
ATOM 1275 C CA . LEU A 1 171 ? -21.169 -0.043 32.729 1.00 96.94 171 LEU A CA 1
ATOM 1276 C C . LEU A 1 171 ? -20.763 -1.113 33.743 1.00 96.94 171 LEU A C 1
ATOM 1278 O O . LEU A 1 171 ? -21.010 -0.974 34.939 1.00 96.94 171 LEU A O 1
ATOM 1282 N N . HIS A 1 172 ? -20.104 -2.161 33.259 1.00 95.88 172 HIS A N 1
ATOM 1283 C CA . HIS A 1 172 ? -19.585 -3.260 34.066 1.00 95.88 172 HIS A CA 1
ATOM 1284 C C . HIS A 1 172 ? -18.066 -3.352 33.913 1.00 95.88 172 HIS A C 1
ATOM 1286 O O . HIS A 1 172 ? -17.542 -3.286 32.803 1.00 95.88 172 HIS A O 1
ATOM 1292 N N . THR A 1 173 ? -17.351 -3.555 35.015 1.00 93.38 173 THR A N 1
ATOM 1293 C CA . THR A 1 173 ? -15.903 -3.815 34.992 1.00 93.38 173 THR A CA 1
ATOM 1294 C C . THR A 1 173 ? -15.656 -5.315 35.072 1.00 93.38 173 THR A C 1
ATOM 1296 O O . THR A 1 173 ? -16.227 -5.992 35.930 1.00 93.38 173 THR A O 1
ATOM 1299 N N . LEU A 1 174 ? -14.808 -5.837 34.186 1.00 92.50 174 LEU A N 1
ATOM 1300 C CA . LEU A 1 174 ? -14.338 -7.216 34.240 1.00 92.50 174 LEU A CA 1
ATOM 1301 C C . LEU A 1 174 ? -12.908 -7.250 34.783 1.00 92.50 174 LEU A C 1
ATOM 1303 O O . LEU A 1 174 ? -11.994 -6.686 34.183 1.00 92.50 174 LEU A O 1
ATOM 1307 N N . GLU A 1 175 ? -12.721 -7.934 35.910 1.00 87.00 175 GLU A N 1
ATOM 1308 C CA . GLU A 1 175 ? -11.400 -8.120 36.510 1.00 87.00 175 GLU A CA 1
ATOM 1309 C C . GLU A 1 175 ? -10.481 -8.965 35.606 1.00 87.00 175 GLU A C 1
ATOM 1311 O O . GLU A 1 175 ? -10.962 -9.906 34.969 1.00 87.00 175 GLU A O 1
ATOM 1316 N N . PRO A 1 176 ? -9.153 -8.729 35.588 1.00 82.12 176 PRO A N 1
ATOM 1317 C CA . PRO A 1 176 ? -8.225 -9.390 34.663 1.00 82.12 176 PRO A CA 1
ATOM 1318 C C . PRO A 1 176 ? -8.197 -10.922 34.703 1.00 82.12 176 PRO A C 1
ATOM 1320 O O . PRO A 1 176 ? -7.671 -11.531 33.780 1.00 82.12 176 PRO A O 1
ATOM 1323 N N . GLN A 1 177 ? -8.698 -11.557 35.764 1.00 84.00 177 GLN A N 1
ATOM 1324 C CA . GLN A 1 177 ? -8.747 -13.020 35.911 1.00 84.00 177 GLN A CA 1
ATOM 1325 C C . GLN A 1 177 ? -10.178 -13.575 35.881 1.00 84.00 177 GLN A C 1
ATOM 1327 O O . GLN A 1 177 ? -10.369 -14.789 35.954 1.00 84.00 177 GLN A O 1
ATOM 1332 N N . ALA A 1 178 ? -11.190 -12.710 35.791 1.00 88.19 178 ALA A N 1
ATOM 1333 C CA . ALA A 1 178 ? -12.582 -13.128 35.789 1.00 88.19 178 ALA A CA 1
ATOM 1334 C C . ALA A 1 178 ? -12.982 -13.708 34.425 1.00 88.19 178 ALA A C 1
ATOM 1336 O O . ALA A 1 178 ? -12.598 -13.204 33.370 1.00 88.19 178 ALA A O 1
ATOM 1337 N N . ALA A 1 179 ? -13.792 -14.767 34.450 1.00 90.56 179 ALA A N 1
ATOM 1338 C CA . ALA A 1 179 ? -14.405 -15.306 33.244 1.00 90.56 179 ALA A CA 1
ATOM 1339 C C . ALA A 1 179 ? -15.482 -14.346 32.713 1.00 90.56 179 ALA A C 1
ATOM 1341 O O . ALA A 1 179 ? -16.231 -13.751 33.491 1.00 90.56 179 ALA A O 1
ATOM 1342 N N . LEU A 1 180 ? -15.583 -14.230 31.388 1.00 94.19 180 LEU A N 1
ATOM 1343 C CA . LEU A 1 180 ? -16.559 -13.363 30.728 1.00 94.19 180 LEU A CA 1
ATOM 1344 C C . LEU A 1 180 ? -17.985 -13.953 30.753 1.00 94.19 180 LEU A C 1
ATOM 1346 O O . LEU A 1 180 ? -18.953 -13.209 30.915 1.00 94.19 180 LEU A O 1
ATOM 1350 N N . ASP A 1 181 ? -18.124 -15.280 30.665 1.00 94.31 181 ASP A N 1
ATOM 1351 C CA . ASP A 1 181 ? -19.422 -15.967 30.535 1.00 94.31 181 ASP A CA 1
ATOM 1352 C C . ASP A 1 181 ? -20.442 -15.635 31.642 1.00 94.31 181 ASP A C 1
ATOM 1354 O O . ASP A 1 181 ? -21.594 -15.342 31.312 1.00 94.31 181 ASP A O 1
ATOM 1358 N N . PRO A 1 182 ? -20.081 -15.599 32.945 1.00 95.25 182 PRO A N 1
ATOM 1359 C CA . PRO A 1 182 ? -21.034 -15.246 33.998 1.00 95.25 182 PRO A CA 1
ATOM 1360 C C . PRO A 1 182 ? -21.567 -13.815 33.865 1.00 95.25 182 PRO A C 1
ATOM 1362 O O . PRO A 1 182 ? -22.730 -13.548 34.173 1.00 95.25 182 PRO A O 1
ATOM 1365 N N . LEU A 1 183 ? -20.732 -12.878 33.400 1.00 95.44 183 LEU A N 1
ATOM 1366 C CA . LEU A 1 183 ? -21.158 -11.506 33.139 1.00 95.44 183 LEU A CA 1
ATOM 1367 C C . LEU A 1 183 ? -22.106 -11.459 31.937 1.00 95.44 183 LEU A C 1
ATOM 1369 O O . LEU A 1 183 ? -23.172 -10.857 32.046 1.00 95.44 183 LEU A O 1
ATOM 1373 N N . LEU A 1 184 ? -21.780 -12.143 30.837 1.00 95.31 184 LEU A N 1
ATOM 1374 C CA . LEU A 1 184 ? -22.665 -12.211 29.669 1.00 95.31 184 LEU A CA 1
ATOM 1375 C C . LEU A 1 184 ? -24.011 -12.871 29.992 1.00 95.31 184 LEU A C 1
ATOM 1377 O O . LEU A 1 184 ? -25.036 -12.414 29.495 1.00 95.31 184 LEU A O 1
ATOM 1381 N N . GLY A 1 185 ? -24.039 -13.866 30.883 1.00 95.19 185 GLY A N 1
ATOM 1382 C CA . GLY A 1 185 ? -25.281 -14.464 31.380 1.00 95.19 185 GLY A CA 1
ATOM 1383 C C . GLY A 1 185 ? -26.202 -13.448 32.066 1.00 95.19 185 GLY A C 1
ATOM 1384 O O . GLY A 1 185 ? -27.406 -13.442 31.817 1.00 95.19 185 GLY A O 1
ATOM 1385 N N . ARG A 1 186 ? -25.645 -12.526 32.866 1.00 96.00 186 ARG A N 1
ATOM 1386 C CA . ARG A 1 186 ? -26.411 -11.418 33.475 1.00 96.00 186 ARG A CA 1
ATOM 1387 C C . ARG A 1 186 ? -26.875 -10.384 32.448 1.00 96.00 186 ARG A C 1
ATOM 1389 O O . ARG A 1 186 ? -27.907 -9.750 32.644 1.00 96.00 186 ARG A O 1
ATOM 1396 N N . LEU A 1 187 ? -26.128 -10.226 31.357 1.00 96.12 187 LEU A N 1
ATOM 1397 C CA . LEU A 1 187 ? -26.416 -9.279 30.280 1.00 96.12 187 LEU A CA 1
ATOM 1398 C C . LEU A 1 187 ? -27.251 -9.883 29.139 1.00 96.12 187 LEU A C 1
ATOM 1400 O O . LEU A 1 187 ? -27.485 -9.202 28.145 1.00 96.12 187 LEU A O 1
ATOM 1404 N N . ALA A 1 188 ? -27.753 -11.115 29.272 1.00 92.44 188 ALA A N 1
ATOM 1405 C CA . ALA A 1 188 ? -28.465 -11.824 28.203 1.00 92.44 188 ALA A CA 1
ATOM 1406 C C . ALA A 1 188 ? -29.732 -11.102 27.689 1.00 92.44 188 ALA A C 1
ATOM 1408 O O . ALA A 1 188 ? -30.154 -11.329 26.558 1.00 92.44 188 ALA A O 1
ATOM 1409 N N . GLY A 1 189 ? -30.335 -10.215 28.493 1.00 92.12 189 GLY A N 1
ATOM 1410 C CA . GLY A 1 189 ? -31.473 -9.377 28.085 1.00 92.12 189 GLY A CA 1
ATOM 1411 C C . GLY A 1 189 ? -31.100 -8.138 27.254 1.00 92.12 189 GLY A C 1
ATOM 1412 O O . GLY A 1 189 ? -31.986 -7.426 26.772 1.00 92.12 189 GLY A O 1
ATOM 1413 N N . LYS A 1 190 ? -29.806 -7.843 27.091 1.00 95.50 190 LYS A N 1
ATOM 1414 C CA . LYS A 1 190 ? -29.313 -6.715 26.293 1.00 95.50 190 LYS A CA 1
ATOM 1415 C C . LYS A 1 190 ? -29.249 -7.107 24.819 1.00 95.50 190 LYS A C 1
ATOM 1417 O O . LYS A 1 190 ? -28.892 -8.227 24.470 1.00 95.50 190 LYS A O 1
ATOM 1422 N N . ARG A 1 191 ? -29.578 -6.164 23.933 1.00 94.88 191 ARG A N 1
ATOM 1423 C CA . ARG A 1 191 ? -29.434 -6.358 22.480 1.00 94.88 191 ARG A CA 1
ATOM 1424 C C . ARG A 1 191 ? -28.027 -6.026 21.997 1.00 94.88 191 ARG A C 1
ATOM 1426 O O . ARG A 1 191 ? -27.602 -6.555 20.977 1.00 94.88 191 ARG A O 1
ATOM 1433 N N . LEU A 1 192 ? -27.309 -5.167 22.713 1.00 96.75 192 LEU A N 1
ATOM 1434 C CA . LEU A 1 192 ? -25.936 -4.818 22.388 1.00 96.75 192 LEU A CA 1
ATOM 1435 C C . LEU A 1 192 ? -25.092 -4.795 23.658 1.00 96.75 192 LEU A C 1
ATOM 1437 O O . LEU A 1 192 ? -25.382 -4.048 24.592 1.00 96.75 192 LEU A O 1
ATOM 1441 N N . VAL A 1 193 ? -24.029 -5.593 23.669 1.00 97.94 193 VAL A N 1
ATOM 1442 C CA . VAL A 1 193 ? -22.967 -5.499 24.673 1.00 97.94 193 VAL A CA 1
ATOM 1443 C C . VAL A 1 193 ? -21.685 -5.101 23.959 1.00 97.94 193 VAL A C 1
ATOM 1445 O O . VAL A 1 193 ? -21.273 -5.783 23.020 1.00 97.94 193 VAL A O 1
ATOM 1448 N N . ILE A 1 194 ? -21.062 -4.001 24.382 1.00 98.19 194 ILE A N 1
ATOM 1449 C CA . ILE A 1 194 ? -19.791 -3.537 23.815 1.00 98.19 194 ILE A CA 1
ATOM 1450 C C . ILE A 1 194 ? -18.706 -3.667 24.876 1.00 98.19 194 ILE A C 1
ATOM 1452 O O . ILE A 1 194 ? -18.820 -3.098 25.960 1.00 98.19 194 ILE A O 1
ATOM 1456 N N . ILE A 1 195 ? -17.661 -4.420 24.554 1.00 97.75 195 ILE A N 1
ATOM 1457 C CA . ILE A 1 195 ? -16.518 -4.676 25.420 1.00 97.75 195 ILE A CA 1
ATOM 1458 C C . ILE A 1 195 ? -15.356 -3.788 24.962 1.00 97.75 195 ILE A C 1
ATOM 1460 O O . ILE A 1 195 ? -14.793 -3.996 23.885 1.00 97.75 195 ILE A O 1
ATOM 1464 N N . ASP A 1 196 ? -14.993 -2.809 25.787 1.00 96.62 196 ASP A N 1
ATOM 1465 C CA . ASP A 1 196 ? -13.769 -2.024 25.653 1.00 96.62 196 ASP A CA 1
ATOM 1466 C C . ASP A 1 196 ? -12.607 -2.793 26.284 1.00 96.62 196 ASP A C 1
ATOM 1468 O O . ASP A 1 196 ? -12.562 -2.993 27.503 1.00 96.62 196 ASP A O 1
ATOM 1472 N N . THR A 1 197 ? -11.680 -3.268 25.455 1.00 94.75 197 THR A N 1
ATOM 1473 C CA . THR A 1 197 ? -10.551 -4.058 25.945 1.00 94.75 197 THR A CA 1
ATOM 1474 C C . THR A 1 197 ? -9.365 -3.172 26.292 1.00 94.75 197 THR A C 1
ATOM 1476 O O . THR A 1 197 ? -9.146 -2.113 25.695 1.00 94.75 197 THR A O 1
ATOM 1479 N N . VAL A 1 198 ? -8.495 -3.672 27.169 1.00 91.81 198 VAL A N 1
ATOM 1480 C CA . VAL A 1 198 ? -7.172 -3.072 27.375 1.00 91.81 198 VAL A CA 1
ATOM 1481 C C . VAL A 1 198 ? -6.408 -2.992 26.045 1.00 91.81 198 VAL A C 1
ATOM 1483 O O . VAL A 1 198 ? -6.486 -3.883 25.191 1.00 91.81 198 VAL A O 1
ATOM 1486 N N . GLY A 1 199 ? -5.694 -1.886 25.830 1.00 90.50 199 GLY A N 1
ATOM 1487 C CA . GLY A 1 199 ? -4.781 -1.760 24.697 1.00 90.50 199 GLY A CA 1
ATOM 1488 C C . GLY A 1 199 ? -3.515 -2.569 24.911 1.00 90.50 199 GLY A C 1
ATOM 1489 O O . GLY A 1 199 ? -2.891 -2.459 25.961 1.00 90.50 199 GLY A O 1
ATOM 1490 N N . MET A 1 200 ? -3.125 -3.353 23.908 1.00 91.00 200 MET A N 1
ATOM 1491 C CA . MET A 1 200 ? -1.912 -4.165 23.968 1.00 91.00 200 MET A CA 1
ATOM 1492 C C . MET A 1 200 ? -1.049 -3.958 22.741 1.00 91.00 200 MET A C 1
ATOM 1494 O O . MET A 1 200 ? -1.539 -3.900 21.624 1.00 91.00 200 MET A O 1
ATOM 1498 N N . SER A 1 201 ? 0.260 -3.870 22.939 1.00 93.25 201 SER A N 1
ATOM 1499 C CA . SER A 1 201 ? 1.183 -3.931 21.810 1.00 93.25 201 SER A CA 1
ATOM 1500 C C . SER A 1 201 ? 1.027 -5.274 21.096 1.00 93.25 201 SER A C 1
ATOM 1502 O O . SER A 1 201 ? 0.885 -6.308 21.748 1.00 93.25 201 SER A O 1
ATOM 1504 N N . GLN A 1 202 ? 1.148 -5.277 19.769 1.00 90.88 202 GLN A N 1
ATOM 1505 C CA . GLN A 1 202 ? 1.259 -6.502 18.977 1.00 90.88 202 GLN A CA 1
ATOM 1506 C C . GLN A 1 202 ? 2.475 -7.357 19.381 1.00 90.88 202 GLN A C 1
ATOM 1508 O O . GLN A 1 202 ? 2.543 -8.534 19.057 1.00 90.88 202 GLN A O 1
ATOM 1513 N N . ARG A 1 203 ? 3.419 -6.786 20.139 1.00 92.81 203 ARG A N 1
ATOM 1514 C CA . ARG A 1 203 ? 4.602 -7.475 20.673 1.00 92.81 203 ARG A CA 1
ATOM 1515 C C . ARG A 1 203 ? 4.463 -7.903 22.137 1.00 92.81 203 ARG A C 1
ATOM 1517 O O . ARG A 1 203 ? 5.421 -8.416 22.708 1.00 92.81 203 ARG A O 1
ATOM 1524 N N . ASP A 1 204 ? 3.311 -7.671 22.770 1.00 93.56 204 ASP A N 1
ATOM 1525 C CA . ASP A 1 204 ? 3.063 -8.122 24.143 1.00 93.56 204 ASP A CA 1
ATOM 1526 C C . ASP A 1 204 ? 2.724 -9.622 24.158 1.00 93.56 204 ASP A C 1
ATOM 1528 O O . ASP A 1 204 ? 1.792 -10.077 23.495 1.00 93.56 204 ASP A O 1
ATOM 1532 N N . GLN A 1 205 ? 3.458 -10.399 24.955 1.00 92.25 205 GLN A N 1
ATOM 1533 C CA . GLN A 1 205 ? 3.280 -11.852 25.067 1.00 92.25 205 GLN A CA 1
ATOM 1534 C C . GLN A 1 205 ? 1.915 -12.245 25.655 1.00 92.25 205 GLN A C 1
ATOM 1536 O O . GLN A 1 205 ? 1.453 -13.369 25.462 1.00 92.25 205 GLN A O 1
ATOM 1541 N N . ARG A 1 206 ? 1.247 -11.323 26.357 1.00 92.38 206 ARG A N 1
ATOM 1542 C CA . ARG A 1 206 ? -0.063 -11.552 26.985 1.00 92.38 206 ARG A CA 1
ATOM 1543 C C . ARG A 1 206 ? -1.232 -11.405 26.016 1.00 92.38 206 ARG A C 1
ATOM 1545 O O . ARG A 1 206 ? -2.353 -11.750 26.387 1.00 92.38 206 ARG A O 1
ATOM 1552 N N . LEU A 1 207 ? -0.993 -10.940 24.786 1.00 94.56 207 LEU A N 1
ATOM 1553 C CA . LEU A 1 207 ? -2.039 -10.703 23.788 1.00 94.56 207 LEU A CA 1
ATOM 1554 C C . LEU A 1 207 ? -2.948 -11.923 23.589 1.00 94.56 207 LEU A C 1
ATOM 1556 O O . LEU A 1 207 ? -4.171 -11.792 23.601 1.00 94.56 207 LEU A O 1
ATOM 1560 N N . LEU A 1 208 ? -2.359 -13.116 23.465 1.00 94.75 208 LEU A N 1
ATOM 1561 C CA . LEU A 1 208 ? -3.119 -14.352 23.288 1.00 94.75 208 LEU A CA 1
ATOM 1562 C C . LEU A 1 208 ? -4.040 -14.638 24.480 1.00 94.75 208 LEU A C 1
ATOM 1564 O O . LEU A 1 208 ? -5.217 -14.925 24.279 1.00 94.75 208 LEU A O 1
ATOM 1568 N N . ALA A 1 209 ? -3.522 -14.542 25.707 1.00 92.19 209 ALA A N 1
ATOM 1569 C CA . ALA A 1 209 ? -4.299 -14.809 26.917 1.00 92.19 209 ALA A CA 1
ATOM 1570 C C . ALA A 1 209 ? -5.500 -13.858 27.032 1.00 92.19 209 ALA A C 1
ATOM 1572 O O . ALA A 1 209 ? -6.605 -14.284 27.356 1.00 92.19 209 ALA A O 1
ATOM 1573 N N . HIS A 1 210 ? -5.314 -12.586 26.680 1.00 92.00 210 HIS A N 1
ATOM 1574 C CA . HIS A 1 210 ? -6.404 -11.617 26.670 1.00 92.00 210 HIS A CA 1
ATOM 1575 C C . HIS A 1 210 ? -7.443 -11.882 25.574 1.00 92.00 210 HIS A C 1
ATOM 1577 O O . HIS A 1 210 ? -8.636 -11.782 25.841 1.00 92.00 210 HIS A O 1
ATOM 1583 N N . ILE A 1 211 ? -7.038 -12.270 24.359 1.00 94.94 211 ILE A N 1
ATOM 1584 C CA . ILE A 1 211 ? -8.015 -12.641 23.321 1.00 94.94 211 ILE A CA 1
ATOM 1585 C C . ILE A 1 211 ? -8.760 -13.936 23.695 1.00 94.94 211 ILE A C 1
ATOM 1587 O O . ILE A 1 211 ? -9.946 -14.065 23.401 1.00 94.94 211 ILE A O 1
ATOM 1591 N N . GLN A 1 212 ? -8.120 -14.872 24.404 1.00 93.38 212 GLN A N 1
ATOM 1592 C CA . GLN A 1 212 ? -8.779 -16.082 24.914 1.00 93.38 212 GLN A CA 1
ATOM 1593 C C . GLN A 1 212 ? -9.904 -15.786 25.917 1.00 93.38 212 GLN A C 1
ATOM 1595 O O . GLN A 1 212 ? -10.873 -16.541 25.963 1.00 93.38 212 GLN A O 1
ATOM 1600 N N . GLN A 1 213 ? -9.825 -14.689 26.676 1.00 92.50 213 GLN A N 1
ATOM 1601 C CA . GLN A 1 213 ? -10.914 -14.254 27.565 1.00 92.50 213 GLN A CA 1
ATOM 1602 C C . GLN A 1 213 ? -12.152 -13.767 26.801 1.00 92.50 213 GLN A C 1
ATOM 1604 O O . GLN A 1 213 ? -13.243 -13.726 27.362 1.00 92.50 213 GLN A O 1
ATOM 1609 N N . LEU A 1 214 ? -11.991 -13.429 25.520 1.00 94.56 214 LEU A N 1
ATOM 1610 C CA . LEU A 1 214 ? -13.032 -12.913 24.631 1.00 94.56 214 LEU A CA 1
ATOM 1611 C C . LEU A 1 214 ? -13.577 -14.007 23.697 1.00 94.56 214 LEU A C 1
ATOM 1613 O O . LEU A 1 214 ? -14.064 -13.726 22.603 1.00 94.56 214 LEU A O 1
ATOM 1617 N N . ARG A 1 215 ? -13.467 -15.283 24.078 1.00 91.25 215 ARG A N 1
ATOM 1618 C CA . ARG A 1 215 ? -14.042 -16.385 23.296 1.00 91.25 215 ARG A CA 1
ATOM 1619 C C . ARG A 1 215 ? -15.558 -16.239 23.181 1.00 91.25 215 ARG A C 1
ATOM 1621 O O . ARG A 1 215 ? -16.229 -15.848 24.126 1.00 91.25 215 ARG A O 1
ATOM 1628 N N . GLY A 1 216 ? -16.091 -16.563 22.004 1.00 88.69 216 GLY A N 1
ATOM 1629 C CA . GLY A 1 216 ? -17.533 -16.513 21.741 1.00 88.69 216 GLY A CA 1
ATOM 1630 C C . GLY A 1 216 ? -18.106 -15.116 21.479 1.00 88.69 216 GLY A C 1
ATOM 1631 O O . GLY A 1 216 ? -19.312 -15.005 21.275 1.00 88.69 216 GLY A O 1
ATOM 1632 N N . VAL A 1 217 ? -17.279 -14.063 21.431 1.00 93.88 217 VAL A N 1
ATOM 1633 C CA . VAL A 1 217 ? -17.718 -12.701 21.078 1.00 93.88 217 VAL A CA 1
ATOM 1634 C C . VAL A 1 217 ? -17.241 -12.299 19.682 1.00 93.88 217 VAL A C 1
ATOM 1636 O O . VAL A 1 217 ? -16.249 -12.824 19.169 1.00 93.88 217 VAL A O 1
ATOM 1639 N N . ARG A 1 218 ? -17.930 -11.341 19.052 1.00 95.69 218 ARG A N 1
ATOM 1640 C CA . ARG A 1 218 ? -17.496 -10.772 17.771 1.00 95.69 218 ARG A CA 1
ATOM 1641 C C . ARG A 1 218 ? -16.356 -9.788 18.018 1.00 95.69 218 ARG A C 1
ATOM 1643 O O . ARG A 1 218 ? -16.559 -8.748 18.639 1.00 95.69 218 ARG A O 1
ATOM 1650 N N . LEU A 1 219 ? -15.162 -10.105 17.527 1.00 97.94 219 LEU A N 1
ATOM 1651 C CA . LEU A 1 219 ? -14.001 -9.226 17.649 1.00 97.94 219 LEU A CA 1
ATOM 1652 C C . LEU A 1 219 ? -13.977 -8.209 16.507 1.00 97.94 219 LEU A C 1
ATOM 1654 O O . LEU A 1 219 ? -14.157 -8.581 15.349 1.00 97.94 219 LEU A O 1
ATOM 1658 N N . MET A 1 220 ? -13.699 -6.947 16.827 1.00 98.12 220 MET A N 1
ATOM 1659 C CA . MET A 1 220 ? -13.537 -5.875 15.847 1.00 98.12 220 MET A CA 1
ATOM 1660 C C . MET A 1 220 ? -12.218 -5.144 16.104 1.00 98.12 220 MET A C 1
ATOM 1662 O O . MET A 1 220 ? -12.010 -4.568 17.173 1.00 98.12 220 MET A O 1
ATOM 1666 N N . LEU A 1 221 ? -11.302 -5.210 15.137 1.00 98.69 221 LEU A N 1
ATOM 1667 C CA . LEU A 1 221 ? -9.972 -4.620 15.247 1.00 98.69 221 LEU A CA 1
ATOM 1668 C C . LEU A 1 221 ? -10.027 -3.119 14.964 1.00 98.69 221 LEU A C 1
ATOM 1670 O O . LEU A 1 221 ? -10.416 -2.699 13.878 1.00 98.69 221 LEU A O 1
ATOM 1674 N N . VAL A 1 222 ? -9.595 -2.302 15.916 1.00 98.69 222 VAL A N 1
ATOM 1675 C CA . VAL A 1 222 ? -9.437 -0.863 15.703 1.00 98.69 222 VAL A CA 1
ATOM 1676 C C . VAL A 1 222 ? -8.040 -0.600 15.139 1.00 98.69 222 VAL A C 1
ATOM 1678 O O . VAL A 1 222 ? -7.046 -1.053 15.711 1.00 98.69 222 VAL A O 1
ATOM 1681 N N . LEU A 1 223 ? -7.965 0.125 14.021 1.00 98.62 223 LEU A N 1
ATOM 1682 C CA . LEU A 1 223 ? -6.735 0.485 13.309 1.00 98.62 223 LEU A CA 1
ATOM 1683 C C . LEU A 1 223 ? -6.548 2.003 13.306 1.00 98.62 223 LEU A C 1
ATOM 1685 O O . LEU A 1 223 ? -7.477 2.735 12.987 1.00 98.62 223 LEU A O 1
ATOM 1689 N N . ASN A 1 224 ? -5.343 2.478 13.621 1.00 97.88 224 ASN A N 1
ATOM 1690 C CA . ASN A 1 224 ? -5.019 3.904 13.600 1.00 97.88 224 ASN A CA 1
ATOM 1691 C C . ASN A 1 224 ? -4.637 4.331 12.177 1.00 97.88 224 ASN A C 1
ATOM 1693 O O . ASN A 1 224 ? -3.595 3.912 11.676 1.00 97.88 224 ASN A O 1
ATOM 1697 N N . ALA A 1 225 ? -5.436 5.195 11.551 1.00 97.62 225 ALA A N 1
ATOM 1698 C CA . ALA A 1 225 ? -5.182 5.684 10.197 1.00 97.62 225 ALA A CA 1
ATOM 1699 C C . ALA A 1 225 ? -3.832 6.405 10.041 1.00 97.62 225 ALA A C 1
ATOM 1701 O O . ALA A 1 225 ? -3.252 6.383 8.962 1.00 97.62 225 ALA A O 1
ATOM 1702 N N . ALA A 1 226 ? -3.312 7.015 11.111 1.00 95.75 226 ALA A N 1
ATOM 1703 C CA . ALA A 1 226 ? -2.039 7.733 11.097 1.00 95.75 226 ALA A CA 1
ATOM 1704 C C . ALA A 1 226 ? -0.805 6.818 11.254 1.00 95.75 226 ALA A C 1
ATOM 1706 O O . ALA A 1 226 ? 0.328 7.302 11.273 1.00 95.75 226 ALA A O 1
ATOM 1707 N N . SER A 1 227 ? -0.992 5.503 11.415 1.00 96.44 227 SER A N 1
ATOM 1708 C CA . SER A 1 227 ? 0.114 4.550 11.539 1.00 96.44 227 SER A CA 1
ATOM 1709 C C . SER A 1 227 ? 0.753 4.214 10.189 1.00 96.44 227 SER A C 1
ATOM 1711 O O . SER A 1 227 ? 0.110 4.231 9.143 1.00 96.44 227 SER A O 1
ATOM 1713 N N . HIS A 1 228 ? 2.044 3.873 10.219 1.00 94.06 228 HIS A N 1
ATOM 1714 C CA . HIS A 1 228 ? 2.766 3.421 9.031 1.00 94.06 228 HIS A CA 1
ATOM 1715 C C . HIS A 1 228 ? 2.237 2.066 8.531 1.00 94.06 228 HIS A C 1
ATOM 1717 O O . HIS A 1 228 ? 1.805 1.241 9.341 1.00 94.06 228 HIS A O 1
ATOM 1723 N N . GLY A 1 229 ? 2.331 1.817 7.219 1.00 92.62 229 GLY A N 1
ATOM 1724 C CA . GLY A 1 229 ? 1.844 0.588 6.577 1.00 92.62 229 GLY A CA 1
ATOM 1725 C C . GLY A 1 229 ? 2.399 -0.687 7.215 1.00 92.62 229 GLY A C 1
ATOM 1726 O O . GLY A 1 229 ? 1.622 -1.542 7.624 1.00 92.62 229 GLY A O 1
ATOM 1727 N N . ASP A 1 230 ? 3.717 -0.767 7.430 1.00 92.31 230 ASP A N 1
ATOM 1728 C CA . ASP A 1 230 ? 4.348 -1.936 8.071 1.00 92.31 230 ASP A CA 1
ATOM 1729 C C . ASP A 1 230 ? 3.815 -2.199 9.488 1.00 92.31 230 ASP A C 1
ATOM 1731 O O . ASP A 1 230 ? 3.657 -3.343 9.908 1.00 92.31 230 ASP A O 1
ATOM 1735 N N . THR A 1 231 ? 3.515 -1.135 10.242 1.00 96.44 231 THR A N 1
ATOM 1736 C CA . THR A 1 231 ? 2.946 -1.267 11.592 1.00 96.44 231 THR A CA 1
ATOM 1737 C C . THR A 1 231 ? 1.512 -1.779 11.531 1.00 96.44 231 THR A C 1
ATOM 1739 O O . THR A 1 231 ? 1.130 -2.628 12.332 1.00 96.44 231 THR A O 1
ATOM 1742 N N . LEU A 1 232 ? 0.714 -1.271 10.592 1.00 97.94 232 LEU A N 1
ATOM 1743 C CA . LEU A 1 232 ? -0.661 -1.717 10.384 1.00 97.94 232 LEU A CA 1
ATOM 1744 C C . LEU A 1 232 ? -0.707 -3.191 9.966 1.00 97.94 232 LEU A C 1
ATOM 1746 O O . LEU A 1 232 ? -1.493 -3.953 10.530 1.00 97.94 232 LEU A O 1
ATOM 1750 N N . ASP A 1 233 ? 0.173 -3.603 9.054 1.00 96.38 233 ASP A N 1
ATOM 1751 C CA . ASP A 1 233 ? 0.299 -4.992 8.612 1.00 96.38 233 ASP A CA 1
ATOM 1752 C C . ASP A 1 233 ? 0.692 -5.929 9.771 1.00 96.38 233 ASP A C 1
ATOM 1754 O O . ASP A 1 233 ? 0.001 -6.922 10.020 1.00 96.38 233 ASP A O 1
ATOM 1758 N N . GLU A 1 234 ? 1.713 -5.564 10.565 1.00 97.56 234 GLU A N 1
ATOM 1759 C CA . GLU A 1 234 ? 2.143 -6.319 11.758 1.00 97.56 234 GLU A CA 1
ATOM 1760 C C . GLU A 1 234 ? 1.001 -6.463 12.778 1.00 97.56 234 GLU A C 1
ATOM 1762 O O . GLU A 1 234 ? 0.784 -7.545 13.335 1.00 97.56 234 GLU A O 1
ATOM 1767 N N . VAL A 1 235 ? 0.251 -5.382 13.020 1.00 98.31 235 VAL A N 1
ATOM 1768 C CA . VAL A 1 235 ? -0.891 -5.373 13.943 1.00 98.31 235 VAL A CA 1
ATOM 1769 C C . VAL A 1 235 ? -1.978 -6.329 13.464 1.00 98.31 235 VAL A C 1
ATOM 1771 O O . VAL A 1 235 ? -2.395 -7.191 14.241 1.00 98.31 235 VAL A O 1
ATOM 1774 N N . VAL A 1 236 ? -2.424 -6.221 12.208 1.00 98.38 236 VAL A N 1
ATOM 1775 C CA . VAL A 1 236 ? -3.484 -7.093 11.678 1.00 98.38 236 VAL A CA 1
ATOM 1776 C C . VAL A 1 236 ? -3.044 -8.552 11.707 1.00 98.38 236 VAL A C 1
ATOM 1778 O O . VAL A 1 236 ? -3.793 -9.401 12.195 1.00 98.38 236 VAL A O 1
ATOM 1781 N N . HIS A 1 237 ? -1.823 -8.842 11.252 1.00 97.75 237 HIS A N 1
ATOM 1782 C CA . HIS A 1 237 ? -1.282 -10.196 11.239 1.00 97.75 237 HIS A CA 1
ATOM 1783 C C . HIS A 1 237 ? -1.257 -10.809 12.646 1.00 97.75 237 HIS A C 1
ATOM 1785 O O . HIS A 1 237 ? -1.791 -11.898 12.869 1.00 97.75 237 HIS A O 1
ATOM 1791 N N . THR A 1 238 ? -0.701 -10.085 13.618 1.00 97.81 238 THR A N 1
ATOM 1792 C CA . THR A 1 238 ? -0.487 -10.600 14.976 1.00 97.81 238 THR A CA 1
ATOM 1793 C C . THR A 1 238 ? -1.794 -10.763 15.751 1.00 97.81 238 THR A C 1
ATOM 1795 O O . THR A 1 238 ? -2.016 -11.800 16.380 1.00 97.81 238 THR A O 1
ATOM 1798 N N . TYR A 1 239 ? -2.706 -9.788 15.670 1.00 98.31 239 TYR A N 1
ATOM 1799 C CA . TYR A 1 239 ? -4.017 -9.892 16.317 1.00 98.31 239 TYR A CA 1
ATOM 1800 C C . TYR A 1 239 ? -4.870 -11.007 15.709 1.00 98.31 239 TYR A C 1
ATOM 1802 O O . TYR A 1 239 ? -5.537 -11.739 16.443 1.00 98.31 239 TYR A O 1
ATOM 1810 N N . ARG A 1 240 ? -4.831 -11.179 14.382 1.00 97.88 240 ARG A N 1
ATOM 1811 C CA . ARG A 1 240 ? -5.550 -12.264 13.705 1.00 97.88 240 ARG A CA 1
ATOM 1812 C C . ARG A 1 240 ? -4.975 -13.631 14.075 1.00 97.88 240 ARG A C 1
ATOM 1814 O O . ARG A 1 240 ? -5.754 -14.538 14.355 1.00 97.88 240 ARG A O 1
ATOM 1821 N N . ALA A 1 241 ? -3.651 -13.773 14.151 1.00 97.38 241 ALA A N 1
ATOM 1822 C CA . ALA A 1 241 ? -3.004 -15.006 14.601 1.00 97.38 241 ALA A CA 1
ATOM 1823 C C . ALA A 1 241 ? -3.379 -15.355 16.053 1.00 97.38 241 ALA A C 1
ATOM 1825 O O . ALA A 1 241 ? -3.733 -16.497 16.351 1.00 97.38 241 ALA A O 1
ATOM 1826 N N . ALA A 1 242 ? -3.378 -14.366 16.951 1.00 97.62 242 ALA A N 1
ATOM 1827 C CA . ALA A 1 242 ? -3.792 -14.561 18.336 1.00 97.62 242 ALA A CA 1
ATOM 1828 C C . ALA A 1 242 ? -5.288 -14.922 18.455 1.00 97.62 242 ALA A C 1
ATOM 1830 O O . ALA A 1 242 ? -5.639 -15.817 19.223 1.00 97.62 242 ALA A O 1
ATOM 1831 N N . ALA A 1 243 ? -6.165 -14.312 17.648 1.00 97.38 243 ALA A N 1
ATOM 1832 C CA . ALA A 1 243 ? -7.574 -14.701 17.562 1.00 97.38 243 ALA A CA 1
ATOM 1833 C C . ALA A 1 243 ? -7.747 -16.143 17.070 1.00 97.38 243 ALA A C 1
ATOM 1835 O O . ALA A 1 243 ? -8.458 -16.915 17.709 1.00 97.38 243 ALA A O 1
ATOM 1836 N N . GLN A 1 244 ? -7.045 -16.539 16.007 1.00 96.62 244 GLN A N 1
ATOM 1837 C CA . GLN A 1 244 ? -7.086 -17.907 15.485 1.00 96.62 244 GLN A CA 1
ATOM 1838 C C . GLN A 1 244 ? -6.613 -18.931 16.524 1.00 96.62 244 GLN A C 1
ATOM 1840 O O . GLN A 1 244 ? -7.293 -19.930 16.751 1.00 96.62 244 GLN A O 1
ATOM 1845 N N . ALA A 1 245 ? -5.501 -18.664 17.216 1.00 96.56 245 ALA A N 1
ATOM 1846 C CA . ALA A 1 245 ? -4.999 -19.519 18.294 1.00 96.56 245 ALA A CA 1
ATOM 1847 C C . ALA A 1 245 ? -5.958 -19.582 19.499 1.00 96.56 245 ALA A C 1
ATOM 1849 O O . ALA A 1 245 ? -6.029 -20.591 20.203 1.00 96.56 245 ALA A O 1
ATOM 1850 N N . ALA A 1 246 ? -6.732 -18.522 19.733 1.00 95.44 246 ALA A N 1
ATOM 1851 C CA . ALA A 1 246 ? -7.796 -18.507 20.725 1.00 95.44 246 ALA A CA 1
ATOM 1852 C C . ALA A 1 246 ? -9.081 -19.221 20.261 1.00 95.44 246 ALA A C 1
ATOM 1854 O O . ALA A 1 246 ? -9.969 -19.402 21.088 1.00 95.44 246 ALA A O 1
ATOM 1855 N N . GLY A 1 247 ? -9.191 -19.661 19.002 1.00 95.06 247 GLY A N 1
ATOM 1856 C CA . GLY A 1 247 ? -10.424 -20.234 18.443 1.00 95.06 247 GLY A CA 1
ATOM 1857 C C . GLY A 1 247 ? -11.474 -19.185 18.054 1.00 95.06 247 GLY A C 1
ATOM 1858 O O . GLY A 1 247 ? -12.646 -19.514 17.889 1.00 95.06 247 GLY A O 1
ATOM 1859 N N . CYS A 1 248 ? -11.063 -17.925 17.916 1.00 94.81 248 CYS A N 1
ATOM 1860 C CA . CYS A 1 248 ? -11.888 -16.796 17.502 1.00 94.81 248 CYS A CA 1
ATOM 1861 C C . CYS A 1 248 ? -11.619 -16.428 16.034 1.00 94.81 248 CYS A C 1
ATOM 1863 O O . CYS A 1 248 ? -10.606 -16.805 15.440 1.00 94.81 248 CYS A O 1
ATOM 1865 N N . ARG A 1 249 ? -12.516 -15.629 15.451 1.00 95.25 249 ARG A N 1
ATOM 1866 C CA . ARG A 1 249 ? -12.304 -14.973 14.153 1.00 95.25 249 ARG A CA 1
ATOM 1867 C C . ARG A 1 249 ? -12.094 -13.477 14.347 1.00 95.25 249 ARG A C 1
ATOM 1869 O O . ARG A 1 249 ? -12.714 -12.880 15.223 1.00 95.25 249 ARG A O 1
ATOM 1876 N N . LEU A 1 250 ? -11.235 -12.891 13.516 1.00 97.31 250 LEU A N 1
ATOM 1877 C CA . LEU A 1 250 ? -10.977 -11.454 13.479 1.00 97.31 250 LEU A CA 1
ATOM 1878 C C . LEU A 1 250 ? -10.933 -10.995 12.023 1.00 97.31 250 LEU A C 1
ATOM 1880 O O . LEU A 1 250 ? -9.878 -10.983 11.385 1.00 97.31 250 LEU A O 1
ATOM 1884 N N . ASP A 1 251 ? -12.116 -10.660 11.520 1.00 95.94 251 ASP A N 1
ATOM 1885 C CA . ASP A 1 251 ? -12.334 -10.237 10.137 1.00 95.94 251 ASP A CA 1
ATOM 1886 C C . ASP A 1 251 ? -13.038 -8.880 10.047 1.00 95.94 251 ASP A C 1
ATOM 1888 O O . ASP A 1 251 ? -13.209 -8.362 8.953 1.00 95.94 251 ASP A O 1
ATOM 1892 N N . ASP A 1 252 ? -13.419 -8.282 11.176 1.00 97.69 252 ASP A N 1
ATOM 1893 C CA . ASP A 1 252 ? -14.051 -6.968 11.256 1.00 97.69 252 ASP A CA 1
ATOM 1894 C C . ASP A 1 252 ? -13.053 -5.911 11.736 1.00 97.69 252 ASP A C 1
ATOM 1896 O O . ASP A 1 252 ? -12.249 -6.172 12.636 1.00 97.69 252 ASP A O 1
ATOM 1900 N N . CYS A 1 253 ? -13.138 -4.698 11.191 1.00 98.56 253 CYS A N 1
ATOM 1901 C CA . CYS A 1 253 ? -12.345 -3.567 11.654 1.00 98.56 253 CYS A CA 1
ATOM 1902 C C . CYS A 1 253 ? -13.105 -2.235 11.706 1.00 98.56 253 CYS A C 1
ATOM 1904 O O . CYS A 1 253 ? -14.156 -2.052 11.085 1.00 98.56 253 CYS A O 1
ATOM 1906 N N . ILE A 1 254 ? -12.525 -1.300 12.458 1.00 98.62 254 ILE A N 1
ATOM 1907 C CA . ILE A 1 254 ? -12.843 0.131 12.465 1.00 98.62 254 ILE A CA 1
ATOM 1908 C C . ILE A 1 254 ? -11.538 0.880 12.220 1.00 98.62 254 ILE A C 1
ATOM 1910 O O . ILE A 1 254 ? -10.530 0.581 12.860 1.00 98.62 254 ILE A O 1
ATOM 1914 N N . ILE A 1 255 ? -11.556 1.875 11.338 1.00 98.50 255 ILE A N 1
ATOM 1915 C CA . ILE A 1 255 ? -10.427 2.796 11.187 1.00 98.50 255 ILE A CA 1
ATOM 1916 C C . ILE A 1 255 ? -10.697 4.020 12.060 1.00 98.50 255 ILE A C 1
ATOM 1918 O O . ILE A 1 255 ? -11.750 4.646 11.962 1.00 98.50 255 ILE A O 1
ATOM 1922 N N . SER A 1 256 ? -9.757 4.363 12.930 1.00 98.19 256 SER A N 1
ATOM 1923 C CA . SER A 1 256 ? -9.817 5.527 13.806 1.00 98.19 256 SER A CA 1
ATOM 1924 C C . SER A 1 256 ? -8.788 6.580 13.417 1.00 98.19 256 SER A C 1
ATOM 1926 O O . SER A 1 256 ? -7.868 6.304 12.645 1.00 98.19 256 SER A O 1
ATOM 1928 N N . LYS A 1 257 ? -8.931 7.782 13.992 1.00 96.88 257 LYS A N 1
ATOM 1929 C CA . LYS A 1 257 ? -7.988 8.898 13.821 1.00 96.88 257 LYS A CA 1
ATOM 1930 C C . LYS A 1 257 ? -7.801 9.290 12.351 1.00 96.88 257 LYS A C 1
ATOM 1932 O O . LYS A 1 257 ? -6.701 9.644 11.932 1.00 96.88 257 LYS A O 1
ATOM 1937 N N . CYS A 1 258 ? -8.868 9.198 11.554 1.00 95.75 258 CYS A N 1
ATOM 1938 C CA . CYS A 1 258 ? -8.824 9.563 10.136 1.00 95.75 258 CYS A CA 1
ATOM 1939 C C . CYS A 1 258 ? -8.488 11.051 9.946 1.00 95.75 258 CYS A C 1
ATOM 1941 O O . CYS A 1 258 ? -7.855 11.415 8.965 1.00 95.75 258 CYS A O 1
ATOM 1943 N N . ASP A 1 259 ? -8.875 11.886 10.909 1.00 93.81 259 ASP A N 1
ATOM 1944 C CA . ASP A 1 259 ? -8.600 13.321 11.001 1.00 93.81 259 ASP A CA 1
ATOM 1945 C C . ASP A 1 259 ? -7.142 13.659 11.349 1.00 93.81 259 ASP A C 1
ATOM 1947 O O . ASP A 1 259 ? -6.652 14.731 10.997 1.00 93.81 259 ASP A O 1
ATOM 1951 N N . GLU A 1 260 ? -6.429 12.746 12.012 1.00 93.94 260 GLU A N 1
ATOM 1952 C CA . GLU A 1 260 ? -5.011 12.920 12.357 1.00 93.94 260 GLU A CA 1
ATOM 1953 C C . GLU A 1 260 ? -4.076 12.389 11.255 1.00 93.94 260 GLU A C 1
ATOM 1955 O O . GLU A 1 260 ? -2.880 12.694 11.237 1.00 93.94 260 GLU A O 1
ATOM 1960 N N . ALA A 1 261 ? -4.594 11.559 10.346 1.00 93.25 261 ALA A N 1
ATOM 1961 C CA . ALA A 1 261 ? -3.797 10.894 9.331 1.00 93.25 261 ALA A CA 1
ATOM 1962 C C . ALA A 1 261 ? -3.388 11.863 8.217 1.00 93.25 261 ALA A C 1
ATOM 1964 O O . ALA A 1 261 ? -4.221 12.425 7.512 1.00 93.25 261 ALA A O 1
ATOM 1965 N N . ALA A 1 262 ? -2.079 11.996 7.989 1.00 90.38 262 ALA A N 1
ATOM 1966 C CA . ALA A 1 262 ? -1.573 12.763 6.851 1.00 90.38 262 ALA A CA 1
ATOM 1967 C C . ALA A 1 262 ? -1.991 12.144 5.506 1.00 90.38 262 ALA A C 1
ATOM 1969 O O . ALA A 1 262 ? -2.165 12.865 4.526 1.00 90.38 262 ALA A O 1
ATOM 1970 N N . ARG A 1 263 ? -2.116 10.811 5.465 1.00 91.56 263 ARG A N 1
ATOM 1971 C CA . ARG A 1 263 ? -2.507 10.010 4.303 1.00 91.56 263 ARG A CA 1
ATOM 1972 C C . ARG A 1 263 ? -3.297 8.790 4.757 1.00 91.56 263 ARG A C 1
A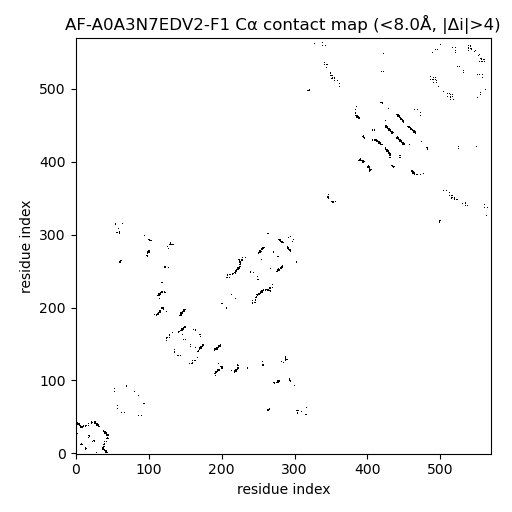TOM 1974 O O . ARG A 1 263 ? -2.933 8.161 5.744 1.00 91.56 263 ARG A O 1
ATOM 1981 N N . LEU A 1 264 ? -4.327 8.431 3.995 1.00 94.44 264 LEU A N 1
ATOM 1982 C CA . LEU A 1 264 ? -5.200 7.287 4.288 1.00 94.44 264 LEU A CA 1
ATOM 1983 C C . LEU A 1 264 ? -4.857 6.037 3.461 1.00 94.44 264 LEU A C 1
ATOM 1985 O O . LEU A 1 264 ? -5.331 4.947 3.784 1.00 94.44 264 LEU A O 1
ATOM 1989 N N . GLY A 1 265 ? -4.017 6.170 2.426 1.00 94.62 265 GLY A N 1
ATOM 1990 C CA . GLY A 1 265 ? -3.590 5.061 1.567 1.00 94.62 265 GLY A CA 1
ATOM 1991 C C . GLY A 1 265 ? -3.077 3.833 2.333 1.00 94.62 265 GLY A C 1
ATOM 1992 O O . GLY A 1 265 ? -3.605 2.745 2.104 1.00 94.62 265 GLY A O 1
ATOM 1993 N N . PRO A 1 266 ? -2.153 3.972 3.308 1.00 95.62 266 PRO A N 1
ATOM 1994 C CA . PRO A 1 266 ? -1.608 2.823 4.037 1.00 95.62 266 PRO A CA 1
ATOM 1995 C C . PRO A 1 266 ? -2.660 1.987 4.782 1.00 95.62 266 PRO A C 1
ATOM 1997 O O . PRO A 1 266 ? -2.614 0.754 4.760 1.00 95.62 266 PRO A O 1
ATOM 2000 N N . VAL A 1 267 ? -3.630 2.634 5.439 1.00 97.69 267 VAL A N 1
ATOM 2001 C CA . VAL A 1 267 ? -4.674 1.920 6.193 1.00 97.69 267 VAL A CA 1
ATOM 2002 C C . VAL A 1 267 ? -5.721 1.298 5.277 1.00 97.69 267 VAL A C 1
ATOM 2004 O O . VAL A 1 267 ? -6.141 0.168 5.525 1.00 97.69 267 VAL A O 1
ATOM 2007 N N . LEU A 1 268 ? -6.079 1.974 4.182 1.00 96.06 268 LEU A N 1
ATOM 2008 C CA . LEU A 1 268 ? -6.957 1.417 3.154 1.00 96.06 268 LEU A CA 1
ATOM 2009 C C . LEU A 1 268 ? -6.343 0.184 2.499 1.00 96.06 268 LEU A C 1
ATOM 2011 O O . LEU A 1 268 ? -6.989 -0.860 2.427 1.00 96.06 268 LEU A O 1
ATOM 2015 N N . GLU A 1 269 ? -5.080 0.286 2.088 1.00 95.94 269 GLU A N 1
ATOM 2016 C CA . GLU A 1 269 ? -4.326 -0.830 1.533 1.00 95.94 269 GLU A CA 1
ATOM 2017 C C . GLU A 1 269 ? -4.290 -2.010 2.506 1.00 95.94 269 GLU A C 1
ATOM 2019 O O . GLU A 1 269 ? -4.564 -3.141 2.110 1.00 95.94 269 GLU A O 1
ATOM 2024 N N . THR A 1 270 ? -4.017 -1.758 3.790 1.00 97.56 270 THR A N 1
ATOM 2025 C CA . THR A 1 270 ? -4.000 -2.810 4.816 1.00 97.56 270 THR A CA 1
ATOM 2026 C C . THR A 1 270 ? -5.359 -3.511 4.912 1.00 97.56 270 THR A C 1
ATOM 2028 O O . THR A 1 270 ? -5.426 -4.742 4.894 1.00 97.56 270 THR A O 1
ATOM 2031 N N . VAL A 1 271 ? -6.458 -2.751 4.975 1.00 97.50 271 VAL A N 1
ATOM 2032 C CA . VAL A 1 271 ? -7.820 -3.309 5.034 1.00 97.50 271 VAL A CA 1
ATOM 2033 C C . VAL A 1 271 ? -8.128 -4.166 3.804 1.00 97.50 271 VAL A C 1
ATOM 2035 O O . VAL A 1 271 ? -8.649 -5.273 3.958 1.00 97.50 271 VAL A O 1
ATOM 2038 N N . MET A 1 272 ? -7.749 -3.707 2.608 1.00 95.62 272 MET A N 1
ATOM 2039 C CA . MET A 1 272 ? -7.934 -4.436 1.347 1.00 95.62 272 MET A CA 1
ATOM 2040 C C . MET A 1 272 ? -7.092 -5.720 1.299 1.00 95.62 272 MET A C 1
ATOM 2042 O O . MET A 1 272 ? -7.631 -6.802 1.054 1.00 95.62 272 MET A O 1
ATOM 2046 N N . ARG A 1 273 ? -5.786 -5.637 1.598 1.00 95.00 273 ARG A N 1
ATOM 2047 C CA . ARG A 1 273 ? -4.859 -6.787 1.613 1.00 95.00 273 ARG A CA 1
ATOM 2048 C C . ARG A 1 273 ? -5.337 -7.891 2.549 1.00 95.00 273 ARG A C 1
ATOM 2050 O O . ARG A 1 273 ? -5.324 -9.066 2.187 1.00 95.00 273 ARG A O 1
ATOM 2057 N N . HIS A 1 274 ? -5.800 -7.510 3.738 1.00 96.06 274 HIS A N 1
ATOM 2058 C CA . HIS A 1 274 ? -6.266 -8.445 4.762 1.00 96.06 274 HIS A CA 1
ATOM 2059 C C . HIS A 1 274 ? -7.746 -8.809 4.647 1.00 96.06 274 HIS A C 1
ATOM 2061 O O . HIS A 1 274 ? -8.222 -9.615 5.457 1.00 96.06 274 HIS A O 1
ATOM 2067 N N . ARG A 1 275 ? -8.456 -8.252 3.655 1.00 96.12 275 ARG A N 1
ATOM 2068 C CA . ARG A 1 275 ? -9.890 -8.453 3.393 1.00 96.12 275 ARG A CA 1
ATOM 2069 C C . ARG A 1 275 ? -10.758 -8.238 4.633 1.00 96.12 275 ARG A C 1
ATOM 2071 O O . ARG A 1 275 ? -11.700 -8.991 4.879 1.00 96.12 275 ARG A O 1
ATOM 2078 N N . LEU A 1 276 ? -10.407 -7.239 5.439 1.00 98.00 276 LEU A N 1
ATOM 2079 C CA . LEU A 1 276 ? -11.176 -6.893 6.629 1.00 98.00 276 LEU A CA 1
ATOM 2080 C C . LEU A 1 276 ? -12.498 -6.237 6.215 1.00 98.00 276 LEU A C 1
ATOM 2082 O O . LEU A 1 276 ? -12.532 -5.407 5.307 1.00 98.00 276 LEU A O 1
ATOM 2086 N N . ARG A 1 277 ? -13.586 -6.595 6.899 1.00 97.25 277 ARG A N 1
ATOM 2087 C CA . ARG A 1 277 ? -14.859 -5.888 6.817 1.00 97.25 277 ARG A CA 1
ATOM 2088 C C . ARG A 1 277 ? -14.731 -4.574 7.574 1.00 97.25 277 ARG A C 1
ATOM 2090 O O . ARG A 1 277 ? -14.656 -4.561 8.803 1.00 97.25 277 ARG A O 1
ATOM 2097 N N . LEU A 1 278 ? -14.732 -3.471 6.844 1.00 97.50 278 LEU A N 1
ATOM 2098 C CA . LEU A 1 278 ? -14.715 -2.140 7.422 1.00 97.50 278 LEU A CA 1
ATOM 2099 C C . LEU A 1 278 ? -16.124 -1.776 7.898 1.00 97.50 278 LEU A C 1
ATOM 2101 O O . LEU A 1 278 ? -17.049 -1.647 7.096 1.00 97.50 278 LEU A O 1
ATOM 2105 N N . ASN A 1 279 ? -16.291 -1.639 9.214 1.00 97.19 279 ASN A N 1
ATOM 2106 C CA . ASN A 1 279 ? -17.590 -1.360 9.828 1.00 97.19 279 ASN A CA 1
ATOM 2107 C C . ASN A 1 279 ? -17.818 0.141 10.017 1.00 97.19 279 ASN A C 1
ATOM 2109 O O . ASN A 1 279 ? -18.902 0.629 9.716 1.00 97.19 279 ASN A O 1
ATOM 2113 N N . TYR A 1 280 ? -16.798 0.870 10.478 1.00 97.50 280 TYR A N 1
ATOM 2114 C CA . TYR A 1 280 ? -16.876 2.314 10.698 1.00 97.50 280 TYR A CA 1
ATOM 2115 C C . TYR A 1 280 ? -15.548 3.020 10.453 1.00 97.50 280 TYR A C 1
ATOM 2117 O O . TYR A 1 280 ? -14.471 2.418 10.506 1.00 97.50 280 TYR A O 1
ATOM 2125 N N . LEU A 1 281 ? -15.665 4.330 10.270 1.00 97.19 281 LEU A N 1
ATOM 2126 C CA . LEU A 1 281 ? -14.585 5.299 10.240 1.00 97.19 281 LEU A CA 1
ATOM 2127 C C . LEU A 1 281 ? -14.804 6.312 11.364 1.00 97.19 281 LEU A C 1
ATOM 2129 O O . LEU A 1 281 ? -15.893 6.870 11.489 1.00 97.19 281 LEU A O 1
ATOM 2133 N N . SER A 1 282 ? -13.784 6.556 12.183 1.00 97.06 282 SER A N 1
ATOM 2134 C CA . SER A 1 282 ? -13.800 7.620 13.187 1.00 97.06 282 SER A CA 1
ATOM 2135 C C . SER A 1 282 ? -12.943 8.794 12.725 1.00 97.06 282 SER A C 1
ATOM 2137 O O . SER A 1 282 ? -11.730 8.643 12.555 1.00 97.06 282 SER A O 1
ATOM 2139 N N . THR A 1 283 ? -13.579 9.955 12.581 1.00 95.19 283 THR A N 1
ATOM 2140 C CA . THR A 1 283 ? -13.045 11.168 11.930 1.00 95.19 283 THR A CA 1
ATOM 2141 C C . THR A 1 283 ? -12.882 12.354 12.888 1.00 95.19 283 THR A C 1
ATOM 2143 O O . THR A 1 283 ? -12.913 13.499 12.454 1.00 95.19 283 THR A O 1
ATOM 2146 N N . GLY A 1 284 ? -12.774 12.097 14.191 1.00 93.44 284 GLY A N 1
ATOM 2147 C CA . GLY A 1 284 ? -12.652 13.144 15.203 1.00 93.44 284 GLY A CA 1
ATOM 2148 C C . GLY A 1 284 ? -12.992 12.653 16.607 1.00 93.44 284 GLY A C 1
ATOM 2149 O O . GLY A 1 284 ? -13.021 11.445 16.871 1.00 93.44 284 GLY A O 1
ATOM 2150 N N . GLN A 1 285 ? -13.249 13.581 17.527 1.00 91.50 285 GLN A N 1
ATOM 2151 C CA . GLN A 1 285 ? -13.444 13.302 18.955 1.00 91.50 285 GLN A CA 1
ATOM 2152 C C . GLN A 1 285 ? -14.905 13.400 19.421 1.00 91.50 285 GLN A C 1
ATOM 2154 O O . GLN A 1 285 ? -15.212 12.914 20.510 1.00 91.50 285 GLN A O 1
ATOM 2159 N N . GLN A 1 286 ? -15.804 13.989 18.628 1.00 94.00 286 GLN A N 1
ATOM 2160 C CA . GLN A 1 286 ? -17.207 14.182 18.996 1.00 94.00 286 GLN A CA 1
ATOM 2161 C C . GLN A 1 286 ? -17.963 12.852 19.048 1.00 94.00 286 GLN A C 1
ATOM 2163 O O . GLN A 1 286 ? -17.721 11.939 18.254 1.00 94.00 286 GLN A O 1
ATOM 2168 N N . VAL A 1 287 ? -18.867 12.729 20.019 1.00 94.75 287 VAL A N 1
ATOM 2169 C CA . VAL A 1 287 ? -19.619 11.507 20.300 1.00 94.75 287 VAL A CA 1
ATOM 2170 C C . VAL A 1 287 ? -21.110 11.821 20.207 1.00 94.75 287 VAL A C 1
ATOM 2172 O O . VAL A 1 287 ? -21.586 12.562 21.068 1.00 94.75 287 VAL A O 1
ATOM 2175 N N . PRO A 1 288 ? -21.862 11.198 19.276 1.00 91.88 288 PRO A N 1
ATOM 2176 C CA . PRO A 1 288 ? -21.466 10.160 18.307 1.00 91.88 288 PRO A CA 1
ATOM 2177 C C . PRO A 1 288 ? -21.068 10.654 16.906 1.00 91.88 288 PRO A C 1
ATOM 2179 O O . PRO A 1 288 ? -20.812 9.819 16.037 1.00 91.88 288 PRO A O 1
ATOM 2182 N N . GLU A 1 289 ? -21.078 11.963 16.664 1.00 92.69 289 GLU A N 1
ATOM 2183 C CA . GLU A 1 289 ? -21.094 12.579 15.330 1.00 92.69 289 GLU A CA 1
ATOM 2184 C C . GLU A 1 289 ? -19.912 12.147 14.451 1.00 92.69 289 GLU A C 1
ATOM 2186 O O . GLU A 1 289 ? -20.091 11.857 13.267 1.00 92.69 289 GLU A O 1
ATOM 2191 N N . ASP A 1 290 ? -18.727 11.989 15.046 1.00 95.19 290 ASP A N 1
ATOM 2192 C CA . ASP A 1 290 ? -17.496 11.622 14.341 1.00 95.19 290 ASP A CA 1
ATOM 2193 C C . ASP A 1 290 ? -17.327 10.099 14.163 1.00 95.19 290 ASP A C 1
ATOM 2195 O O . ASP A 1 290 ? -16.204 9.586 14.213 1.00 95.19 290 ASP A O 1
ATOM 2199 N N . LEU A 1 291 ? -18.420 9.340 14.036 1.00 95.44 291 LEU A N 1
ATOM 2200 C CA . LEU A 1 291 ? -18.410 7.920 13.663 1.00 95.44 291 LEU A CA 1
ATOM 2201 C C . LEU A 1 291 ? -19.310 7.695 12.449 1.00 95.44 291 LEU A C 1
ATOM 2203 O O . LEU A 1 291 ? -20.536 7.776 12.549 1.00 95.44 291 LEU A O 1
ATOM 2207 N N . GLN A 1 292 ? -18.701 7.377 11.312 1.00 94.50 292 GLN A N 1
ATOM 2208 C CA . GLN A 1 292 ? -19.371 7.298 10.017 1.00 94.50 292 GLN A CA 1
ATOM 2209 C C . GLN A 1 292 ? -19.357 5.877 9.457 1.00 94.50 292 GLN A C 1
ATOM 2211 O O . GLN A 1 292 ? -18.417 5.109 9.684 1.00 94.50 292 GLN A O 1
ATOM 2216 N N . LEU A 1 293 ? -20.403 5.539 8.699 1.00 93.69 293 LEU A N 1
ATOM 2217 C CA . LEU A 1 293 ? -20.391 4.346 7.859 1.00 93.69 293 LEU A CA 1
ATOM 2218 C C . LEU A 1 293 ? -19.477 4.588 6.650 1.00 93.69 293 LEU A C 1
ATOM 2220 O O . LEU A 1 293 ? -19.540 5.674 6.072 1.00 93.69 293 LEU A O 1
ATOM 2224 N N . PRO A 1 294 ? -18.690 3.592 6.212 1.00 89.75 294 PRO A N 1
ATOM 2225 C CA . PRO A 1 294 ? -17.737 3.781 5.120 1.00 89.75 294 PRO A CA 1
ATOM 2226 C C . PRO A 1 294 ? -18.384 4.259 3.818 1.00 89.75 294 PRO A C 1
ATOM 2228 O O . PRO A 1 294 ? -17.901 5.212 3.216 1.00 89.75 294 PRO A O 1
ATOM 2231 N N . GLY A 1 295 ? -19.514 3.663 3.422 1.00 82.94 295 GLY A N 1
ATOM 2232 C CA . GLY A 1 295 ? -20.214 4.017 2.179 1.00 82.94 295 GLY A CA 1
ATOM 2233 C C . GLY A 1 295 ? -20.940 5.368 2.208 1.00 82.94 295 GLY A C 1
ATOM 2234 O O . GLY A 1 295 ? -21.298 5.882 1.156 1.00 82.94 295 GLY A O 1
ATOM 2235 N N . ALA A 1 296 ? -21.158 5.951 3.391 1.00 73.88 296 ALA A N 1
ATOM 2236 C CA . ALA A 1 296 ? -21.775 7.272 3.551 1.00 73.88 296 ALA A CA 1
ATOM 2237 C C . ALA A 1 296 ? -20.738 8.397 3.723 1.00 73.88 296 ALA A C 1
ATOM 2239 O O . ALA A 1 296 ? -21.113 9.549 3.923 1.00 73.88 296 ALA A O 1
ATOM 2240 N N . SER A 1 297 ? -19.448 8.056 3.707 1.00 77.31 297 SER A N 1
ATOM 2241 C CA . SER A 1 297 ? -18.346 8.986 3.941 1.00 77.31 297 SER A CA 1
ATOM 2242 C C . SER A 1 297 ? -17.628 9.341 2.639 1.00 77.31 297 SER A C 1
ATOM 2244 O O . SER A 1 297 ? -17.478 8.497 1.757 1.00 77.31 297 SER A O 1
ATOM 2246 N N . ASP A 1 298 ? -17.052 10.542 2.567 1.00 85.50 298 ASP A N 1
ATOM 2247 C CA . ASP A 1 298 ? -16.169 10.951 1.460 1.00 85.50 298 ASP A CA 1
ATOM 2248 C C . ASP A 1 298 ? -14.750 10.352 1.586 1.00 85.50 298 ASP A C 1
ATOM 2250 O O . ASP A 1 298 ? -13.784 10.849 1.005 1.00 85.50 298 ASP A O 1
ATOM 2254 N N . PHE A 1 299 ? -14.585 9.281 2.367 1.00 85.88 299 PHE A N 1
ATOM 2255 C CA . PHE A 1 299 ? -13.286 8.770 2.804 1.00 85.88 299 PHE A CA 1
ATOM 2256 C C . PHE A 1 299 ? -12.383 8.316 1.657 1.00 85.88 299 PHE A C 1
ATOM 2258 O O . PHE A 1 299 ? -11.190 8.608 1.661 1.00 85.88 299 PHE A O 1
ATOM 2265 N N . LEU A 1 300 ? -12.932 7.655 0.633 1.00 89.00 300 LEU A N 1
ATOM 2266 C CA . LEU A 1 300 ? -12.162 7.289 -0.563 1.00 89.00 300 LEU A CA 1
ATOM 2267 C C . LEU A 1 300 ? -11.717 8.520 -1.361 1.00 89.00 300 LEU A C 1
ATOM 2269 O O . LEU A 1 300 ? -10.608 8.549 -1.897 1.00 89.00 300 LEU A O 1
ATOM 2273 N N . GLN A 1 301 ? -12.557 9.555 -1.422 1.00 88.88 301 GLN A N 1
ATOM 2274 C CA . GLN A 1 301 ? -12.209 10.808 -2.083 1.00 88.88 301 GLN A CA 1
ATOM 2275 C C . GLN A 1 301 ? -11.101 11.547 -1.325 1.00 88.88 301 GLN A C 1
ATOM 2277 O O . GLN A 1 301 ? -10.188 12.063 -1.971 1.00 88.88 301 GLN A O 1
ATOM 2282 N N . GLN A 1 302 ? -11.164 11.555 0.011 1.00 88.44 302 GLN A N 1
ATOM 2283 C CA . GLN A 1 302 ? -10.126 12.096 0.895 1.00 88.44 302 GLN A CA 1
ATOM 2284 C C . GLN A 1 302 ? -8.819 11.308 0.781 1.00 88.44 302 GLN A C 1
ATOM 2286 O O . GLN A 1 302 ? -7.745 11.897 0.715 1.00 88.44 302 GLN A O 1
ATOM 2291 N N . ALA A 1 303 ? -8.891 9.978 0.702 1.00 89.25 303 ALA A N 1
ATOM 2292 C CA . ALA A 1 303 ? -7.712 9.140 0.534 1.00 89.25 303 ALA A CA 1
ATOM 2293 C C . ALA A 1 303 ? -6.970 9.424 -0.774 1.00 89.25 303 ALA A C 1
ATOM 2295 O O . ALA A 1 303 ? -5.746 9.355 -0.808 1.00 89.25 303 ALA A O 1
ATOM 2296 N N . LEU A 1 304 ? -7.706 9.782 -1.828 1.00 87.50 304 LEU A N 1
ATOM 2297 C CA . LEU A 1 304 ? -7.166 10.214 -3.114 1.00 87.50 304 LEU A CA 1
ATOM 2298 C C . LEU A 1 304 ? -6.997 11.740 -3.213 1.00 87.50 304 LEU A C 1
ATOM 2300 O O . LEU A 1 304 ? -6.861 12.271 -4.317 1.00 87.50 304 LEU A O 1
ATOM 2304 N N . ASP A 1 305 ? -7.042 12.489 -2.113 1.00 83.75 305 ASP A N 1
ATOM 2305 C CA . ASP A 1 305 ? -6.707 13.911 -2.137 1.00 83.75 305 ASP A CA 1
ATOM 2306 C C . ASP A 1 305 ? -5.184 14.100 -2.057 1.00 83.75 305 ASP A C 1
ATOM 2308 O O . ASP A 1 305 ? -4.540 13.870 -1.031 1.00 83.75 305 ASP A O 1
ATOM 2312 N N . ILE A 1 306 ? -4.607 14.534 -3.178 1.00 76.25 306 ILE A N 1
ATOM 2313 C CA . ILE A 1 306 ? -3.171 14.798 -3.339 1.00 76.25 306 ILE A CA 1
ATOM 2314 C C . ILE A 1 306 ? -2.853 16.295 -3.420 1.00 76.25 306 ILE A C 1
ATOM 2316 O O . ILE A 1 306 ? -1.754 16.666 -3.820 1.00 76.25 306 ILE A O 1
ATOM 2320 N N . SER A 1 307 ? -3.784 17.169 -3.017 1.00 75.25 307 SER A N 1
ATOM 2321 C CA . SER A 1 307 ? -3.593 18.632 -2.999 1.00 75.25 307 SER A CA 1
ATOM 2322 C C . SER A 1 307 ? -2.328 19.080 -2.258 1.00 75.25 307 SER A C 1
ATOM 2324 O O . SER A 1 307 ? -1.754 20.127 -2.557 1.00 75.25 307 SER A O 1
ATOM 2326 N N . ARG A 1 308 ? -1.861 18.269 -1.306 1.00 69.88 308 ARG A N 1
ATOM 2327 C CA . ARG A 1 308 ? -0.539 18.382 -0.687 1.00 69.88 308 ARG A CA 1
ATOM 2328 C C . ARG A 1 308 ? 0.332 17.239 -1.203 1.00 69.88 308 ARG A C 1
ATOM 2330 O O . ARG A 1 308 ? -0.054 16.104 -0.945 1.00 69.88 308 ARG A O 1
ATOM 2337 N N . PRO A 1 309 ? 1.471 17.482 -1.871 1.00 67.69 309 PRO A N 1
ATOM 2338 C CA . PRO A 1 309 ? 2.371 16.414 -2.304 1.00 67.69 309 PRO A CA 1
ATOM 2339 C C . PRO A 1 309 ? 3.103 15.777 -1.112 1.00 67.69 309 PRO A C 1
ATOM 2341 O O . PRO A 1 309 ? 3.453 16.445 -0.132 1.00 67.69 309 PRO A O 1
ATOM 2344 N N . SER A 1 310 ? 3.333 14.471 -1.188 1.00 74.19 310 SER A N 1
ATOM 2345 C CA . SER A 1 310 ? 3.996 13.660 -0.177 1.00 74.19 310 SER A CA 1
ATOM 2346 C C . SER A 1 310 ? 5.503 13.717 -0.377 1.00 74.19 310 SER A C 1
ATOM 2348 O O . SER A 1 310 ? 6.038 13.290 -1.392 1.00 74.19 310 SER A O 1
ATOM 2350 N N . ARG A 1 311 ? 6.231 14.145 0.658 1.00 72.62 311 ARG A N 1
ATOM 2351 C CA . ARG A 1 311 ? 7.706 14.076 0.674 1.00 72.62 311 ARG A CA 1
ATOM 2352 C C . ARG A 1 311 ? 8.248 12.643 0.743 1.00 72.62 311 ARG A C 1
ATOM 2354 O O . ARG A 1 311 ? 9.454 12.451 0.631 1.00 72.62 311 ARG A O 1
ATOM 2361 N N . PHE A 1 312 ? 7.372 11.669 0.985 1.00 72.75 312 PHE A N 1
ATOM 2362 C CA . PHE A 1 312 ? 7.702 10.253 1.145 1.00 72.75 312 PHE A CA 1
ATOM 2363 C C . PHE A 1 312 ? 7.167 9.387 0.001 1.00 72.75 312 PHE A C 1
ATOM 2365 O O . PHE A 1 312 ? 7.482 8.199 -0.043 1.00 72.75 312 PHE A O 1
ATOM 2372 N N . ALA A 1 313 ? 6.375 9.952 -0.919 1.00 65.50 313 ALA A N 1
ATOM 2373 C CA . ALA A 1 313 ? 6.047 9.271 -2.160 1.00 65.50 313 ALA A CA 1
ATOM 2374 C C . ALA A 1 313 ? 7.333 9.206 -2.986 1.00 65.50 313 ALA A C 1
ATOM 2376 O O . ALA A 1 313 ? 7.873 10.227 -3.411 1.00 65.50 313 ALA A O 1
ATOM 2377 N N . ALA A 1 314 ? 7.886 8.005 -3.145 1.00 50.41 314 ALA A N 1
ATOM 2378 C CA . ALA A 1 314 ? 8.980 7.814 -4.077 1.00 50.41 314 ALA A CA 1
ATOM 2379 C C . ALA A 1 314 ? 8.405 8.016 -5.487 1.00 50.41 314 ALA A C 1
ATOM 2381 O O . ALA A 1 314 ? 7.470 7.290 -5.839 1.00 50.41 314 ALA A O 1
ATOM 2382 N N . PRO A 1 315 ? 8.929 8.941 -6.313 1.00 46.28 315 PRO A N 1
ATOM 2383 C CA . PRO A 1 315 ? 8.615 8.890 -7.730 1.00 46.28 315 PRO A CA 1
ATOM 2384 C C . PRO A 1 315 ? 9.018 7.492 -8.231 1.00 46.28 315 PRO A C 1
ATOM 2386 O O . PRO A 1 315 ? 10.092 7.006 -7.842 1.00 46.28 315 PRO A O 1
ATOM 2389 N N . PRO A 1 316 ? 8.187 6.812 -9.047 1.00 41.53 316 PRO A N 1
ATOM 2390 C CA . PRO A 1 316 ? 8.579 5.542 -9.647 1.00 41.53 316 PRO A CA 1
ATOM 2391 C C . PRO A 1 316 ? 9.936 5.760 -10.310 1.00 41.53 316 PRO A C 1
ATOM 2393 O O . PRO A 1 316 ? 10.137 6.790 -10.950 1.00 41.53 316 PRO A O 1
ATOM 2396 N N . ALA A 1 317 ? 10.883 4.858 -10.045 1.00 42.88 317 ALA A N 1
ATOM 2397 C CA . ALA A 1 317 ? 12.313 5.060 -10.247 1.00 42.88 317 ALA A CA 1
ATOM 2398 C C . ALA A 1 317 ? 12.668 5.835 -11.535 1.00 42.88 317 ALA A C 1
ATOM 2400 O O . ALA A 1 317 ? 12.940 5.244 -12.572 1.00 42.88 317 ALA A O 1
ATOM 2401 N N . SER A 1 318 ? 12.777 7.161 -11.434 1.00 41.75 318 SER A N 1
ATOM 2402 C CA . SER A 1 318 ? 13.529 8.013 -12.358 1.00 41.75 318 SER A CA 1
ATOM 2403 C C . SER A 1 318 ? 14.873 8.347 -11.704 1.00 41.75 318 SER A C 1
ATOM 2405 O O . SER A 1 318 ? 15.280 9.494 -11.541 1.00 41.75 318 SER A O 1
ATOM 2407 N N . ALA A 1 319 ? 15.582 7.305 -11.264 1.00 43.00 319 ALA A N 1
ATOM 2408 C CA . ALA A 1 319 ? 16.828 7.412 -10.501 1.00 43.00 319 ALA A CA 1
ATOM 2409 C C . ALA A 1 319 ? 18.049 7.865 -11.334 1.00 43.00 319 ALA A C 1
ATOM 2411 O O . ALA A 1 319 ? 19.185 7.748 -10.880 1.00 43.00 319 ALA A O 1
ATOM 2412 N N . THR A 1 320 ? 17.855 8.364 -12.553 1.00 45.28 320 THR A N 1
ATOM 2413 C CA . THR A 1 320 ? 18.943 8.680 -13.489 1.00 45.28 320 THR A CA 1
ATOM 2414 C C . THR A 1 320 ? 19.338 10.154 -13.460 1.00 45.28 320 THR A C 1
ATOM 2416 O O . THR A 1 320 ? 20.525 10.448 -13.362 1.00 45.28 320 THR A O 1
ATOM 2419 N N . ARG A 1 321 ? 18.391 11.102 -13.461 1.00 43.22 321 ARG A N 1
ATOM 2420 C CA . ARG A 1 321 ? 18.719 12.543 -13.555 1.00 43.22 321 ARG A CA 1
ATOM 2421 C C . ARG A 1 321 ? 19.433 13.128 -12.321 1.00 43.22 321 ARG A C 1
ATOM 2423 O O . ARG A 1 321 ? 20.495 13.717 -12.501 1.00 43.22 321 ARG A O 1
ATOM 2430 N N . PRO A 1 322 ? 18.984 12.895 -11.069 1.00 46.62 322 PRO A N 1
ATOM 2431 C CA . PRO A 1 322 ? 19.651 13.470 -9.892 1.00 46.62 322 PRO A CA 1
ATOM 2432 C C . PRO A 1 322 ? 21.080 12.936 -9.684 1.00 46.62 322 PRO A C 1
ATOM 2434 O O . PRO A 1 322 ? 21.958 13.640 -9.184 1.00 46.62 322 PRO A O 1
ATOM 2437 N N . HIS A 1 323 ? 21.321 11.683 -10.087 1.00 49.00 323 HIS A N 1
ATOM 2438 C CA . HIS A 1 323 ? 22.629 11.033 -10.022 1.00 49.00 323 HIS A CA 1
ATOM 2439 C C . HIS A 1 323 ? 23.584 11.555 -11.106 1.00 49.00 323 HIS A C 1
ATOM 2441 O O . HIS A 1 323 ? 24.767 11.742 -10.827 1.00 49.00 323 HIS A O 1
ATOM 2447 N N . LEU A 1 324 ? 23.085 11.844 -12.313 1.00 50.03 324 LEU A N 1
ATOM 2448 C CA . LEU A 1 324 ? 23.874 12.456 -13.386 1.00 50.03 324 LEU A CA 1
ATOM 2449 C C . LEU A 1 324 ? 24.297 13.885 -13.062 1.00 50.03 324 LEU A C 1
ATOM 2451 O O . LEU A 1 324 ? 25.438 14.231 -13.336 1.00 50.03 324 LEU A O 1
ATOM 2455 N N . ASP A 1 325 ? 23.446 14.685 -12.419 1.00 51.75 325 ASP A N 1
ATOM 2456 C CA . ASP A 1 325 ? 23.816 16.049 -12.017 1.00 51.75 325 ASP A CA 1
ATOM 2457 C C . ASP A 1 325 ? 24.879 16.049 -10.911 1.00 51.75 325 ASP A C 1
ATOM 2459 O O . ASP A 1 325 ? 25.741 16.928 -10.847 1.00 51.75 325 ASP A O 1
ATOM 2463 N N . ALA A 1 326 ? 24.845 15.063 -10.010 1.00 53.16 326 ALA A N 1
ATOM 2464 C CA . ALA A 1 326 ? 25.893 14.858 -9.011 1.00 53.16 326 ALA A CA 1
ATOM 2465 C C . ALA A 1 326 ? 27.200 14.343 -9.647 1.00 53.16 326 ALA A C 1
ATOM 2467 O O . ALA A 1 326 ? 28.275 14.864 -9.342 1.00 53.16 326 ALA A O 1
ATOM 2468 N N . LEU A 1 327 ? 27.112 13.379 -10.573 1.00 54.12 327 LEU A N 1
ATOM 2469 C CA . LEU A 1 327 ? 28.245 12.872 -11.353 1.00 54.12 327 LEU A CA 1
ATOM 2470 C C . LEU A 1 327 ? 28.891 13.976 -12.192 1.00 54.12 327 LEU A C 1
ATOM 2472 O O . LEU A 1 327 ? 30.093 14.184 -12.071 1.00 54.12 327 LEU A O 1
ATOM 2476 N N . ALA A 1 328 ? 28.117 14.721 -12.980 1.00 58.41 328 ALA A N 1
ATOM 2477 C CA . ALA A 1 328 ? 28.601 15.808 -13.827 1.00 58.41 328 ALA A CA 1
ATOM 2478 C C . ALA A 1 328 ? 29.341 16.866 -12.998 1.00 58.41 328 ALA A C 1
ATOM 2480 O O . ALA A 1 328 ? 30.462 17.233 -13.344 1.00 58.41 328 ALA A O 1
ATOM 2481 N N . ARG A 1 329 ? 28.788 17.260 -11.838 1.00 60.75 329 ARG A N 1
ATOM 2482 C CA . ARG A 1 329 ? 29.463 18.153 -10.879 1.00 60.75 329 ARG A CA 1
ATOM 2483 C C . ARG A 1 329 ? 30.770 17.567 -10.336 1.00 60.75 329 ARG A C 1
ATOM 2485 O O . ARG A 1 329 ? 31.760 18.286 -10.248 1.00 60.75 329 ARG A O 1
ATOM 2492 N N . SER A 1 330 ? 30.808 16.272 -10.015 1.00 59.41 330 SER A N 1
ATOM 2493 C CA . SER A 1 330 ? 32.032 15.600 -9.544 1.00 59.41 330 SER A CA 1
ATOM 2494 C C . SER A 1 330 ? 33.095 15.403 -10.640 1.00 59.41 330 SER A C 1
ATOM 2496 O O . SER A 1 330 ? 34.286 15.324 -10.345 1.00 59.41 330 SER A O 1
ATOM 2498 N N . LEU A 1 331 ? 32.674 15.363 -11.910 1.00 64.19 331 LEU A N 1
ATOM 2499 C CA . LEU A 1 331 ? 33.513 15.109 -13.084 1.00 64.19 331 LEU A CA 1
ATOM 2500 C C . LEU A 1 331 ? 33.948 16.386 -13.823 1.00 64.19 331 LEU A C 1
ATOM 2502 O O . LEU A 1 331 ? 34.696 16.290 -14.796 1.00 64.19 331 LEU A O 1
ATOM 2506 N N . LEU A 1 332 ? 33.573 17.581 -13.346 1.00 64.38 332 LEU A N 1
ATOM 2507 C CA . LEU A 1 332 ? 34.032 18.869 -13.896 1.00 64.38 332 LEU A CA 1
ATOM 2508 C C . LEU A 1 332 ? 35.568 18.947 -13.997 1.00 64.38 332 LEU A C 1
ATOM 2510 O O . LEU A 1 332 ? 36.107 19.429 -14.993 1.00 64.38 332 LEU A O 1
ATOM 2514 N N . GLY A 1 333 ? 36.288 18.388 -13.015 1.00 63.56 333 GLY A N 1
ATOM 2515 C CA . GLY A 1 333 ? 37.756 18.294 -13.023 1.00 63.56 333 GLY A CA 1
ATOM 2516 C C . GLY A 1 333 ? 38.337 17.330 -14.070 1.00 63.56 333 GLY A C 1
ATOM 2517 O O . GLY A 1 333 ? 39.525 17.396 -14.373 1.00 63.56 333 GLY A O 1
ATOM 2518 N N . GLN A 1 334 ? 37.509 16.458 -14.654 1.00 74.12 334 GLN A N 1
ATOM 2519 C CA . GLN A 1 334 ? 37.884 15.472 -15.674 1.00 74.12 334 GLN A CA 1
ATOM 2520 C C . GLN A 1 334 ? 37.426 15.863 -17.092 1.00 74.12 334 GLN A C 1
ATOM 2522 O O . GLN A 1 334 ? 37.620 15.091 -18.031 1.00 74.12 334 GLN A O 1
ATOM 2527 N N . ARG A 1 335 ? 36.881 17.075 -17.291 1.00 80.06 335 ARG A N 1
ATOM 2528 C CA . ARG A 1 335 ? 36.343 17.558 -18.581 1.00 80.06 335 ARG A CA 1
ATOM 2529 C C . ARG A 1 335 ? 37.288 17.332 -19.769 1.00 80.06 335 ARG A C 1
ATOM 2531 O O . ARG A 1 335 ? 36.852 16.852 -20.809 1.00 80.06 335 ARG A O 1
ATOM 2538 N N . LYS A 1 336 ? 38.588 17.624 -19.617 1.00 79.25 336 LYS A N 1
ATOM 2539 C CA . LYS A 1 336 ? 39.593 17.417 -20.684 1.00 79.25 336 LYS A CA 1
ATOM 2540 C C . LYS A 1 336 ? 39.728 15.948 -21.100 1.00 79.25 336 LYS A C 1
ATOM 2542 O O . LYS A 1 336 ? 39.897 15.667 -22.280 1.00 79.25 336 LYS A O 1
ATOM 2547 N N . VAL A 1 337 ? 39.642 15.024 -20.142 1.00 81.44 337 VAL A N 1
ATOM 2548 C CA . VAL A 1 337 ? 39.741 13.578 -20.394 1.00 81.44 337 VAL A CA 1
ATOM 2549 C C . VAL A 1 337 ? 38.489 13.076 -21.113 1.00 81.44 337 VAL A C 1
ATOM 2551 O O . VAL A 1 337 ? 38.603 12.310 -22.064 1.00 81.44 337 VAL A O 1
ATOM 2554 N N . LEU A 1 338 ? 37.305 13.550 -20.713 1.00 84.88 338 LEU A N 1
ATOM 2555 C CA . LEU A 1 338 ? 36.030 13.177 -21.339 1.00 84.88 338 LEU A CA 1
ATOM 2556 C C . LEU A 1 338 ? 35.895 13.719 -22.769 1.00 84.88 338 LEU A C 1
ATOM 2558 O O . LEU A 1 338 ? 35.433 13.000 -23.652 1.00 84.88 338 LEU A O 1
ATOM 2562 N N . LEU A 1 339 ? 36.369 14.944 -23.018 1.00 85.12 339 LEU A N 1
ATOM 2563 C CA . LEU A 1 339 ? 36.459 15.515 -24.366 1.00 85.12 339 LEU A CA 1
ATOM 2564 C C . LEU A 1 339 ? 37.407 14.703 -25.259 1.00 85.12 339 LEU A C 1
ATOM 2566 O O . LEU A 1 339 ? 37.018 14.308 -26.353 1.00 85.12 339 LEU A O 1
ATOM 2570 N N . ALA A 1 340 ? 38.605 14.370 -24.767 1.00 86.38 340 ALA A N 1
ATOM 2571 C CA . ALA A 1 340 ? 39.555 13.541 -25.510 1.00 86.38 340 ALA A CA 1
ATOM 2572 C C . ALA A 1 340 ? 39.001 12.135 -25.809 1.00 86.38 340 ALA A C 1
ATOM 2574 O O . ALA A 1 340 ? 39.226 11.597 -26.893 1.00 86.38 340 ALA A O 1
ATOM 2575 N N . LEU A 1 341 ? 38.241 11.548 -24.875 1.00 90.75 341 LEU A N 1
ATOM 2576 C CA . LEU A 1 341 ? 37.539 10.284 -25.091 1.00 90.75 341 LEU A CA 1
ATOM 2577 C C . LEU A 1 341 ? 36.483 10.406 -26.197 1.00 90.75 341 LEU A C 1
ATOM 2579 O O . LEU A 1 341 ? 36.454 9.567 -27.095 1.00 90.75 341 LEU A O 1
ATOM 2583 N N . ARG A 1 342 ? 35.642 11.448 -26.163 1.00 90.44 342 ARG A N 1
ATOM 2584 C CA . ARG A 1 342 ? 34.647 11.717 -27.214 1.00 90.44 342 ARG A CA 1
ATOM 2585 C C . ARG A 1 342 ? 35.318 11.853 -28.580 1.00 90.44 342 ARG A C 1
ATOM 2587 O O . ARG A 1 342 ? 34.892 11.199 -29.526 1.00 90.44 342 ARG A O 1
ATOM 2594 N N . ASP A 1 343 ? 36.372 12.655 -28.679 1.00 89.69 343 ASP A N 1
ATOM 2595 C CA . ASP A 1 343 ? 37.058 12.915 -29.947 1.00 89.69 343 ASP A CA 1
ATOM 2596 C C . ASP A 1 343 ? 37.751 11.642 -30.480 1.00 89.69 343 ASP A C 1
ATOM 2598 O O . ASP A 1 343 ? 37.729 11.359 -31.681 1.00 89.69 343 ASP A O 1
ATOM 2602 N N . SER A 1 344 ? 38.280 10.803 -29.581 1.00 91.38 344 SER A N 1
ATOM 2603 C CA . SER A 1 344 ? 38.810 9.480 -29.927 1.00 91.38 344 SER A CA 1
ATOM 2604 C C . SER A 1 344 ? 37.723 8.545 -30.471 1.00 91.38 344 SER A C 1
ATOM 2606 O O . SER A 1 344 ? 37.940 7.888 -31.492 1.00 91.38 344 SER A O 1
ATOM 2608 N N . LEU A 1 345 ? 36.533 8.527 -29.854 1.00 91.81 345 LEU A N 1
ATOM 2609 C CA . LEU A 1 345 ? 35.384 7.754 -30.339 1.00 91.81 345 LEU A CA 1
ATOM 2610 C C . LEU A 1 345 ? 34.903 8.251 -31.710 1.00 91.81 345 LEU A C 1
ATOM 2612 O O . LEU A 1 345 ? 34.662 7.430 -32.588 1.00 91.81 345 LEU A O 1
ATOM 2616 N N . ILE A 1 346 ? 34.835 9.569 -31.927 1.00 89.81 346 ILE A N 1
ATOM 2617 C CA . ILE A 1 346 ? 34.492 10.179 -33.226 1.00 89.81 346 ILE A CA 1
ATOM 2618 C C . ILE A 1 346 ? 35.476 9.745 -34.320 1.00 89.81 346 ILE A C 1
ATOM 2620 O O . ILE A 1 346 ? 35.062 9.470 -35.443 1.00 89.81 346 ILE A O 1
ATOM 2624 N N . THR A 1 347 ? 36.766 9.665 -33.989 1.00 90.88 347 THR A N 1
ATOM 2625 C CA . THR A 1 347 ? 37.828 9.331 -34.949 1.00 90.88 347 THR A CA 1
ATOM 2626 C C . THR A 1 347 ? 37.833 7.850 -35.328 1.00 90.88 347 THR A C 1
ATOM 2628 O O . THR A 1 347 ? 38.039 7.514 -36.491 1.00 90.88 347 THR A O 1
ATOM 2631 N N . HIS A 1 348 ? 37.624 6.955 -34.358 1.00 89.56 348 HIS A N 1
ATOM 2632 C CA . HIS A 1 348 ? 37.882 5.523 -34.546 1.00 89.56 348 HIS A CA 1
ATOM 2633 C C . HIS A 1 348 ? 36.619 4.655 -34.636 1.00 89.56 348 HIS A C 1
ATOM 2635 O O . HIS A 1 348 ? 36.696 3.510 -35.083 1.00 89.56 348 HIS A O 1
ATOM 2641 N N . VAL A 1 349 ? 35.454 5.159 -34.219 1.00 87.12 349 VAL A N 1
ATOM 2642 C CA . VAL A 1 349 ? 34.180 4.437 -34.320 1.00 87.12 349 VAL A CA 1
ATOM 2643 C C . VAL A 1 349 ? 33.355 5.055 -35.441 1.00 87.12 349 VAL A C 1
ATOM 2645 O O . VAL A 1 349 ? 32.739 6.108 -35.288 1.00 87.12 349 VAL A O 1
ATOM 2648 N N . GLU A 1 350 ? 33.316 4.373 -36.585 1.00 80.19 350 GLU A N 1
ATOM 2649 C CA . GLU A 1 350 ? 32.485 4.787 -37.718 1.00 80.19 350 GLU A CA 1
ATOM 2650 C C . GLU A 1 350 ? 31.019 4.962 -37.269 1.00 80.19 350 GLU A C 1
ATOM 2652 O O . GLU A 1 350 ? 30.471 4.136 -36.532 1.00 80.19 350 GLU A O 1
ATOM 2657 N N . GLY A 1 351 ? 30.401 6.068 -37.691 1.00 77.94 351 GLY A N 1
ATOM 2658 C CA . GLY A 1 351 ? 29.043 6.457 -37.300 1.00 77.94 351 GLY A CA 1
ATOM 2659 C C . GLY A 1 351 ? 28.942 7.207 -35.965 1.00 77.94 351 GLY A C 1
ATOM 2660 O O . GLY A 1 351 ? 27.921 7.842 -35.710 1.00 77.94 351 GLY A O 1
ATOM 2661 N N . PHE A 1 352 ? 29.988 7.220 -35.128 1.00 84.81 352 PHE A N 1
ATOM 2662 C CA . PHE A 1 352 ? 29.937 7.899 -33.828 1.00 84.81 352 PHE A CA 1
ATOM 2663 C C . PHE A 1 352 ? 29.907 9.427 -33.950 1.00 84.81 352 PHE A C 1
ATOM 2665 O O . PHE A 1 352 ? 29.275 10.091 -33.134 1.00 84.81 352 PHE A O 1
ATOM 2672 N N . ALA A 1 353 ? 30.512 9.990 -35.002 1.00 81.81 353 ALA A N 1
ATOM 2673 C CA . ALA A 1 353 ? 30.414 11.416 -35.324 1.00 81.81 353 ALA A CA 1
ATOM 2674 C C . ALA A 1 353 ? 28.955 11.871 -35.501 1.00 81.81 353 ALA A C 1
ATOM 2676 O O . ALA A 1 353 ? 28.556 12.897 -34.957 1.00 81.81 353 ALA A O 1
ATOM 2677 N N . LEU A 1 354 ? 28.150 11.068 -36.207 1.00 79.12 354 LEU A N 1
ATOM 2678 C CA . LEU A 1 354 ? 26.721 11.323 -36.384 1.00 79.12 354 LEU A CA 1
ATOM 2679 C C . LEU A 1 354 ? 25.984 11.213 -35.046 1.00 79.12 354 LEU A C 1
ATOM 2681 O O . LEU A 1 354 ? 25.200 12.090 -34.716 1.00 79.12 354 LEU A O 1
ATOM 2685 N N . LEU A 1 355 ? 26.283 10.201 -34.225 1.00 81.62 355 LEU A N 1
ATOM 2686 C CA . LEU A 1 355 ? 25.673 10.066 -32.894 1.00 81.62 355 LEU A CA 1
ATOM 2687 C C . LEU A 1 355 ? 25.988 11.248 -31.973 1.00 81.62 355 LEU A C 1
ATOM 2689 O O . LEU A 1 355 ? 25.100 11.720 -31.268 1.00 81.62 355 LEU A O 1
ATOM 2693 N N . ALA A 1 356 ? 27.221 11.754 -32.012 1.00 79.94 356 ALA A N 1
ATOM 2694 C CA . ALA A 1 356 ? 27.629 12.927 -31.248 1.00 79.94 356 ALA A CA 1
ATOM 2695 C C . ALA A 1 356 ? 26.913 14.209 -31.709 1.00 79.94 356 ALA A C 1
ATOM 2697 O O . ALA A 1 356 ? 26.630 15.067 -30.882 1.00 79.94 356 ALA A O 1
ATOM 2698 N N . GLN A 1 357 ? 26.591 14.331 -33.000 1.00 75.69 357 GLN A N 1
ATOM 2699 C CA . GLN A 1 357 ? 25.814 15.452 -33.547 1.00 75.69 357 GLN A CA 1
ATOM 2700 C C . GLN A 1 357 ? 24.308 15.323 -33.281 1.00 75.69 357 GLN A C 1
ATOM 2702 O O . GLN A 1 357 ? 23.625 16.328 -33.117 1.00 75.69 357 GLN A O 1
ATOM 2707 N N . LEU A 1 358 ? 23.787 14.094 -33.232 1.00 72.69 358 LEU A N 1
ATOM 2708 C CA . LEU A 1 358 ? 22.374 13.820 -32.964 1.00 72.69 358 LEU A CA 1
ATOM 2709 C C . LEU A 1 358 ? 22.009 13.996 -31.493 1.00 72.69 358 LEU A C 1
ATOM 2711 O O . LEU A 1 358 ? 20.866 14.317 -31.178 1.00 72.69 358 LEU A O 1
ATOM 2715 N N . TRP A 1 359 ? 22.961 13.773 -30.589 1.00 73.69 359 TRP A N 1
ATOM 2716 C CA . TRP A 1 359 ? 22.701 13.811 -29.155 1.00 73.69 359 TRP A CA 1
ATOM 2717 C C . TRP A 1 359 ? 22.142 15.163 -28.660 1.00 73.69 359 TRP A C 1
ATOM 2719 O O . TRP A 1 359 ? 21.084 15.152 -28.034 1.00 73.69 359 TRP A O 1
ATOM 2729 N N . PRO A 1 360 ? 22.724 16.334 -28.994 1.00 70.75 360 PRO A N 1
ATOM 2730 C CA . PRO A 1 360 ? 22.180 17.631 -28.567 1.00 70.75 360 PRO A CA 1
ATOM 2731 C C . PRO A 1 360 ? 20.795 17.940 -29.156 1.00 70.75 360 PRO A C 1
ATOM 2733 O O . PRO A 1 360 ? 20.003 18.682 -28.577 1.00 70.75 360 PRO A O 1
ATOM 2736 N N . LEU A 1 361 ? 20.462 17.344 -30.306 1.00 66.69 361 LEU A N 1
ATOM 2737 C CA . LEU A 1 361 ? 19.163 17.520 -30.958 1.00 66.69 361 LEU A CA 1
ATOM 2738 C C . LEU A 1 361 ? 18.030 16.785 -30.219 1.00 66.69 361 LEU A C 1
ATOM 2740 O O . LEU A 1 361 ? 16.858 16.999 -30.523 1.00 66.69 361 LEU A O 1
ATOM 2744 N N . MET A 1 362 ? 18.341 15.956 -29.213 1.00 64.56 362 MET A N 1
ATOM 2745 C CA . MET A 1 362 ? 17.347 15.247 -28.389 1.00 64.56 362 MET A CA 1
ATOM 2746 C C . MET A 1 362 ? 16.473 16.177 -27.550 1.00 64.56 362 MET A C 1
ATOM 2748 O O . MET A 1 362 ? 15.380 15.780 -27.148 1.00 64.56 362 MET A O 1
ATOM 2752 N N . ALA A 1 363 ? 16.938 17.401 -27.296 1.00 56.06 363 ALA A N 1
ATOM 2753 C CA . ALA A 1 363 ? 16.174 18.443 -26.618 1.00 56.06 363 ALA A CA 1
ATOM 2754 C C . ALA A 1 363 ? 15.329 19.303 -27.583 1.00 56.06 363 ALA A C 1
ATOM 2756 O O . ALA A 1 363 ? 14.541 20.131 -27.127 1.00 56.06 363 ALA A O 1
ATOM 2757 N N . GLN A 1 364 ? 15.486 19.127 -28.901 1.00 59.03 364 GLN A N 1
ATOM 2758 C CA . GLN A 1 364 ? 14.814 19.923 -29.932 1.00 59.03 364 GLN A CA 1
ATOM 2759 C C . GLN A 1 364 ? 13.502 19.258 -30.407 1.00 59.03 364 GLN A C 1
ATOM 2761 O O . GLN A 1 364 ? 13.372 18.031 -30.344 1.00 59.03 364 GLN A O 1
ATOM 2766 N N . PRO A 1 365 ? 12.517 20.036 -30.905 1.00 55.16 365 PRO A N 1
ATOM 2767 C CA . PRO A 1 365 ? 11.244 19.511 -31.410 1.00 55.16 365 PRO A CA 1
ATOM 2768 C C . PRO A 1 365 ? 11.401 18.461 -32.527 1.00 55.16 365 PRO A C 1
ATOM 2770 O O . PRO A 1 365 ? 12.346 18.515 -33.312 1.00 55.16 365 PRO A O 1
ATOM 2773 N N . GLN A 1 366 ? 10.429 17.544 -32.663 1.00 51.00 366 GLN A N 1
ATOM 2774 C CA . GLN A 1 366 ? 10.446 16.433 -33.639 1.00 51.00 366 GLN A CA 1
ATOM 2775 C C . GLN A 1 366 ? 10.739 16.878 -35.091 1.00 51.00 366 GLN A C 1
ATOM 2777 O O . GLN A 1 366 ? 11.423 16.164 -35.817 1.00 51.00 366 GLN A O 1
ATOM 2782 N N . ALA A 1 367 ? 10.309 18.079 -35.492 1.00 56.22 367 ALA A N 1
ATOM 2783 C CA . ALA A 1 367 ? 10.562 18.642 -36.823 1.00 56.22 367 ALA A CA 1
ATOM 2784 C C . ALA A 1 367 ? 12.062 18.792 -37.167 1.00 56.22 367 ALA A C 1
ATOM 2786 O O . ALA A 1 367 ? 12.440 18.733 -38.333 1.00 56.22 367 ALA A O 1
ATOM 2787 N N . CYS A 1 368 ? 12.938 18.938 -36.167 1.00 56.88 368 CYS A N 1
ATOM 2788 C CA . CYS A 1 368 ? 14.388 19.015 -36.368 1.00 56.88 368 CYS A CA 1
ATOM 2789 C C . CYS A 1 368 ? 15.016 17.664 -36.764 1.00 56.88 368 CYS A C 1
ATOM 2791 O O . CYS A 1 368 ? 16.150 17.639 -37.238 1.00 56.88 368 CYS A O 1
ATOM 2793 N N . TRP A 1 369 ? 14.289 16.554 -36.593 1.00 53.09 369 TRP A N 1
ATOM 2794 C CA . TRP A 1 369 ? 14.741 15.196 -36.911 1.00 53.09 369 TRP A CA 1
ATOM 2795 C C . TRP A 1 369 ? 14.340 14.739 -38.318 1.00 53.09 369 TRP A C 1
ATOM 2797 O O . TRP A 1 369 ? 15.037 13.924 -38.920 1.00 53.09 369 TRP A O 1
ATOM 2807 N N . GLU A 1 370 ? 13.255 15.285 -38.873 1.00 51.81 370 GLU A N 1
ATOM 2808 C CA . GLU A 1 370 ? 12.715 14.891 -40.185 1.00 51.81 370 GLU A CA 1
ATOM 2809 C C . GLU A 1 370 ? 13.687 15.187 -41.340 1.00 51.81 370 GLU A C 1
ATOM 2811 O O . GLU A 1 370 ? 13.756 14.422 -42.297 1.00 51.81 370 GLU A O 1
ATOM 2816 N N . GLY A 1 371 ? 14.515 16.233 -41.223 1.00 54.78 371 GLY A N 1
ATOM 2817 C CA . GLY A 1 371 ? 15.580 16.529 -42.191 1.00 54.78 371 GLY A CA 1
ATOM 2818 C C . GLY A 1 371 ? 16.792 15.588 -42.118 1.00 54.78 371 GLY A C 1
ATOM 2819 O O . GLY A 1 371 ? 17.593 15.558 -43.048 1.00 54.78 371 GLY A O 1
ATOM 2820 N N . PHE A 1 372 ? 16.934 14.824 -41.030 1.00 52.47 372 PHE A N 1
ATOM 2821 C CA . PHE A 1 372 ? 18.052 13.903 -40.808 1.00 52.47 372 PHE A CA 1
ATOM 2822 C C . PHE A 1 372 ? 17.726 12.463 -41.236 1.00 52.47 372 PHE A C 1
ATOM 2824 O O . PHE A 1 372 ? 18.611 11.737 -41.679 1.00 52.47 372 PHE A O 1
ATOM 2831 N N . LEU A 1 373 ? 16.454 12.058 -41.163 1.00 54.09 373 LEU A N 1
ATOM 2832 C CA . LEU A 1 373 ? 15.962 10.728 -41.556 1.00 54.09 373 LEU A CA 1
ATOM 2833 C C . LEU A 1 373 ? 15.810 10.551 -43.085 1.00 54.09 373 LEU A C 1
ATOM 2835 O O . LEU A 1 373 ? 14.997 9.750 -43.544 1.00 54.09 373 LEU A O 1
ATOM 2839 N N . GLY A 1 374 ? 16.579 11.310 -43.874 1.00 44.47 374 GLY A N 1
ATOM 2840 C CA . GLY A 1 374 ? 16.545 11.298 -45.336 1.00 44.47 374 GLY A CA 1
ATOM 2841 C C . GLY A 1 374 ? 16.823 9.921 -45.950 1.00 44.47 374 GLY A C 1
ATOM 2842 O O . GLY A 1 374 ? 17.564 9.126 -45.381 1.00 44.47 374 GLY A O 1
ATOM 2843 N N . GLU A 1 375 ? 16.179 9.702 -47.104 1.00 38.94 375 GLU A N 1
ATOM 2844 C CA . GLU A 1 375 ? 15.987 8.479 -47.904 1.00 38.94 375 GLU A CA 1
ATOM 2845 C C . GLU A 1 375 ? 16.546 7.142 -47.369 1.00 38.94 375 GLU A C 1
ATOM 2847 O O . GLU A 1 375 ? 17.756 6.987 -47.184 1.00 38.94 375 GLU A O 1
ATOM 2852 N N . PRO A 1 376 ? 15.689 6.105 -47.232 1.00 40.84 376 PRO A N 1
ATOM 2853 C CA . PRO A 1 376 ? 16.151 4.769 -46.890 1.00 40.84 376 PRO A CA 1
ATOM 2854 C C . PRO A 1 376 ? 17.160 4.296 -47.937 1.00 40.84 376 PRO A C 1
ATOM 2856 O O . PRO A 1 376 ? 16.862 4.255 -49.132 1.00 40.84 376 PRO A O 1
ATOM 2859 N N . ALA A 1 377 ? 18.354 3.918 -47.476 1.00 41.50 377 ALA A N 1
ATOM 2860 C CA . ALA A 1 377 ? 19.344 3.274 -48.322 1.00 41.50 377 ALA A CA 1
ATOM 2861 C C . ALA A 1 377 ? 18.682 2.101 -49.058 1.00 41.50 377 ALA A C 1
ATOM 2863 O O . ALA A 1 377 ? 17.995 1.281 -48.439 1.00 41.50 377 ALA A O 1
ATOM 2864 N N . ALA A 1 378 ? 18.865 2.057 -50.381 1.00 35.91 378 ALA A N 1
ATOM 2865 C CA . ALA A 1 378 ? 18.300 1.018 -51.228 1.00 35.91 378 ALA A CA 1
ATOM 2866 C C . ALA A 1 378 ? 18.579 -0.367 -50.616 1.00 35.91 378 ALA A C 1
ATOM 2868 O O . ALA A 1 378 ? 19.701 -0.600 -50.150 1.00 35.91 378 ALA A O 1
ATOM 2869 N N . PRO A 1 379 ? 17.588 -1.278 -50.592 1.00 36.72 379 PRO A N 1
ATOM 2870 C CA . PRO A 1 379 ? 17.778 -2.602 -50.023 1.00 36.72 379 PRO A CA 1
ATOM 2871 C C . PRO A 1 379 ? 18.960 -3.264 -50.730 1.00 36.72 379 PRO A C 1
ATOM 2873 O O . PRO A 1 379 ? 18.922 -3.496 -51.940 1.00 36.72 379 PRO A O 1
ATOM 2876 N N . SER A 1 380 ? 20.035 -3.524 -49.984 1.00 42.69 380 SER A N 1
ATOM 2877 C CA . SER A 1 380 ? 21.147 -4.293 -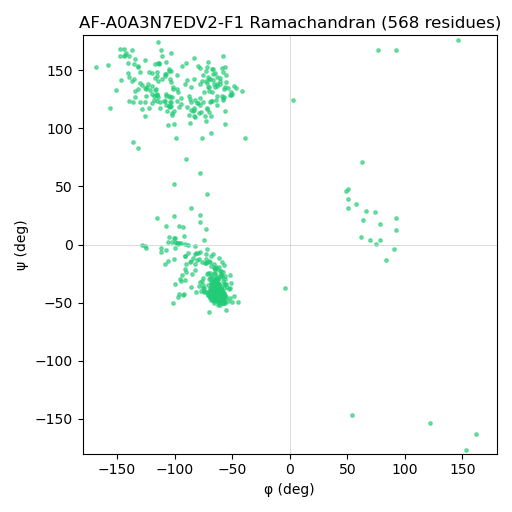50.520 1.00 42.69 380 SER A CA 1
ATOM 2878 C C . SER A 1 380 ? 20.628 -5.693 -50.833 1.00 42.69 380 SER A C 1
ATOM 2880 O O . SER A 1 380 ? 19.840 -6.268 -50.081 1.00 42.69 380 SER A O 1
ATOM 2882 N N . SER A 1 381 ? 21.034 -6.232 -51.977 1.00 43.88 381 SER A N 1
ATOM 2883 C CA . SER A 1 381 ? 20.615 -7.535 -52.501 1.00 43.88 381 SER A CA 1
ATOM 2884 C C . SER A 1 381 ? 21.221 -8.708 -51.712 1.00 43.88 381 SER A C 1
ATOM 2886 O O . SER A 1 381 ? 21.751 -9.648 -52.300 1.00 43.88 381 SER A O 1
ATOM 2888 N N . ALA A 1 382 ? 21.225 -8.630 -50.381 1.00 51.50 382 ALA A N 1
ATOM 2889 C CA . ALA A 1 382 ? 21.841 -9.613 -49.511 1.00 51.50 382 ALA A CA 1
ATOM 2890 C C . ALA A 1 382 ? 21.041 -10.925 -49.519 1.00 51.50 382 ALA A C 1
ATOM 2892 O O . ALA A 1 382 ? 19.811 -10.931 -49.427 1.00 51.50 382 ALA A O 1
ATOM 2893 N N . ALA A 1 383 ? 21.766 -12.041 -49.606 1.00 56.25 383 ALA A N 1
ATOM 2894 C CA . ALA A 1 383 ? 21.236 -13.392 -49.487 1.00 56.25 383 ALA A CA 1
ATOM 2895 C C . ALA A 1 383 ? 20.294 -13.531 -48.276 1.00 56.25 383 ALA A C 1
ATOM 2897 O O . ALA A 1 383 ? 20.634 -13.117 -47.166 1.00 56.25 383 ALA A O 1
ATOM 2898 N N . TRP A 1 384 ? 19.134 -14.170 -48.450 1.00 63.47 384 TRP A N 1
ATOM 2899 C CA . TRP A 1 384 ? 18.236 -14.474 -47.335 1.00 63.47 384 TRP A CA 1
ATOM 2900 C C . TRP A 1 384 ? 18.860 -15.520 -46.399 1.00 63.47 384 TRP A C 1
ATOM 2902 O O . TRP A 1 384 ? 18.759 -16.730 -46.614 1.00 63.47 384 TRP A O 1
ATOM 2912 N N . ILE A 1 385 ? 19.502 -15.045 -45.329 1.00 77.25 385 ILE A N 1
ATOM 2913 C CA . ILE A 1 385 ? 20.008 -15.863 -44.222 1.00 77.25 385 ILE A CA 1
ATOM 2914 C C . ILE A 1 385 ? 19.030 -15.781 -43.058 1.00 77.25 385 ILE A C 1
ATOM 2916 O O . ILE A 1 385 ? 18.874 -14.734 -42.433 1.00 77.25 385 ILE A O 1
ATOM 2920 N N . THR A 1 386 ? 18.398 -16.906 -42.724 1.00 82.00 386 THR A N 1
ATOM 2921 C CA . THR A 1 386 ? 17.432 -16.975 -41.623 1.00 82.00 386 THR A CA 1
ATOM 2922 C C . THR A 1 386 ? 18.006 -17.769 -40.446 1.00 82.00 386 THR A C 1
ATOM 2924 O O . THR A 1 386 ? 18.350 -18.943 -40.624 1.00 82.00 386 THR A O 1
ATOM 2927 N N . PRO A 1 387 ? 18.084 -17.199 -39.228 1.00 84.38 387 PRO A N 1
ATOM 2928 C CA . PRO A 1 387 ? 18.469 -17.958 -38.043 1.00 84.38 387 PRO A CA 1
ATOM 2929 C C . PRO A 1 387 ? 17.442 -19.060 -37.741 1.00 84.38 387 PRO A C 1
ATOM 2931 O O . PRO A 1 387 ? 16.230 -18.855 -37.795 1.00 84.38 387 PRO A O 1
ATOM 2934 N N . GLY A 1 388 ? 17.938 -20.252 -37.419 1.00 83.81 388 GLY A N 1
ATOM 2935 C CA . GLY A 1 388 ? 17.148 -21.448 -37.139 1.00 83.81 388 GLY A CA 1
ATOM 2936 C C . GLY A 1 388 ? 17.202 -21.879 -35.672 1.00 83.81 388 GLY A C 1
ATOM 2937 O O . GLY A 1 388 ? 18.098 -21.509 -34.911 1.00 83.81 388 GLY A O 1
ATOM 2938 N N . LYS A 1 389 ? 16.246 -22.721 -35.264 1.00 89.06 389 LYS A N 1
ATOM 2939 C CA . LYS A 1 389 ? 16.232 -23.367 -33.936 1.00 89.06 389 LYS A CA 1
ATOM 2940 C C . LYS A 1 389 ? 16.624 -24.840 -34.040 1.00 89.06 389 LYS A C 1
ATOM 2942 O O . LYS A 1 389 ? 16.269 -25.503 -35.007 1.00 89.06 389 LYS A O 1
ATOM 2947 N N . ALA A 1 390 ? 17.245 -25.399 -33.000 1.00 90.06 390 ALA A N 1
ATOM 2948 C CA . ALA A 1 390 ? 17.603 -26.824 -32.963 1.00 90.06 390 ALA A CA 1
ATOM 2949 C C . ALA A 1 390 ? 16.398 -27.764 -33.196 1.00 90.06 390 ALA A C 1
ATOM 2951 O O . ALA A 1 390 ? 16.542 -28.820 -33.811 1.00 90.06 390 ALA A O 1
ATOM 2952 N N . SER A 1 391 ? 15.209 -27.370 -32.724 1.00 90.94 391 SER A N 1
ATOM 2953 C CA . SER A 1 391 ? 13.947 -28.105 -32.885 1.00 90.94 391 SER A CA 1
ATOM 2954 C C . SER A 1 391 ? 13.280 -27.914 -34.250 1.00 90.94 391 SER A C 1
ATOM 2956 O O . SER A 1 391 ? 12.360 -28.661 -34.592 1.00 90.94 391 SER A O 1
ATOM 2958 N N . GLN A 1 392 ? 13.718 -26.928 -35.037 1.00 91.06 392 GLN A N 1
ATOM 2959 C CA . GLN A 1 392 ? 13.177 -26.664 -36.365 1.00 91.06 392 GLN A CA 1
ATOM 2960 C C . GLN A 1 392 ? 13.488 -27.845 -37.278 1.00 91.06 392 GLN A C 1
ATOM 2962 O O . GLN A 1 392 ? 14.590 -28.385 -37.248 1.00 91.06 392 GLN A O 1
ATOM 2967 N N . ARG A 1 393 ? 12.497 -28.285 -38.058 1.00 91.50 393 ARG A N 1
ATOM 2968 C CA . ARG A 1 393 ? 12.609 -29.509 -38.856 1.00 91.50 393 ARG A CA 1
ATOM 2969 C C . ARG A 1 393 ? 12.815 -29.182 -40.325 1.00 91.50 393 ARG A C 1
ATOM 2971 O O . ARG A 1 393 ? 11.993 -28.469 -40.899 1.00 91.50 393 ARG A O 1
ATOM 2978 N N . ALA A 1 394 ? 13.844 -29.770 -40.917 1.00 92.38 394 ALA A N 1
ATOM 2979 C CA . ALA A 1 394 ? 14.098 -29.759 -42.352 1.00 92.38 394 ALA A CA 1
ATOM 2980 C C . ALA A 1 394 ? 14.041 -31.193 -42.899 1.00 92.38 394 ALA A C 1
ATOM 2982 O O . ALA A 1 394 ? 14.187 -32.162 -42.150 1.00 92.38 394 ALA A O 1
ATOM 2983 N N . VAL A 1 395 ? 13.753 -31.328 -44.189 1.00 93.00 395 VAL A N 1
ATOM 2984 C CA . VAL A 1 395 ? 13.771 -32.609 -44.893 1.00 93.00 395 VAL A CA 1
ATOM 2985 C C . VAL A 1 395 ? 15.191 -32.866 -45.379 1.00 93.00 395 VAL A C 1
ATOM 2987 O O . VAL A 1 395 ? 15.767 -32.041 -46.082 1.00 93.00 395 VAL A O 1
ATOM 2990 N N . PHE A 1 396 ? 15.735 -34.013 -45.004 1.00 93.44 396 PHE A N 1
ATOM 2991 C CA . PHE A 1 396 ? 17.007 -34.539 -45.480 1.00 93.44 396 PHE A CA 1
ATOM 2992 C C . PHE A 1 396 ? 16.773 -36.015 -45.811 1.00 93.44 396 PHE A C 1
ATOM 2994 O O . PHE A 1 396 ? 16.122 -36.701 -45.026 1.00 93.44 396 PHE A O 1
ATOM 3001 N N . GLU A 1 397 ? 17.207 -36.479 -46.987 1.00 90.12 397 GLU A N 1
ATOM 3002 C CA . GLU A 1 397 ? 17.008 -37.874 -47.436 1.00 90.12 397 GLU A CA 1
ATOM 3003 C C . GLU A 1 397 ? 15.542 -38.354 -47.324 1.00 90.12 397 GLU A C 1
ATOM 3005 O O . GLU A 1 397 ? 15.242 -39.410 -46.774 1.00 90.12 397 GLU A O 1
ATOM 3010 N N . ALA A 1 398 ? 14.596 -37.537 -47.806 1.00 87.31 398 ALA A N 1
ATOM 3011 C CA . ALA A 1 398 ? 13.148 -37.793 -47.758 1.00 87.31 398 ALA A CA 1
ATOM 3012 C C . ALA A 1 398 ? 12.523 -37.922 -46.347 1.00 87.31 398 ALA A C 1
ATOM 3014 O O . ALA A 1 398 ? 11.325 -38.185 -46.226 1.00 87.31 398 ALA A O 1
ATOM 3015 N N . GLN A 1 399 ? 13.275 -37.662 -45.273 1.00 91.25 399 GLN A N 1
ATOM 3016 C CA . GLN A 1 399 ? 12.783 -37.703 -43.894 1.00 91.25 399 GLN A CA 1
ATOM 3017 C C . GLN A 1 399 ? 12.914 -36.348 -43.189 1.00 91.25 399 GLN A C 1
ATOM 3019 O O . GLN A 1 399 ? 13.827 -35.563 -43.430 1.00 91.25 399 GLN A O 1
ATOM 3024 N N . ARG A 1 400 ? 11.973 -36.042 -42.283 1.00 92.25 400 ARG A N 1
ATOM 302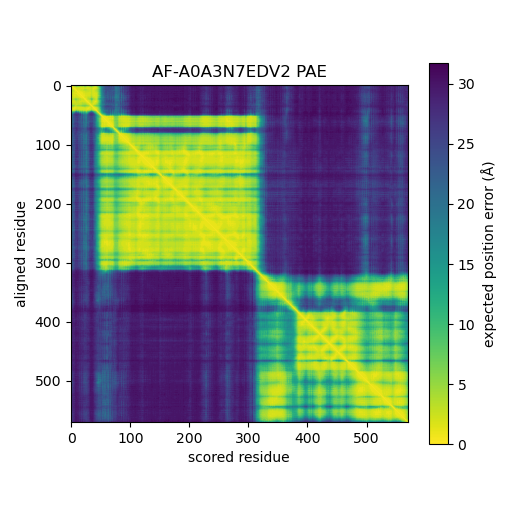5 C CA . ARG A 1 400 ? 11.978 -34.784 -41.513 1.00 92.25 400 ARG A CA 1
ATOM 3026 C C . ARG A 1 400 ? 12.812 -34.927 -40.246 1.00 92.25 400 ARG A C 1
ATOM 3028 O O . ARG A 1 400 ? 12.345 -35.531 -39.278 1.00 92.25 400 ARG A O 1
ATOM 3035 N N . HIS A 1 401 ? 13.950 -34.247 -40.184 1.00 93.69 401 HIS A N 1
ATOM 3036 C CA . HIS A 1 401 ? 14.842 -34.239 -39.023 1.00 93.69 401 HIS A CA 1
ATOM 3037 C C . HIS A 1 401 ? 14.934 -32.846 -38.376 1.00 93.69 401 HIS A C 1
ATOM 3039 O O . HIS A 1 401 ? 14.889 -31.839 -39.085 1.00 93.69 401 HIS A O 1
ATOM 3045 N N . PRO A 1 402 ? 15.067 -32.749 -37.040 1.00 95.81 402 PRO A N 1
ATOM 3046 C CA . PRO A 1 402 ? 15.437 -31.501 -36.375 1.00 95.81 402 PRO A CA 1
ATOM 3047 C C . PRO A 1 402 ? 16.844 -31.035 -36.783 1.00 95.81 402 PRO A C 1
ATOM 3049 O O . PRO A 1 402 ? 17.753 -31.861 -36.904 1.00 95.81 402 PRO A O 1
ATOM 3052 N N . LEU A 1 403 ? 17.057 -29.722 -36.910 1.00 93.06 403 LEU A N 1
ATOM 3053 C CA . LEU A 1 403 ? 18.367 -29.135 -37.226 1.00 93.06 403 LEU A CA 1
ATOM 3054 C C . LEU A 1 403 ? 19.452 -29.544 -36.215 1.00 93.06 403 LEU A C 1
ATOM 3056 O O . LEU A 1 403 ? 20.592 -29.769 -36.604 1.00 93.06 403 LEU A O 1
ATOM 3060 N N . GLY A 1 404 ? 19.099 -29.725 -34.937 1.00 92.12 404 GLY A N 1
ATOM 3061 C CA . GLY A 1 404 ? 20.019 -30.224 -33.906 1.00 92.12 404 GLY A CA 1
ATOM 3062 C C . GLY A 1 404 ? 20.565 -31.628 -34.188 1.00 92.12 404 GLY A C 1
ATOM 3063 O O . GLY A 1 404 ? 21.718 -31.923 -33.884 1.00 92.12 404 GLY A O 1
ATOM 3064 N N . THR A 1 405 ? 19.757 -32.497 -34.800 1.00 93.56 405 THR A N 1
ATOM 3065 C CA . THR A 1 405 ? 20.189 -33.837 -35.221 1.00 93.56 405 THR A CA 1
ATOM 3066 C C . THR A 1 405 ? 21.027 -33.761 -36.494 1.00 93.56 405 THR A C 1
ATOM 3068 O O . THR A 1 405 ? 22.042 -34.448 -36.597 1.00 93.56 405 THR A O 1
ATOM 3071 N N . LEU A 1 406 ? 20.631 -32.901 -37.438 1.00 93.19 406 LEU A N 1
ATOM 3072 C CA . LEU A 1 406 ? 21.341 -32.697 -38.703 1.00 93.19 406 LEU A CA 1
ATOM 3073 C C . LEU A 1 406 ? 22.718 -32.053 -38.517 1.00 93.19 406 LEU A C 1
ATOM 3075 O O . LEU A 1 406 ? 23.627 -32.372 -39.274 1.00 93.19 406 LEU A O 1
ATOM 3079 N N . ALA A 1 407 ? 22.922 -31.253 -37.468 1.00 92.69 407 ALA A N 1
ATOM 3080 C CA . ALA A 1 407 ? 24.226 -30.671 -37.147 1.00 92.69 407 ALA A CA 1
ATOM 3081 C C . ALA A 1 407 ? 25.338 -31.722 -36.974 1.00 92.69 407 ALA A C 1
ATOM 3083 O O . ALA A 1 407 ? 26.492 -31.452 -37.289 1.00 92.69 407 ALA A O 1
ATOM 3084 N N . LYS A 1 408 ? 24.992 -32.940 -36.525 1.00 92.25 408 LYS A N 1
ATOM 3085 C CA . LYS A 1 408 ? 25.935 -34.067 -36.394 1.00 92.25 408 LYS A CA 1
ATOM 3086 C C . LYS A 1 408 ? 26.288 -34.733 -37.727 1.00 92.25 408 LYS A C 1
ATOM 3088 O O . LYS A 1 408 ? 27.214 -35.532 -37.771 1.00 92.25 408 LYS A O 1
ATOM 3093 N N . ARG A 1 409 ? 25.513 -34.455 -38.777 1.00 93.19 409 ARG A N 1
ATOM 3094 C CA . ARG A 1 409 ? 25.664 -35.005 -40.131 1.00 93.19 409 ARG A CA 1
ATOM 3095 C C . ARG A 1 409 ? 26.192 -33.972 -41.131 1.00 93.19 409 ARG A C 1
ATOM 3097 O O . ARG A 1 409 ? 26.398 -34.318 -42.284 1.00 93.19 409 ARG A O 1
ATOM 3104 N N . GLY A 1 410 ? 26.358 -32.716 -40.710 1.00 90.44 410 GLY A N 1
ATOM 3105 C CA . GLY A 1 410 ? 26.825 -31.638 -41.574 1.00 90.44 410 GLY A CA 1
ATOM 3106 C C . GLY A 1 410 ? 28.273 -31.833 -42.015 1.00 90.44 410 GLY A C 1
ATOM 3107 O O . GLY A 1 410 ? 29.126 -32.246 -41.230 1.00 90.44 410 GLY A O 1
ATOM 3108 N N . GLU A 1 411 ? 28.546 -31.480 -43.263 1.00 94.00 411 GLU A N 1
ATOM 3109 C CA . GLU A 1 411 ? 29.885 -31.455 -43.842 1.00 94.00 411 GLU A CA 1
ATOM 3110 C C . GLU A 1 411 ? 30.692 -30.312 -43.221 1.00 94.00 411 GLU A C 1
ATOM 3112 O O . GLU A 1 411 ? 30.202 -29.187 -43.099 1.00 94.00 411 GLU A O 1
ATOM 3117 N N . CYS A 1 412 ? 31.925 -30.593 -42.794 1.00 94.06 412 CYS A N 1
ATOM 3118 C CA . CYS A 1 412 ? 32.797 -29.581 -42.202 1.00 94.06 412 CYS A CA 1
ATOM 3119 C C . CYS A 1 412 ? 33.211 -28.557 -43.263 1.00 94.06 412 CYS A C 1
ATOM 3121 O O . CYS A 1 412 ? 33.817 -28.916 -44.269 1.00 94.06 412 CYS A O 1
ATOM 3123 N N . PHE A 1 413 ? 32.933 -27.280 -43.006 1.00 94.81 413 PHE A N 1
ATOM 3124 C CA . PHE A 1 413 ? 33.368 -26.181 -43.862 1.00 94.81 413 PHE A CA 1
ATOM 3125 C C . PHE A 1 413 ? 34.723 -25.627 -43.413 1.00 94.81 413 PHE A C 1
ATOM 3127 O O . PHE A 1 413 ? 35.606 -25.343 -44.219 1.00 94.81 413 PHE A O 1
ATOM 3134 N N . GLY A 1 414 ? 34.902 -25.466 -42.101 1.00 92.19 414 GLY A N 1
ATOM 3135 C CA . GLY A 1 414 ? 36.167 -25.024 -41.537 1.00 92.19 414 GLY A CA 1
ATOM 3136 C C . GLY A 1 414 ? 36.026 -24.297 -40.212 1.00 92.19 414 GLY A C 1
ATOM 3137 O O . GLY A 1 414 ? 34.943 -24.156 -39.644 1.00 92.19 414 GLY A O 1
ATOM 3138 N N . ILE A 1 415 ? 37.167 -23.828 -39.716 1.00 93.00 415 ILE A N 1
ATOM 3139 C CA . ILE A 1 415 ? 37.278 -23.181 -38.411 1.00 93.00 415 ILE A CA 1
ATOM 3140 C C . ILE A 1 415 ? 37.660 -21.720 -38.604 1.00 93.00 415 ILE A C 1
ATOM 3142 O O . ILE A 1 415 ? 38.467 -21.380 -39.474 1.00 93.00 415 ILE A O 1
ATOM 3146 N N . ARG A 1 416 ? 37.062 -20.848 -37.799 1.00 91.50 416 ARG A N 1
ATOM 3147 C CA . ARG A 1 416 ? 37.362 -19.416 -37.748 1.00 91.50 416 ARG A CA 1
ATOM 3148 C C . ARG A 1 416 ? 37.549 -18.987 -36.304 1.00 91.50 416 ARG A C 1
ATOM 3150 O O . ARG A 1 416 ? 37.005 -19.607 -35.395 1.00 91.50 416 ARG A O 1
ATOM 3157 N N . VAL A 1 417 ? 38.323 -17.931 -36.092 1.00 88.19 417 VAL A N 1
ATOM 3158 C CA . VAL A 1 417 ? 38.491 -17.321 -34.772 1.00 88.19 417 VAL A CA 1
ATOM 3159 C C . VAL A 1 417 ? 37.927 -15.915 -34.834 1.00 88.19 417 VAL A C 1
ATOM 3161 O O . VAL A 1 417 ? 38.253 -15.150 -35.739 1.00 88.19 417 VAL A O 1
ATOM 3164 N N . LEU A 1 418 ? 37.051 -15.588 -33.893 1.00 86.31 418 LEU A N 1
ATOM 3165 C CA . LEU A 1 418 ? 36.485 -14.251 -33.748 1.00 86.31 418 LEU A CA 1
ATOM 3166 C C . LEU A 1 418 ? 36.297 -13.917 -32.273 1.00 86.31 418 LEU A C 1
ATOM 3168 O O . LEU A 1 418 ? 36.388 -14.790 -31.412 1.00 86.31 418 LEU A O 1
ATOM 3172 N N . ARG A 1 419 ? 36.013 -12.652 -31.974 1.00 81.62 419 ARG A N 1
ATOM 3173 C CA . ARG A 1 419 ? 35.642 -12.232 -30.624 1.00 81.62 419 ARG A CA 1
ATOM 3174 C C . ARG A 1 419 ? 34.124 -12.336 -30.462 1.00 81.62 419 ARG A C 1
ATOM 3176 O O . ARG A 1 419 ? 33.391 -11.673 -31.185 1.00 81.62 419 ARG A O 1
ATOM 3183 N N . TYR A 1 420 ? 33.659 -13.168 -29.534 1.00 83.19 420 TYR A N 1
ATOM 3184 C CA . TYR A 1 420 ? 32.241 -13.396 -29.239 1.00 83.19 420 TYR A CA 1
ATOM 3185 C C . TYR A 1 420 ? 31.990 -13.171 -27.749 1.00 83.19 420 TYR A C 1
ATOM 3187 O O . TYR A 1 420 ? 32.642 -13.805 -26.917 1.00 83.19 420 TYR A O 1
ATOM 3195 N N . ARG A 1 421 ? 31.075 -12.256 -27.397 1.00 77.06 421 ARG A N 1
ATOM 3196 C CA . ARG A 1 421 ? 30.746 -11.906 -26.000 1.00 77.06 421 ARG A CA 1
ATOM 3197 C C . ARG A 1 421 ? 31.988 -11.620 -25.142 1.00 77.06 421 ARG A C 1
ATOM 3199 O O . ARG A 1 421 ? 32.129 -12.123 -24.028 1.00 77.06 421 ARG A O 1
ATOM 3206 N N . ASN A 1 422 ? 32.907 -10.824 -25.699 1.00 72.19 422 ASN A N 1
ATOM 3207 C CA . ASN A 1 422 ? 34.194 -10.434 -25.107 1.00 72.19 422 ASN A CA 1
ATOM 3208 C C . ASN A 1 422 ? 35.197 -11.585 -24.857 1.00 72.19 422 ASN A C 1
ATOM 3210 O O . ASN A 1 422 ? 36.113 -11.450 -24.048 1.00 72.19 422 ASN A O 1
ATOM 3214 N N . ARG A 1 423 ? 35.050 -12.717 -25.554 1.00 79.69 423 ARG A N 1
ATOM 3215 C CA . ARG A 1 423 ? 35.990 -13.848 -25.512 1.00 79.69 423 ARG A CA 1
ATOM 3216 C C . ARG A 1 423 ? 36.515 -14.161 -26.903 1.00 79.69 423 ARG A C 1
ATOM 3218 O O . ARG A 1 423 ? 35.786 -14.005 -27.879 1.00 79.69 423 ARG A O 1
ATOM 3225 N N . ASN A 1 424 ? 37.752 -14.639 -26.999 1.00 85.94 424 ASN A N 1
ATOM 3226 C CA . ASN A 1 424 ? 38.237 -15.238 -28.240 1.00 85.94 424 ASN A CA 1
ATOM 3227 C C . ASN A 1 424 ? 37.544 -16.591 -28.405 1.00 85.94 424 ASN A C 1
ATOM 3229 O O . ASN A 1 424 ? 37.701 -17.471 -27.562 1.00 85.94 424 ASN A O 1
ATOM 3233 N N . ALA A 1 425 ? 36.757 -16.732 -29.464 1.00 89.62 425 ALA A N 1
ATOM 3234 C CA . ALA A 1 425 ? 35.973 -17.917 -29.750 1.00 89.62 425 ALA A CA 1
ATOM 3235 C C . ALA A 1 425 ? 36.457 -18.589 -31.035 1.00 89.62 425 ALA A C 1
ATOM 3237 O O . ALA A 1 425 ? 36.570 -17.958 -32.090 1.00 89.62 425 ALA A O 1
ATOM 3238 N N . ARG A 1 426 ? 36.694 -19.894 -30.941 1.00 94.06 426 ARG A N 1
ATOM 3239 C CA . ARG A 1 426 ? 36.872 -20.811 -32.058 1.00 94.06 426 ARG A CA 1
ATOM 3240 C C . ARG A 1 426 ? 35.488 -21.236 -32.537 1.00 94.06 426 ARG A C 1
ATOM 3242 O O . ARG A 1 426 ? 34.728 -21.852 -31.793 1.00 94.06 426 ARG A O 1
ATOM 3249 N N . VAL A 1 427 ? 35.164 -20.897 -33.776 1.00 95.31 427 VAL A N 1
ATOM 3250 C CA . VAL A 1 427 ? 33.894 -21.207 -34.433 1.00 95.31 427 VAL A CA 1
ATOM 3251 C C . VAL A 1 427 ? 34.140 -22.310 -35.446 1.00 95.31 427 VAL A C 1
ATOM 3253 O O . VAL A 1 427 ? 34.870 -22.105 -36.414 1.00 95.31 427 VAL A O 1
ATOM 3256 N N . THR A 1 428 ? 33.545 -23.475 -35.220 1.00 96.00 428 THR A N 1
ATOM 3257 C CA . THR A 1 428 ? 33.556 -24.579 -36.185 1.00 96.00 428 THR A CA 1
ATOM 3258 C C . THR A 1 428 ? 32.269 -24.526 -36.986 1.00 96.00 428 THR A C 1
ATOM 3260 O O . THR A 1 428 ? 31.190 -24.629 -36.400 1.00 96.00 428 THR A O 1
ATOM 3263 N N . LEU A 1 429 ? 32.388 -24.333 -38.298 1.00 96.44 429 LEU A N 1
ATOM 3264 C CA . LEU A 1 429 ? 31.264 -24.264 -39.221 1.00 96.44 429 LEU A CA 1
ATOM 3265 C C . LEU A 1 429 ? 31.101 -25.585 -39.968 1.00 96.44 429 LEU A C 1
ATOM 3267 O O . LEU A 1 429 ? 32.069 -26.129 -40.506 1.00 96.44 429 LEU A O 1
ATOM 3271 N N . SER A 1 430 ? 29.865 -26.058 -40.045 1.00 96.56 430 SER A N 1
ATOM 3272 C CA . SER A 1 430 ? 29.456 -27.146 -40.929 1.00 96.56 430 SER A CA 1
ATOM 3273 C C . SER A 1 430 ? 28.153 -26.799 -41.639 1.00 96.56 430 SER A C 1
ATOM 3275 O O . SER A 1 430 ? 27.412 -25.916 -41.202 1.00 96.56 430 SER A O 1
ATOM 3277 N N . HIS A 1 431 ? 27.870 -27.474 -42.748 1.00 95.56 431 HIS A N 1
ATOM 3278 C CA . HIS A 1 431 ? 26.653 -27.243 -43.520 1.00 95.56 431 HIS A CA 1
ATOM 3279 C C . HIS A 1 431 ? 26.081 -28.527 -44.117 1.00 95.56 431 HIS A C 1
ATOM 3281 O O . HIS A 1 431 ? 26.777 -29.528 -44.257 1.00 95.56 431 HIS A O 1
ATOM 3287 N N . LEU A 1 432 ? 24.812 -28.496 -44.516 1.00 94.88 432 LEU A N 1
ATOM 3288 C CA . LEU A 1 432 ? 24.143 -29.612 -45.180 1.00 94.88 432 LEU A CA 1
ATOM 3289 C C . LEU A 1 432 ? 23.041 -29.093 -46.122 1.00 94.88 432 LEU A C 1
ATOM 3291 O O . LEU A 1 432 ? 22.253 -28.244 -45.693 1.00 94.88 432 LEU A O 1
ATOM 3295 N N . PRO A 1 433 ? 22.941 -29.577 -47.374 1.00 93.62 433 PRO A N 1
ATOM 3296 C CA . PRO A 1 433 ? 21.790 -29.284 -48.223 1.00 93.62 433 PRO A CA 1
ATOM 3297 C C . PRO A 1 433 ? 20.536 -29.960 -47.654 1.00 93.62 433 PRO A C 1
ATOM 3299 O O . PRO A 1 433 ? 20.553 -31.140 -47.303 1.00 93.62 433 PRO A O 1
ATOM 3302 N N . VAL A 1 434 ? 19.443 -29.211 -47.528 1.00 93.69 434 VAL A N 1
ATOM 3303 C CA . VAL A 1 434 ? 18.165 -29.690 -46.982 1.00 93.69 434 VAL A CA 1
ATOM 3304 C C . VAL A 1 434 ? 16.997 -29.057 -47.736 1.00 93.69 434 VAL A C 1
ATOM 3306 O O . VAL A 1 434 ? 17.139 -28.025 -48.381 1.00 93.69 434 VAL A O 1
ATOM 3309 N N . ALA A 1 435 ? 15.800 -29.621 -47.612 1.00 91.62 435 ALA A N 1
ATOM 3310 C CA . ALA A 1 435 ? 14.583 -28.938 -48.040 1.00 91.62 435 ALA A CA 1
ATOM 3311 C C . ALA A 1 435 ? 13.814 -28.403 -46.825 1.00 91.62 435 ALA A C 1
ATOM 3313 O O . ALA A 1 435 ? 13.496 -29.139 -45.887 1.00 91.62 435 ALA A O 1
ATOM 3314 N N . PHE A 1 436 ? 13.476 -27.116 -46.828 1.00 88.88 436 PHE A N 1
ATOM 3315 C CA . PHE A 1 436 ? 12.665 -26.490 -45.788 1.00 88.88 436 PHE A CA 1
ATOM 3316 C C . PHE A 1 436 ? 11.388 -25.925 -46.402 1.00 88.88 436 PHE A C 1
ATOM 3318 O O . PHE A 1 436 ? 11.438 -25.116 -47.319 1.00 88.88 436 PHE A O 1
ATOM 3325 N N . LYS A 1 437 ? 10.227 -26.383 -45.911 1.00 86.00 437 LYS A N 1
ATOM 3326 C CA . LYS A 1 437 ? 8.900 -26.015 -46.447 1.00 86.00 437 LYS A CA 1
ATOM 3327 C C . LYS A 1 437 ? 8.759 -26.184 -47.976 1.00 86.00 437 LYS A C 1
ATOM 3329 O O . LYS A 1 437 ? 8.002 -25.457 -48.600 1.00 86.00 437 LYS A O 1
ATOM 3334 N N . GLY A 1 438 ? 9.454 -27.161 -48.559 1.00 81.81 438 GLY A N 1
ATOM 3335 C CA . GLY A 1 438 ? 9.410 -27.436 -50.001 1.00 81.81 438 GLY A CA 1
ATOM 3336 C C . GLY A 1 438 ? 10.458 -26.690 -50.832 1.00 81.81 438 GLY A C 1
ATOM 3337 O O . GLY A 1 438 ? 10.577 -26.977 -52.015 1.00 81.81 438 GLY A O 1
ATOM 3338 N N . THR A 1 439 ? 11.256 -25.808 -50.224 1.00 86.62 439 THR A N 1
ATOM 3339 C CA . THR A 1 439 ? 12.336 -25.075 -50.901 1.00 86.62 439 THR A CA 1
ATOM 3340 C C . THR A 1 439 ? 13.691 -25.703 -50.590 1.00 86.62 439 THR A C 1
ATOM 3342 O O . THR A 1 439 ? 13.969 -26.017 -49.428 1.00 86.62 439 THR A O 1
ATOM 3345 N N . ALA A 1 440 ? 14.536 -25.874 -51.610 1.00 89.00 440 ALA A N 1
ATOM 3346 C CA . ALA A 1 440 ? 15.929 -26.278 -51.437 1.00 89.00 440 ALA A CA 1
ATOM 3347 C C . ALA A 1 440 ? 16.720 -25.139 -50.780 1.00 89.00 440 ALA A C 1
ATOM 3349 O O . ALA A 1 440 ? 16.733 -24.010 -51.266 1.00 89.00 440 ALA A O 1
ATOM 3350 N N . VAL A 1 441 ? 17.329 -25.430 -49.636 1.00 92.06 441 VAL A N 1
ATOM 3351 C CA . VAL A 1 441 ? 18.111 -24.478 -48.846 1.00 92.06 441 VAL A CA 1
ATOM 3352 C C . VAL A 1 441 ? 19.320 -25.187 -48.250 1.00 92.06 441 VAL A C 1
ATOM 3354 O O . VAL A 1 441 ? 19.381 -26.413 -48.152 1.00 92.06 441 VAL A O 1
ATOM 3357 N N . ARG A 1 442 ? 20.284 -24.418 -47.764 1.00 93.38 442 ARG A N 1
ATOM 3358 C CA . ARG A 1 442 ? 21.435 -24.938 -47.037 1.00 93.38 442 ARG A CA 1
ATOM 3359 C C . ARG A 1 442 ? 21.276 -24.686 -45.547 1.00 93.38 442 ARG A C 1
ATOM 3361 O O . ARG A 1 442 ? 21.133 -23.545 -45.113 1.00 93.38 442 ARG A O 1
ATOM 3368 N N . ALA A 1 443 ? 21.308 -25.751 -44.754 1.00 94.75 443 ALA A N 1
ATOM 3369 C CA . ALA A 1 443 ? 21.389 -25.642 -43.307 1.00 94.75 443 ALA A CA 1
ATOM 3370 C C . ALA A 1 443 ? 22.846 -25.429 -42.891 1.00 94.75 443 ALA A C 1
ATOM 3372 O O . ALA A 1 443 ? 23.694 -26.253 -43.217 1.00 94.75 443 ALA A O 1
ATOM 3373 N N . TRP A 1 444 ? 23.127 -24.359 -42.154 1.00 96.25 444 TRP A N 1
ATOM 3374 C CA . TRP A 1 444 ? 24.433 -24.096 -41.551 1.00 96.25 444 TRP A CA 1
ATOM 3375 C C . TRP A 1 444 ? 24.394 -24.301 -40.044 1.00 96.25 444 TRP A C 1
ATOM 3377 O O . TRP A 1 444 ? 23.397 -24.004 -39.382 1.00 96.25 444 TRP A O 1
ATOM 3387 N N . PHE A 1 445 ? 25.511 -24.764 -39.498 1.00 96.00 445 PHE A N 1
ATOM 3388 C CA . PHE A 1 445 ? 25.697 -25.047 -38.086 1.00 96.00 445 PHE A CA 1
ATOM 3389 C C . PHE A 1 445 ? 27.003 -24.415 -37.615 1.00 96.00 445 PHE A C 1
ATOM 3391 O O . PHE A 1 445 ? 28.036 -24.569 -38.264 1.00 96.00 445 PHE A O 1
ATOM 3398 N N . ALA A 1 446 ? 26.970 -23.732 -36.472 1.00 95.44 446 ALA A N 1
ATOM 3399 C CA . ALA A 1 446 ? 28.178 -23.243 -35.820 1.00 95.44 446 ALA A CA 1
ATOM 3400 C C . ALA A 1 446 ? 28.252 -23.743 -34.383 1.00 95.44 446 ALA A C 1
ATOM 3402 O O . ALA A 1 446 ? 27.328 -23.524 -33.595 1.00 95.44 446 ALA A O 1
ATOM 3403 N N . THR A 1 447 ? 29.385 -24.346 -34.037 1.00 95.50 447 THR A N 1
ATOM 3404 C CA . THR A 1 447 ? 29.761 -24.637 -32.652 1.00 95.50 447 THR A CA 1
ATOM 3405 C C . THR A 1 447 ? 30.828 -23.643 -32.223 1.00 95.50 447 THR A C 1
ATOM 3407 O O . THR A 1 447 ? 31.901 -23.577 -32.823 1.00 95.50 447 THR A O 1
ATOM 3410 N N . LEU A 1 448 ? 30.523 -22.852 -31.197 1.00 94.88 448 LEU A N 1
ATOM 3411 C CA . LEU A 1 448 ? 31.410 -21.839 -30.643 1.00 94.88 448 LEU A CA 1
ATOM 3412 C C . LEU A 1 448 ? 32.033 -22.376 -29.356 1.00 94.88 448 LEU A C 1
ATOM 3414 O O . LEU A 1 448 ? 31.318 -22.780 -28.437 1.00 94.88 448 LEU A O 1
ATOM 3418 N N . GLN A 1 449 ? 33.356 -22.329 -29.269 1.00 94.44 449 GLN A N 1
ATOM 3419 C CA . GLN A 1 449 ? 34.131 -22.708 -28.091 1.00 94.44 449 GLN A CA 1
ATOM 3420 C C . GLN A 1 449 ? 35.119 -21.602 -27.741 1.00 94.44 449 GLN A C 1
ATOM 3422 O O . GLN A 1 449 ? 35.613 -20.912 -28.625 1.00 94.44 449 GLN A O 1
ATOM 3427 N N . ASP A 1 450 ? 35.422 -21.424 -26.464 1.00 90.38 450 ASP A N 1
ATOM 3428 C CA . ASP A 1 450 ? 36.482 -20.526 -26.025 1.00 90.38 450 ASP A CA 1
ATOM 3429 C C . ASP A 1 450 ? 37.831 -21.025 -26.563 1.00 90.38 450 ASP A C 1
ATOM 3431 O O . ASP A 1 450 ? 38.176 -22.197 -26.408 1.00 90.38 450 ASP A O 1
ATOM 3435 N N . SER A 1 451 ? 38.586 -20.151 -27.229 1.00 89.00 451 SER A N 1
ATOM 3436 C CA . SER A 1 451 ? 39.805 -20.534 -27.947 1.00 89.00 451 SER A CA 1
ATOM 3437 C C . SER A 1 451 ? 40.929 -21.025 -27.035 1.00 89.00 451 SER A C 1
ATOM 3439 O O . SER A 1 451 ? 41.841 -21.682 -27.529 1.00 89.00 451 SER A O 1
ATOM 3441 N N . HIS A 1 452 ? 40.897 -20.692 -25.741 1.00 85.62 452 HIS A N 1
ATOM 3442 C CA . HIS A 1 452 ? 41.943 -21.070 -24.792 1.00 85.62 452 HIS A CA 1
ATOM 3443 C C . HIS A 1 452 ? 41.528 -22.270 -23.939 1.00 85.62 452 HIS A C 1
ATOM 3445 O O . HIS A 1 452 ? 42.255 -23.253 -23.849 1.00 85.62 452 HIS A O 1
ATOM 3451 N N . SER A 1 453 ? 40.340 -22.207 -23.339 1.00 89.25 453 SER A N 1
ATOM 3452 C CA . SER A 1 453 ? 39.838 -23.246 -22.432 1.00 89.25 453 SER A CA 1
ATOM 3453 C C . SER A 1 453 ? 39.107 -24.390 -23.138 1.00 89.25 453 SER A C 1
ATOM 3455 O O . SER A 1 453 ? 38.836 -25.415 -22.517 1.00 89.25 453 SER A O 1
ATOM 3457 N N . GLY A 1 454 ? 38.719 -24.218 -24.406 1.00 88.31 454 GLY A N 1
ATOM 3458 C CA . GLY A 1 454 ? 37.862 -25.165 -25.125 1.00 88.31 454 GLY A CA 1
ATOM 3459 C C . GLY A 1 454 ? 36.416 -25.204 -24.615 1.00 88.31 454 GLY A C 1
ATOM 3460 O O . GLY A 1 454 ? 35.617 -26.008 -25.099 1.00 88.31 454 GLY A O 1
ATOM 3461 N N . GLN A 1 455 ? 36.052 -24.344 -23.653 1.00 90.88 455 GLN A N 1
ATOM 3462 C CA . GLN A 1 455 ? 34.711 -24.290 -23.076 1.00 90.88 455 GLN A CA 1
ATOM 3463 C C . GLN A 1 455 ? 33.670 -24.054 -24.174 1.00 90.88 455 GLN A C 1
ATOM 3465 O O . GLN A 1 455 ? 33.759 -23.075 -24.910 1.00 90.88 455 GLN A O 1
ATOM 3470 N N . HIS A 1 456 ? 32.643 -24.902 -24.255 1.00 91.94 456 HIS A N 1
ATOM 3471 C CA . HIS A 1 456 ? 31.526 -24.682 -25.172 1.00 91.94 456 HIS A CA 1
ATOM 3472 C C . HIS A 1 456 ? 30.769 -23.398 -24.805 1.00 91.94 456 HIS A C 1
ATOM 3474 O O . HIS A 1 456 ? 30.221 -23.278 -23.710 1.00 91.94 456 HIS A O 1
ATOM 3480 N N . LEU A 1 457 ? 30.724 -22.447 -25.738 1.00 88.00 457 LEU A N 1
ATOM 3481 C CA . LEU A 1 457 ? 30.073 -21.152 -25.564 1.00 88.00 457 LEU A CA 1
ATOM 3482 C C . LEU A 1 457 ? 28.654 -21.152 -26.129 1.00 88.00 457 LEU A C 1
ATOM 3484 O O . LEU A 1 457 ? 27.758 -20.572 -25.521 1.00 88.00 457 LEU A O 1
ATOM 3488 N N . SER A 1 458 ? 28.450 -21.739 -27.313 1.00 91.00 458 SER A N 1
ATOM 3489 C CA . SER A 1 458 ? 27.179 -21.613 -28.028 1.00 91.00 458 SER A CA 1
ATOM 3490 C C . SER A 1 458 ? 27.049 -22.579 -29.208 1.00 91.00 458 SER A C 1
ATOM 3492 O O . SER A 1 458 ? 28.043 -22.917 -29.844 1.00 91.00 458 SER A O 1
ATOM 3494 N N . GLN A 1 459 ? 25.809 -22.938 -29.550 1.00 92.88 459 GLN A N 1
ATOM 3495 C CA . GLN A 1 459 ? 25.455 -23.649 -30.781 1.00 92.88 459 GLN A CA 1
ATOM 3496 C C . GLN A 1 459 ? 24.458 -22.802 -31.581 1.00 92.88 459 GLN A C 1
ATOM 3498 O O . GLN A 1 459 ? 23.488 -22.280 -31.017 1.00 92.88 459 GLN A O 1
ATOM 3503 N N . ARG A 1 460 ? 24.685 -22.649 -32.886 1.00 93.00 460 ARG A N 1
ATOM 3504 C CA . ARG A 1 460 ? 23.850 -21.834 -33.781 1.00 93.00 460 ARG A CA 1
ATOM 3505 C C . ARG A 1 460 ? 23.483 -22.600 -35.048 1.00 93.00 460 ARG A C 1
ATOM 3507 O O . ARG A 1 460 ? 24.204 -23.507 -35.460 1.00 93.00 460 ARG A O 1
ATOM 3514 N N . TYR A 1 461 ? 22.340 -22.232 -35.616 1.00 93.81 461 TYR A N 1
ATOM 3515 C CA . TYR A 1 461 ? 21.726 -22.878 -36.769 1.00 93.81 461 TYR A CA 1
ATOM 3516 C C . TYR A 1 461 ? 21.224 -21.792 -37.713 1.00 93.81 461 TYR A C 1
ATOM 3518 O O . TYR A 1 461 ? 20.648 -20.815 -37.238 1.00 93.81 461 TYR A O 1
ATOM 3526 N N . TRP A 1 462 ? 21.374 -21.982 -39.018 1.00 94.19 462 TRP A N 1
ATOM 3527 C CA . TRP A 1 462 ? 20.802 -21.096 -40.032 1.00 94.19 462 TRP A CA 1
ATOM 3528 C C . TRP A 1 462 ? 20.267 -21.897 -41.208 1.00 94.19 462 TRP A C 1
ATOM 3530 O O . TRP A 1 462 ? 20.704 -23.019 -41.452 1.00 94.19 462 TRP A O 1
ATOM 3540 N N . LEU A 1 463 ? 19.324 -21.305 -41.929 1.00 91.50 463 LEU A N 1
ATOM 3541 C CA . LEU A 1 463 ? 18.871 -21.753 -43.237 1.00 91.50 463 LEU A CA 1
ATOM 3542 C C . LEU A 1 463 ? 19.176 -20.633 -44.230 1.00 91.50 463 LEU A C 1
ATOM 3544 O O . LEU A 1 463 ? 18.769 -19.492 -44.009 1.00 91.50 463 LEU A O 1
ATOM 3548 N N . VAL A 1 464 ? 19.916 -20.963 -45.282 1.00 90.06 464 VAL A N 1
ATOM 3549 C CA . VAL A 1 464 ? 20.405 -20.016 -46.288 1.00 90.06 464 VAL A CA 1
ATOM 3550 C C . VAL A 1 464 ? 19.945 -20.472 -47.661 1.00 90.06 464 VAL A C 1
ATOM 3552 O O . VAL A 1 464 ? 20.019 -21.659 -47.979 1.00 90.06 464 VAL A O 1
ATOM 3555 N N . GLU A 1 465 ? 19.459 -19.546 -48.476 1.00 82.69 465 GLU A N 1
ATOM 3556 C CA . GLU A 1 465 ? 19.113 -19.845 -49.861 1.00 82.69 465 GLU A CA 1
ATOM 3557 C C . GLU A 1 465 ? 20.366 -20.198 -50.683 1.00 82.69 465 GLU A C 1
ATOM 3559 O O . GLU A 1 465 ? 21.418 -19.576 -50.548 1.00 82.69 465 GLU A O 1
ATOM 3564 N N . GLU A 1 466 ? 20.271 -21.214 -51.541 1.00 73.88 466 GLU A N 1
ATOM 3565 C CA . GLU A 1 466 ? 21.437 -21.847 -52.177 1.00 73.88 466 GLU A CA 1
ATOM 3566 C C . GLU A 1 466 ? 22.094 -21.012 -53.299 1.00 73.88 466 GLU A C 1
ATOM 3568 O O . GLU A 1 466 ? 23.062 -21.448 -53.912 1.00 73.88 466 GLU A O 1
ATOM 3573 N N . GLN A 1 467 ? 21.620 -19.788 -53.545 1.00 70.00 467 GLN A N 1
ATOM 3574 C CA . GLN A 1 467 ? 22.055 -18.940 -54.663 1.00 70.00 467 GLN A CA 1
ATOM 3575 C C . GLN A 1 467 ? 23.496 -18.390 -54.543 1.00 70.00 467 GLN A C 1
ATOM 3577 O O . GLN A 1 467 ? 24.039 -17.911 -55.533 1.00 70.00 467 GLN A O 1
ATOM 3582 N N . HIS A 1 468 ? 24.128 -18.458 -53.364 1.00 74.38 468 HIS A N 1
ATOM 3583 C CA . HIS A 1 468 ? 25.432 -17.826 -53.086 1.00 74.38 468 HIS A CA 1
ATOM 3584 C C . HIS A 1 468 ? 26.552 -18.842 -52.831 1.00 74.38 468 HIS A C 1
ATOM 3586 O O . HIS A 1 468 ? 26.296 -19.952 -52.361 1.00 74.38 468 HIS A O 1
ATOM 3592 N N . ALA A 1 469 ? 27.812 -18.456 -53.055 1.00 85.19 469 ALA A N 1
ATOM 3593 C CA . ALA A 1 469 ? 28.955 -19.328 -52.784 1.00 85.19 469 ALA A CA 1
ATOM 3594 C C . ALA A 1 469 ? 29.129 -19.596 -51.274 1.00 85.19 469 ALA A C 1
ATOM 3596 O O . ALA A 1 469 ? 28.904 -18.722 -50.439 1.00 85.19 469 ALA A O 1
ATOM 3597 N N . LEU A 1 470 ? 29.608 -20.791 -50.897 1.00 87.75 470 LEU A N 1
ATOM 3598 C CA . LEU A 1 470 ? 29.755 -21.186 -49.483 1.00 87.75 470 LEU A CA 1
ATOM 3599 C C . LEU A 1 470 ? 30.640 -20.231 -48.663 1.00 87.75 470 LEU A C 1
ATOM 3601 O O . LEU A 1 470 ? 30.377 -20.014 -47.484 1.00 87.75 470 LEU A O 1
ATOM 3605 N N . ASN A 1 471 ? 31.671 -19.647 -49.281 1.00 86.81 471 ASN A N 1
ATOM 3606 C CA . ASN A 1 471 ? 32.545 -18.669 -48.628 1.00 86.81 471 ASN A CA 1
ATOM 3607 C C . ASN A 1 471 ? 31.814 -17.364 -48.283 1.00 86.81 471 ASN A C 1
ATOM 3609 O O . ASN A 1 471 ? 32.034 -16.821 -47.202 1.00 86.81 471 ASN A O 1
ATOM 3613 N N . GLU A 1 472 ? 30.942 -16.886 -49.170 1.00 84.38 472 GLU A N 1
ATOM 3614 C CA . GLU A 1 472 ? 30.142 -15.675 -48.958 1.00 84.38 472 GLU A CA 1
ATOM 3615 C C . GLU A 1 472 ? 29.095 -15.915 -47.872 1.00 84.38 472 GLU A C 1
ATOM 3617 O O . GLU A 1 472 ? 28.993 -15.134 -46.927 1.00 84.38 472 GLU A O 1
ATOM 3622 N N . GLN A 1 473 ? 28.409 -17.063 -47.931 1.00 87.69 473 GLN A N 1
ATOM 3623 C CA . GLN A 1 473 ? 27.484 -17.485 -46.879 1.00 87.69 473 GLN A CA 1
ATOM 3624 C C . GLN A 1 473 ? 28.198 -17.557 -45.520 1.00 87.69 473 GLN A C 1
ATOM 3626 O O . GLN A 1 473 ? 27.723 -16.994 -44.539 1.00 87.69 473 GLN A O 1
ATOM 3631 N N . ALA A 1 474 ? 29.370 -18.197 -45.447 1.00 88.00 474 ALA A N 1
ATOM 3632 C CA . ALA A 1 474 ? 30.142 -18.287 -44.210 1.00 88.00 474 ALA A CA 1
ATOM 3633 C C . ALA A 1 474 ? 30.584 -16.914 -43.680 1.00 88.00 474 ALA A C 1
ATOM 3635 O O . ALA A 1 474 ? 30.542 -16.694 -42.469 1.00 88.00 474 ALA A O 1
ATOM 3636 N N . ALA A 1 475 ? 31.004 -15.994 -44.553 1.00 84.56 475 ALA A N 1
ATOM 3637 C CA . ALA A 1 475 ? 31.383 -14.640 -44.159 1.00 84.56 475 ALA A CA 1
ATOM 3638 C C . ALA A 1 475 ? 30.205 -13.887 -43.520 1.00 84.56 475 ALA A C 1
ATOM 3640 O O . ALA A 1 475 ? 30.368 -13.305 -42.445 1.00 84.56 475 ALA A O 1
ATOM 3641 N N . GLU A 1 476 ? 29.017 -13.984 -44.118 1.00 84.62 476 GLU A N 1
ATOM 3642 C CA . GLU A 1 476 ? 27.799 -13.351 -43.610 1.00 84.62 476 GLU A CA 1
ATOM 3643 C C . GLU A 1 476 ? 27.344 -13.965 -42.275 1.00 84.62 476 GLU A C 1
ATOM 3645 O O . GLU A 1 476 ? 27.018 -13.256 -41.325 1.00 84.62 476 GLU A O 1
ATOM 3650 N N . LEU A 1 477 ? 27.425 -15.290 -42.129 1.00 88.06 477 LEU A N 1
ATOM 3651 C CA . LEU A 1 477 ? 27.115 -15.972 -40.866 1.00 88.06 477 LEU A CA 1
ATOM 3652 C C . LEU A 1 477 ? 28.045 -15.534 -39.726 1.00 88.06 477 LEU A C 1
ATOM 3654 O O . LEU A 1 477 ? 27.609 -15.334 -38.590 1.00 88.06 477 LEU A O 1
ATOM 3658 N N . LEU A 1 478 ? 29.337 -15.359 -40.014 1.00 87.06 478 LEU A N 1
ATOM 3659 C CA . LEU A 1 478 ? 30.305 -14.847 -39.041 1.00 87.06 478 LEU A CA 1
ATOM 3660 C C . LEU A 1 478 ? 30.046 -13.372 -38.712 1.00 87.06 478 LEU A C 1
ATOM 3662 O O . LEU A 1 478 ? 30.292 -12.957 -37.578 1.00 87.06 478 LEU A O 1
ATOM 3666 N N . HIS A 1 479 ? 29.545 -12.590 -39.670 1.00 82.81 479 HIS A N 1
ATOM 3667 C CA . HIS A 1 479 ? 29.110 -11.216 -39.442 1.00 82.81 479 HIS A CA 1
ATOM 3668 C C . HIS A 1 479 ? 27.885 -11.163 -38.514 1.00 82.81 479 HIS A C 1
ATOM 3670 O O . HIS A 1 479 ? 27.931 -10.475 -37.493 1.00 82.81 479 HIS A O 1
ATOM 3676 N N . GLN A 1 480 ? 26.861 -11.988 -38.762 1.00 82.88 480 GLN A N 1
ATOM 3677 C CA . GLN A 1 480 ? 25.701 -12.126 -37.872 1.00 82.88 480 GLN A CA 1
ATOM 3678 C C . GLN A 1 480 ? 26.101 -12.554 -36.453 1.00 82.88 480 GLN A C 1
ATOM 3680 O O . GLN A 1 480 ? 25.600 -12.003 -35.476 1.00 82.88 480 GLN A O 1
ATOM 3685 N N . LEU A 1 481 ? 27.052 -13.486 -36.307 1.00 85.12 481 LEU A N 1
ATOM 3686 C CA . LEU A 1 481 ? 27.566 -13.897 -34.992 1.00 85.12 481 LEU A CA 1
ATOM 3687 C C . LEU A 1 481 ? 28.223 -12.750 -34.218 1.00 85.12 481 LEU A C 1
ATOM 3689 O O . LEU A 1 481 ? 28.113 -12.698 -32.992 1.00 85.12 481 LEU A O 1
ATOM 3693 N N . LYS A 1 482 ? 28.904 -11.833 -34.913 1.00 81.44 482 LYS A N 1
ATOM 3694 C CA . LYS A 1 482 ? 29.468 -10.628 -34.291 1.00 81.44 482 LYS A CA 1
ATOM 3695 C C . LYS A 1 482 ? 28.377 -9.659 -33.840 1.00 81.44 482 LYS A C 1
ATOM 3697 O O . LYS A 1 482 ? 28.636 -8.892 -32.922 1.00 81.44 482 LYS A O 1
ATOM 3702 N N . GLN A 1 483 ? 27.191 -9.707 -34.443 1.00 80.75 483 GLN A N 1
ATOM 3703 C CA . GLN A 1 483 ? 26.040 -8.846 -34.154 1.00 80.75 483 GLN A CA 1
ATOM 3704 C C . GLN A 1 483 ? 24.968 -9.509 -33.272 1.00 80.75 483 GLN A C 1
ATOM 3706 O O . GLN A 1 483 ? 23.940 -8.895 -33.011 1.00 80.75 483 GLN A O 1
ATOM 3711 N N . ASP A 1 484 ? 25.212 -10.718 -32.754 1.00 80.81 484 ASP A N 1
ATOM 3712 C CA . ASP A 1 484 ? 24.253 -11.510 -31.957 1.00 80.81 484 ASP A CA 1
ATOM 3713 C C . ASP A 1 484 ? 23.726 -10.759 -30.716 1.00 80.81 484 ASP A C 1
ATOM 3715 O O . ASP A 1 484 ? 22.616 -11.013 -30.263 1.00 80.81 484 ASP A O 1
ATOM 3719 N N . GLU A 1 485 ? 24.506 -9.815 -30.174 1.00 80.69 485 GLU A N 1
ATOM 3720 C CA . GLU A 1 485 ? 24.115 -8.972 -29.032 1.00 80.69 485 GLU A CA 1
ATOM 3721 C C . GLU A 1 485 ? 23.430 -7.655 -29.437 1.00 80.69 485 GLU A C 1
ATOM 3723 O O . GLU A 1 485 ? 22.922 -6.957 -28.563 1.00 80.69 485 GLU A O 1
ATOM 3728 N N . LEU A 1 486 ? 23.424 -7.277 -30.721 1.00 84.38 486 LEU A N 1
ATOM 3729 C CA . LEU A 1 486 ? 23.008 -5.941 -31.159 1.00 84.38 486 LEU A CA 1
ATOM 3730 C C . LEU A 1 486 ? 21.556 -5.648 -30.774 1.00 84.38 486 LEU A C 1
ATOM 3732 O O . LEU A 1 486 ? 21.303 -4.616 -30.170 1.00 84.38 486 LEU A O 1
ATOM 3736 N N . ALA A 1 487 ? 20.625 -6.570 -31.036 1.00 75.25 487 ALA A N 1
ATOM 3737 C CA . ALA A 1 487 ? 19.208 -6.370 -30.727 1.00 75.25 487 ALA A CA 1
ATOM 3738 C C . ALA A 1 487 ? 18.955 -6.208 -29.215 1.00 75.25 487 ALA A C 1
ATOM 3740 O O . ALA A 1 487 ? 18.248 -5.289 -28.799 1.00 75.25 487 ALA A O 1
ATOM 3741 N N . ASP A 1 488 ? 19.586 -7.050 -28.389 1.00 75.81 488 ASP A N 1
ATOM 3742 C CA . ASP A 1 488 ? 19.491 -6.983 -26.925 1.00 75.81 488 ASP A CA 1
ATOM 3743 C C . ASP A 1 488 ? 20.109 -5.684 -26.382 1.00 75.81 488 ASP A C 1
ATOM 3745 O O . ASP A 1 488 ? 19.560 -5.047 -25.478 1.00 75.81 488 ASP A O 1
ATOM 3749 N N . LEU A 1 489 ? 21.246 -5.262 -26.944 1.00 82.31 489 LEU A N 1
ATOM 3750 C CA . LEU A 1 489 ? 21.910 -4.010 -26.589 1.00 82.31 489 LEU A CA 1
ATOM 3751 C C . LEU A 1 489 ? 21.099 -2.793 -27.041 1.00 82.31 489 LEU A C 1
ATOM 3753 O O . LEU A 1 489 ? 21.012 -1.831 -26.287 1.00 82.31 489 LEU A O 1
ATOM 3757 N N . THR A 1 490 ? 20.461 -2.829 -28.211 1.00 79.50 490 THR A N 1
ATOM 3758 C CA . THR A 1 490 ? 19.557 -1.774 -28.689 1.00 79.50 490 THR A CA 1
ATOM 3759 C C . THR A 1 490 ? 18.318 -1.679 -27.805 1.00 79.50 490 THR A C 1
ATOM 3761 O O . THR A 1 490 ? 17.947 -0.581 -27.399 1.00 79.50 490 THR A O 1
ATOM 3764 N N . ALA A 1 491 ? 17.709 -2.804 -27.422 1.00 70.62 491 ALA A N 1
ATOM 3765 C CA . ALA A 1 491 ? 16.585 -2.804 -26.487 1.00 70.62 491 ALA A CA 1
ATOM 3766 C C . ALA A 1 491 ? 16.991 -2.202 -25.132 1.00 70.62 491 ALA A C 1
ATOM 3768 O O . ALA A 1 491 ? 16.333 -1.288 -24.636 1.00 70.62 491 ALA A O 1
ATOM 3769 N N . ARG A 1 492 ? 18.133 -2.635 -24.576 1.00 83.50 492 ARG A N 1
ATOM 3770 C CA . ARG A 1 492 ? 18.689 -2.075 -23.334 1.00 83.50 492 ARG A CA 1
ATOM 3771 C C . ARG A 1 492 ? 18.993 -0.584 -23.464 1.00 83.50 492 ARG A C 1
ATOM 3773 O O . ARG A 1 492 ? 18.643 0.181 -22.572 1.00 83.50 492 ARG A O 1
ATOM 3780 N N . GLY A 1 493 ? 19.641 -0.175 -24.552 1.00 77.75 493 GLY A N 1
ATOM 3781 C CA . GLY A 1 493 ? 19.976 1.217 -24.840 1.00 77.75 493 GLY A CA 1
ATOM 3782 C C . GLY A 1 493 ? 18.726 2.083 -24.944 1.00 77.75 493 GLY A C 1
ATOM 3783 O O . GLY A 1 493 ? 18.693 3.161 -24.368 1.00 77.75 493 GLY A O 1
ATOM 3784 N N . SER A 1 494 ? 17.661 1.577 -25.573 1.00 78.69 494 SER A N 1
ATOM 3785 C CA . SER A 1 494 ? 16.366 2.257 -25.642 1.00 78.69 494 SER A CA 1
ATOM 3786 C C . SER A 1 494 ? 15.741 2.426 -24.258 1.00 78.69 494 SER A C 1
ATOM 3788 O O . SER A 1 494 ? 15.222 3.499 -23.967 1.00 78.69 494 SER A O 1
ATOM 3790 N N . THR A 1 495 ? 15.789 1.405 -23.395 1.00 73.06 495 THR A N 1
ATOM 3791 C CA . THR A 1 495 ? 15.322 1.528 -22.004 1.00 73.06 495 THR A CA 1
ATOM 3792 C C . THR A 1 495 ? 16.135 2.573 -21.246 1.00 73.06 495 THR A C 1
ATOM 3794 O O . THR A 1 495 ? 15.566 3.466 -20.634 1.00 73.06 495 THR A O 1
ATOM 3797 N N . ARG A 1 496 ? 17.468 2.534 -21.353 1.00 77.00 496 ARG A N 1
ATOM 3798 C CA . ARG A 1 496 ? 18.346 3.506 -20.689 1.00 77.00 496 ARG A CA 1
ATOM 3799 C C . ARG A 1 496 ? 18.153 4.930 -21.189 1.00 77.00 496 ARG A C 1
ATOM 3801 O O . ARG A 1 496 ? 18.142 5.851 -20.387 1.00 77.00 496 ARG A O 1
ATOM 3808 N N . LEU A 1 497 ? 17.982 5.127 -22.490 1.00 76.06 497 LEU A N 1
ATOM 3809 C CA . LEU A 1 497 ? 17.684 6.439 -23.056 1.00 76.06 497 LEU A CA 1
ATOM 3810 C C . LEU A 1 497 ? 16.352 6.985 -22.548 1.00 76.06 497 LEU A C 1
ATOM 3812 O O . LEU A 1 497 ? 16.256 8.184 -22.323 1.00 76.06 497 LEU A O 1
ATOM 3816 N N . LEU A 1 498 ? 15.357 6.123 -22.324 1.00 70.81 498 LEU A N 1
ATOM 3817 C CA . LEU A 1 498 ? 14.091 6.520 -21.712 1.00 70.81 498 LEU A CA 1
ATOM 3818 C C . LEU A 1 498 ? 14.269 6.909 -20.236 1.00 70.81 498 LEU A C 1
ATOM 3820 O O . LEU A 1 498 ? 13.697 7.904 -19.803 1.00 70.81 498 LEU A O 1
ATOM 3824 N N . ASP A 1 499 ? 15.115 6.187 -19.494 1.00 65.56 499 ASP A N 1
ATOM 3825 C CA . ASP A 1 499 ? 15.479 6.540 -18.114 1.00 65.56 499 ASP A CA 1
ATOM 3826 C C . ASP A 1 499 ? 16.168 7.925 -18.044 1.00 65.56 499 ASP A C 1
ATOM 3828 O O . ASP A 1 499 ? 15.980 8.679 -17.087 1.00 65.56 499 ASP A O 1
ATOM 3832 N N . LEU A 1 500 ? 17.012 8.252 -19.030 1.00 68.25 500 LEU A N 1
ATOM 3833 C CA . LEU A 1 500 ? 17.794 9.497 -19.101 1.00 68.25 500 LEU A CA 1
ATOM 3834 C C . LEU A 1 500 ? 16.967 10.680 -19.647 1.00 68.25 500 LEU A C 1
ATOM 3836 O O . LEU A 1 500 ? 17.024 11.799 -19.124 1.00 68.25 500 LEU A O 1
ATOM 3840 N N . HIS A 1 501 ? 16.157 10.413 -20.673 1.00 69.75 501 HIS A N 1
ATOM 3841 C CA . HIS A 1 501 ? 15.316 11.368 -21.391 1.00 69.75 501 HIS A CA 1
ATOM 3842 C C . HIS A 1 501 ? 13.888 10.805 -21.529 1.00 69.75 501 HIS A C 1
ATOM 3844 O O . HIS A 1 501 ? 13.525 10.283 -22.587 1.00 69.75 501 HIS A O 1
ATOM 3850 N N . PRO A 1 502 ? 13.041 10.953 -20.490 1.00 61.50 502 PRO A N 1
ATOM 3851 C CA . PRO A 1 502 ? 11.677 10.406 -20.470 1.00 61.50 502 PRO A CA 1
ATOM 3852 C C . PRO A 1 502 ? 10.779 10.888 -21.617 1.00 61.50 502 PRO A C 1
ATOM 3854 O O . PRO A 1 502 ? 9.831 10.209 -21.998 1.00 61.50 502 PRO A O 1
ATOM 3857 N N . HIS A 1 503 ? 11.096 12.053 -22.186 1.00 63.50 503 HIS A N 1
ATOM 3858 C CA . HIS A 1 503 ? 10.352 12.680 -23.280 1.00 63.50 503 HIS A CA 1
ATOM 3859 C C . HIS A 1 503 ? 10.857 12.277 -24.679 1.00 63.50 503 HIS A C 1
ATOM 3861 O O . HIS A 1 503 ? 10.328 12.756 -25.678 1.00 63.50 503 HIS A O 1
ATOM 3867 N N . LEU A 1 504 ? 11.879 11.415 -24.782 1.00 65.38 504 LEU A N 1
ATOM 3868 C CA . LEU A 1 504 ? 12.455 11.019 -26.067 1.00 65.38 504 LEU A CA 1
ATOM 3869 C C . LEU A 1 504 ? 11.504 10.092 -26.840 1.00 65.38 504 LEU A C 1
ATOM 3871 O O . LEU A 1 504 ? 11.218 8.963 -26.419 1.00 65.38 504 LEU A O 1
ATOM 3875 N N . HIS A 1 505 ? 11.052 10.563 -28.003 1.00 67.62 505 HIS A N 1
ATOM 3876 C CA . HIS A 1 505 ? 10.159 9.830 -28.900 1.00 67.62 505 HIS A CA 1
ATOM 3877 C C . HIS A 1 505 ? 10.753 8.492 -29.367 1.00 67.62 505 HIS A C 1
ATOM 3879 O O . HIS A 1 505 ? 11.967 8.325 -29.475 1.00 67.62 505 HIS A O 1
ATOM 3885 N N . ALA A 1 506 ? 9.879 7.526 -29.671 1.00 65.31 506 ALA A N 1
ATOM 3886 C CA . ALA A 1 506 ? 10.265 6.140 -29.938 1.00 65.31 506 ALA A CA 1
ATOM 3887 C C . ALA A 1 506 ? 11.245 5.972 -31.112 1.00 65.31 506 ALA A C 1
ATOM 3889 O O . ALA A 1 506 ? 12.169 5.169 -31.015 1.00 65.31 506 ALA A O 1
ATOM 3890 N N . GLU A 1 507 ? 11.062 6.731 -32.190 1.00 68.25 507 GLU A N 1
ATOM 3891 C CA . GLU A 1 507 ? 11.873 6.646 -33.406 1.00 68.25 507 GLU A CA 1
ATOM 3892 C C . GLU A 1 507 ? 13.313 7.165 -33.213 1.00 68.25 507 GLU A C 1
ATOM 3894 O O . GLU A 1 507 ? 14.238 6.358 -33.340 1.00 68.25 507 GLU A O 1
ATOM 3899 N N . PRO A 1 508 ? 13.562 8.427 -32.797 1.00 73.19 508 PRO A N 1
ATOM 3900 C CA . PRO A 1 508 ? 14.922 8.895 -32.510 1.00 73.19 508 PRO A CA 1
ATOM 3901 C C . PRO A 1 508 ? 15.576 8.091 -31.381 1.00 73.19 508 PRO A C 1
ATOM 3903 O O . PRO A 1 508 ? 16.765 7.779 -31.452 1.00 73.19 508 PRO A O 1
ATOM 3906 N N . ARG A 1 509 ? 14.798 7.654 -30.379 1.00 81.38 509 ARG A N 1
ATOM 3907 C CA . ARG A 1 509 ? 15.277 6.735 -29.338 1.00 81.38 509 ARG A CA 1
ATOM 3908 C C . ARG A 1 509 ? 15.794 5.427 -29.923 1.00 81.38 509 ARG A C 1
ATOM 3910 O O . ARG A 1 509 ? 16.831 4.948 -29.477 1.00 81.38 509 ARG A O 1
ATOM 3917 N N . HIS A 1 510 ? 15.094 4.849 -30.895 1.00 77.50 510 HIS A N 1
ATOM 3918 C CA . HIS A 1 510 ? 15.513 3.611 -31.541 1.00 77.50 510 HIS A CA 1
ATOM 3919 C C . HIS A 1 510 ? 16.796 3.806 -32.357 1.00 77.50 510 HIS A C 1
ATOM 3921 O O . HIS A 1 510 ? 17.723 3.012 -32.204 1.00 77.50 510 HIS A O 1
ATOM 3927 N N . TYR A 1 511 ? 16.896 4.884 -33.142 1.00 80.06 511 TYR A N 1
ATOM 3928 C CA . TYR A 1 511 ? 18.105 5.208 -33.912 1.00 80.06 511 TYR A CA 1
ATOM 3929 C C . TYR A 1 511 ? 19.329 5.424 -33.019 1.00 80.06 511 TYR A C 1
ATOM 3931 O O . TYR A 1 511 ? 20.383 4.828 -33.249 1.00 80.06 511 TYR A O 1
ATOM 3939 N N . LEU A 1 512 ? 19.183 6.216 -31.956 1.00 82.94 512 LEU A N 1
ATOM 3940 C CA . LEU A 1 512 ? 20.251 6.455 -30.988 1.00 82.94 512 LEU A CA 1
ATOM 3941 C C . LEU A 1 512 ? 20.629 5.168 -30.256 1.00 82.94 512 LEU A C 1
ATOM 3943 O O . LEU A 1 512 ? 21.808 4.832 -30.172 1.00 82.94 512 LEU A O 1
ATOM 3947 N N . ALA A 1 513 ? 19.645 4.406 -29.774 1.00 84.94 513 ALA A N 1
ATOM 3948 C CA . ALA A 1 513 ? 19.893 3.133 -29.110 1.00 84.94 513 ALA A CA 1
ATOM 3949 C C . ALA A 1 513 ? 20.632 2.144 -30.019 1.00 84.94 513 ALA A C 1
ATOM 3951 O O . ALA A 1 513 ? 21.558 1.472 -29.566 1.00 84.94 513 ALA A O 1
ATOM 3952 N N . ALA A 1 514 ? 20.250 2.063 -31.296 1.00 84.88 514 ALA A N 1
ATOM 3953 C CA . ALA A 1 514 ? 20.908 1.226 -32.289 1.00 84.88 514 ALA A CA 1
ATOM 3954 C C . ALA A 1 514 ? 22.347 1.687 -32.538 1.00 84.88 514 ALA A C 1
ATOM 3956 O O . ALA A 1 514 ? 23.265 0.867 -32.512 1.00 84.88 514 ALA A O 1
ATOM 3957 N N . GLY A 1 515 ? 22.570 2.994 -32.687 1.00 86.75 515 GLY A N 1
ATOM 3958 C CA . GLY A 1 515 ? 23.902 3.549 -32.894 1.00 86.75 515 GLY A CA 1
ATOM 3959 C C . GLY A 1 515 ? 24.832 3.384 -31.690 1.00 86.75 515 GLY A C 1
ATOM 3960 O O . GLY A 1 515 ? 25.978 2.958 -31.857 1.00 86.75 515 GLY A O 1
ATOM 3961 N N . PHE A 1 516 ? 24.360 3.641 -30.466 1.00 91.50 516 PHE A N 1
ATOM 3962 C CA . PHE A 1 516 ? 25.153 3.406 -29.254 1.00 91.50 516 PHE A CA 1
ATOM 3963 C C . PHE A 1 516 ? 25.426 1.918 -29.030 1.00 91.50 516 PHE A C 1
ATOM 3965 O O . PHE A 1 516 ? 26.542 1.557 -28.655 1.00 91.50 516 PHE A O 1
ATOM 3972 N N . ALA A 1 517 ? 24.455 1.041 -29.302 1.00 89.19 517 ALA A N 1
ATOM 3973 C CA . ALA A 1 517 ? 24.648 -0.405 -29.229 1.00 89.19 517 ALA A CA 1
ATOM 3974 C C . ALA A 1 517 ? 25.689 -0.894 -30.248 1.00 89.19 517 ALA A C 1
ATOM 3976 O O . ALA A 1 517 ? 26.602 -1.637 -29.884 1.00 89.19 517 ALA A O 1
ATOM 3977 N N . ALA A 1 518 ? 25.607 -0.426 -31.497 1.00 87.31 518 ALA A N 1
ATOM 3978 C CA . ALA A 1 518 ? 26.590 -0.721 -32.534 1.00 87.31 518 ALA A CA 1
ATOM 3979 C C . ALA A 1 518 ? 27.985 -0.199 -32.156 1.00 87.31 518 ALA A C 1
ATOM 3981 O O . ALA A 1 518 ? 28.975 -0.915 -32.311 1.00 87.31 518 ALA A O 1
ATOM 3982 N N . SER A 1 519 ? 28.066 1.007 -31.589 1.00 91.31 519 SER A N 1
ATOM 3983 C CA . SER A 1 519 ? 29.320 1.608 -31.116 1.00 91.31 519 SER A CA 1
ATOM 3984 C C . SER A 1 519 ? 29.939 0.810 -29.970 1.00 91.31 519 SER A C 1
ATOM 3986 O O . SER A 1 519 ? 31.124 0.487 -30.015 1.00 91.31 519 SER A O 1
ATOM 3988 N N . ALA A 1 520 ? 29.137 0.416 -28.975 1.00 91.62 520 ALA A N 1
ATOM 3989 C CA . ALA A 1 520 ? 29.580 -0.419 -27.860 1.00 91.62 520 ALA A CA 1
ATOM 3990 C C . ALA A 1 520 ? 30.095 -1.781 -28.339 1.00 91.62 520 ALA A C 1
ATOM 3992 O O . ALA A 1 520 ? 31.119 -2.266 -27.858 1.00 91.62 520 ALA A O 1
ATOM 3993 N N . LEU A 1 521 ? 29.404 -2.386 -29.307 1.00 88.00 521 LEU A N 1
ATOM 3994 C CA . LEU A 1 521 ? 29.764 -3.674 -29.886 1.00 88.00 521 LEU A CA 1
ATOM 3995 C C . LEU A 1 521 ? 31.070 -3.596 -30.689 1.00 88.00 521 LEU A C 1
ATOM 3997 O O . LEU A 1 521 ? 31.965 -4.415 -30.475 1.00 88.00 521 LEU A O 1
ATOM 4001 N N . ARG A 1 522 ? 31.215 -2.586 -31.558 1.00 87.44 522 ARG A N 1
ATOM 4002 C CA . ARG A 1 522 ? 32.455 -2.307 -32.303 1.00 87.44 522 ARG A CA 1
ATOM 4003 C C . ARG A 1 522 ? 33.617 -2.073 -31.344 1.00 87.44 522 ARG A C 1
ATOM 4005 O O . ARG A 1 522 ? 34.658 -2.716 -31.464 1.00 87.44 522 ARG A O 1
ATOM 4012 N N . LEU A 1 523 ? 33.404 -1.239 -30.328 1.00 88.62 523 LEU A N 1
ATOM 4013 C CA . LEU A 1 523 ? 34.414 -0.938 -29.322 1.00 88.62 523 LEU A CA 1
ATOM 4014 C C . LEU A 1 523 ? 34.789 -2.170 -28.487 1.00 88.62 523 LEU A C 1
ATOM 4016 O O . LEU A 1 523 ? 35.956 -2.344 -28.155 1.00 88.62 523 LEU A O 1
ATOM 4020 N N . ALA A 1 524 ? 33.852 -3.064 -28.165 1.00 87.00 524 ALA A N 1
ATOM 4021 C CA . ALA A 1 524 ? 34.145 -4.323 -27.473 1.00 87.00 524 ALA A CA 1
ATOM 4022 C C . ALA A 1 524 ? 34.946 -5.316 -28.337 1.00 87.00 524 ALA A C 1
ATOM 4024 O O . ALA A 1 524 ? 35.675 -6.157 -27.801 1.00 87.00 524 ALA A O 1
ATOM 4025 N N . GLN A 1 525 ? 34.815 -5.224 -29.663 1.00 82.69 525 GLN A N 1
ATOM 4026 C CA . GLN A 1 525 ? 35.483 -6.100 -30.625 1.00 82.69 525 GLN A CA 1
ATOM 4027 C C . GLN A 1 525 ? 36.850 -5.583 -31.086 1.00 82.69 525 GLN A C 1
ATOM 4029 O O . GLN A 1 525 ? 37.691 -6.395 -31.470 1.00 82.69 525 GLN A O 1
ATOM 4034 N N . ALA A 1 526 ? 37.088 -4.273 -31.003 1.00 84.69 526 ALA A N 1
ATOM 4035 C CA . ALA A 1 526 ? 38.334 -3.642 -31.422 1.00 84.69 526 ALA A CA 1
ATOM 4036 C C . ALA A 1 526 ? 39.536 -4.112 -30.565 1.00 84.69 526 ALA A C 1
ATOM 4038 O O . ALA A 1 526 ? 39.484 -4.022 -29.325 1.00 84.69 526 ALA A O 1
ATOM 4039 N N . PRO A 1 527 ? 40.604 -4.640 -31.195 1.00 79.94 527 PRO A N 1
ATOM 4040 C CA . PRO A 1 527 ? 41.776 -5.161 -30.493 1.00 79.94 527 PRO A CA 1
ATOM 4041 C C . PRO A 1 527 ? 42.825 -4.088 -30.170 1.00 79.94 527 PRO A C 1
ATOM 4043 O O . PRO A 1 527 ? 43.705 -4.354 -29.359 1.00 79.94 527 PRO A O 1
ATOM 4046 N N . ASP A 1 528 ? 42.730 -2.909 -30.783 1.00 86.00 528 ASP A N 1
ATOM 4047 C CA . ASP A 1 528 ? 43.766 -1.876 -30.739 1.00 86.00 528 ASP A CA 1
ATOM 4048 C C . ASP A 1 528 ? 43.890 -1.193 -29.363 1.00 86.00 528 ASP A C 1
ATOM 4050 O O . ASP A 1 528 ? 42.933 -1.129 -28.579 1.00 86.00 528 ASP A O 1
ATOM 4054 N N . ASP A 1 529 ? 45.060 -0.606 -29.094 1.00 84.38 529 ASP A N 1
ATOM 4055 C CA . ASP A 1 529 ? 45.378 0.049 -27.816 1.00 84.38 529 ASP A CA 1
ATOM 4056 C C . ASP A 1 529 ? 44.423 1.205 -27.482 1.00 84.38 529 ASP A C 1
ATOM 4058 O O . ASP A 1 529 ? 43.998 1.357 -26.331 1.00 84.38 529 ASP A O 1
ATOM 4062 N N . TRP A 1 530 ? 44.011 1.982 -28.491 1.00 90.12 530 TRP A N 1
ATOM 4063 C CA . TRP A 1 530 ? 43.052 3.078 -28.312 1.00 90.12 530 TRP A CA 1
ATOM 4064 C C . TRP A 1 530 ? 41.710 2.561 -27.766 1.00 90.12 530 TRP A C 1
ATOM 4066 O O . TRP A 1 530 ? 41.124 3.164 -26.866 1.00 90.12 530 TRP A O 1
ATOM 4076 N N . ALA A 1 531 ? 41.246 1.400 -28.245 1.00 87.94 531 ALA A N 1
ATOM 4077 C CA . ALA A 1 531 ? 39.984 0.804 -27.825 1.00 87.94 531 ALA A CA 1
ATOM 4078 C C . ALA A 1 531 ? 40.074 0.272 -26.393 1.00 87.94 531 ALA A C 1
ATOM 4080 O O . ALA A 1 531 ? 39.105 0.331 -25.633 1.00 87.94 531 ALA A O 1
ATOM 4081 N N . PHE A 1 532 ? 41.239 -0.243 -25.988 1.00 85.12 532 PHE A N 1
ATOM 4082 C CA . PHE A 1 532 ? 41.487 -0.623 -24.598 1.00 85.12 532 PHE A CA 1
ATOM 4083 C C . PHE A 1 532 ? 41.383 0.583 -23.658 1.00 85.12 532 PHE A C 1
ATOM 4085 O O . PHE A 1 532 ? 40.648 0.517 -22.669 1.00 85.12 532 PHE A O 1
ATOM 4092 N N . GLN A 1 533 ? 42.039 1.693 -24.003 1.00 86.75 533 GLN A N 1
ATOM 4093 C CA . GLN A 1 533 ? 41.987 2.930 -23.223 1.00 86.75 533 GLN A CA 1
ATOM 4094 C C . GLN A 1 533 ? 40.568 3.510 -23.156 1.00 86.75 533 GLN A C 1
ATOM 4096 O O . GLN A 1 533 ? 40.086 3.819 -22.065 1.00 86.75 533 GLN A O 1
ATOM 4101 N N . ALA A 1 534 ? 39.862 3.578 -24.289 1.00 89.00 534 ALA A N 1
ATOM 4102 C CA . ALA A 1 534 ? 38.496 4.092 -24.349 1.00 89.00 534 ALA A CA 1
ATOM 4103 C C . ALA A 1 534 ? 37.524 3.265 -23.488 1.00 89.00 534 ALA A C 1
ATOM 4105 O O . ALA A 1 534 ? 36.740 3.825 -22.724 1.00 89.00 534 ALA A O 1
ATOM 4106 N N . ARG A 1 535 ? 37.616 1.926 -23.528 1.00 91.38 535 ARG A N 1
ATOM 4107 C CA . ARG A 1 535 ? 36.821 1.050 -22.646 1.00 91.38 535 ARG A CA 1
ATOM 4108 C C . ARG A 1 535 ? 37.118 1.322 -21.176 1.00 91.38 535 ARG A C 1
ATOM 4110 O O . ARG A 1 535 ? 36.183 1.467 -20.400 1.00 91.38 535 ARG A O 1
ATOM 4117 N N . ALA A 1 536 ? 38.390 1.410 -20.788 1.00 84.69 536 ALA A N 1
ATOM 4118 C CA . ALA A 1 536 ? 38.766 1.659 -19.397 1.00 84.69 536 ALA A CA 1
ATOM 4119 C C . ALA A 1 536 ? 38.193 2.987 -18.871 1.00 84.69 536 ALA A C 1
ATOM 4121 O O . ALA A 1 536 ? 37.658 3.025 -17.764 1.00 84.69 536 ALA A O 1
ATOM 4122 N N . GLN A 1 537 ? 38.241 4.046 -19.684 1.00 86.38 537 GLN A N 1
ATOM 4123 C CA . GLN A 1 537 ? 37.690 5.353 -19.328 1.00 86.38 537 GLN A CA 1
ATOM 4124 C C . GLN A 1 537 ? 36.158 5.326 -19.219 1.00 86.38 537 GLN A C 1
ATOM 4126 O O . GLN A 1 537 ? 35.628 5.786 -18.213 1.00 86.38 537 GLN A O 1
ATOM 4131 N N . LEU A 1 538 ? 35.447 4.722 -20.181 1.00 87.81 538 LEU A N 1
ATOM 4132 C CA . LEU A 1 538 ? 33.981 4.581 -20.138 1.00 87.81 538 LEU A CA 1
ATOM 4133 C C . LEU A 1 538 ? 33.506 3.779 -18.923 1.00 87.81 538 LEU A C 1
ATOM 4135 O O . LEU A 1 538 ? 32.532 4.138 -18.267 1.00 87.81 538 LEU A O 1
ATOM 4139 N N . LEU A 1 539 ? 34.207 2.692 -18.610 1.00 84.88 539 LEU A N 1
ATOM 4140 C CA . LEU A 1 539 ? 33.915 1.852 -17.455 1.00 84.88 539 LEU A CA 1
ATOM 4141 C C . LEU A 1 539 ? 34.171 2.584 -16.129 1.00 84.88 539 LEU A C 1
ATOM 4143 O O . LEU A 1 539 ? 33.465 2.336 -15.155 1.00 84.88 539 LEU A O 1
ATOM 4147 N N . GLY A 1 540 ? 35.137 3.506 -16.099 1.00 80.00 540 GLY A N 1
ATOM 4148 C CA . GLY A 1 540 ? 35.408 4.376 -14.954 1.00 80.00 540 GLY A CA 1
ATOM 4149 C C . GLY A 1 540 ? 34.283 5.367 -14.631 1.00 80.00 540 GLY A C 1
ATOM 4150 O O . GLY A 1 540 ? 34.240 5.870 -13.512 1.00 80.00 540 GLY A O 1
ATOM 4151 N N . LEU A 1 541 ? 33.353 5.612 -15.564 1.00 77.75 541 LEU A N 1
ATOM 4152 C CA . LEU A 1 541 ? 32.176 6.466 -15.345 1.00 77.75 541 LEU A CA 1
ATOM 4153 C C . LEU A 1 541 ? 31.052 5.759 -14.579 1.00 77.75 541 LEU A C 1
ATOM 4155 O O . LEU A 1 541 ? 30.093 6.400 -14.153 1.00 77.75 541 LEU A O 1
ATOM 4159 N N . LEU A 1 542 ? 31.136 4.435 -14.426 1.00 77.12 542 LEU A N 1
ATOM 4160 C CA . LEU A 1 542 ? 30.079 3.641 -13.815 1.00 77.12 542 LEU A CA 1
ATOM 4161 C C . LEU A 1 542 ? 30.260 3.541 -12.288 1.00 77.12 542 LEU A C 1
ATOM 4163 O O . LEU A 1 542 ? 31.370 3.321 -11.807 1.00 77.12 542 LEU A O 1
ATOM 4167 N N . PRO A 1 543 ? 29.169 3.594 -11.499 1.00 59.00 543 PRO A N 1
ATOM 4168 C CA . PRO A 1 543 ? 29.233 3.614 -10.032 1.00 59.00 543 PRO A CA 1
ATOM 4169 C C . PRO A 1 543 ? 29.629 2.270 -9.394 1.00 59.00 543 PRO A C 1
ATOM 4171 O O . PRO A 1 543 ? 29.910 2.199 -8.200 1.00 59.00 543 PRO A O 1
ATOM 4174 N N . LYS A 1 544 ? 29.623 1.173 -10.162 1.00 68.38 544 LYS A N 1
ATOM 4175 C CA . LYS A 1 544 ? 29.982 -0.176 -9.697 1.00 68.38 544 LYS A CA 1
ATOM 4176 C C . LYS A 1 544 ? 31.215 -0.654 -10.444 1.00 68.38 544 LYS A C 1
ATOM 4178 O O . LYS A 1 544 ? 31.293 -0.435 -11.644 1.00 68.38 544 LYS A O 1
ATOM 4183 N N . LYS A 1 545 ? 32.106 -1.390 -9.763 1.00 71.81 545 LYS A N 1
ATOM 4184 C CA . LYS A 1 545 ? 33.296 -2.019 -10.364 1.00 71.81 545 LYS A CA 1
ATOM 4185 C C . LYS A 1 545 ? 32.872 -2.937 -11.528 1.00 71.81 545 LYS A C 1
ATOM 4187 O O . LYS A 1 545 ? 32.336 -4.019 -11.263 1.00 71.81 545 LYS A O 1
ATOM 4192 N N . PRO A 1 546 ? 33.061 -2.521 -12.790 1.00 76.38 546 PRO A N 1
ATOM 4193 C CA . PRO A 1 546 ? 32.478 -3.218 -13.925 1.00 76.38 546 PRO A CA 1
ATOM 4194 C C . PRO A 1 546 ? 33.342 -4.406 -14.351 1.00 76.38 546 PRO A C 1
ATOM 4196 O O . PRO A 1 546 ? 34.529 -4.489 -14.027 1.00 76.38 546 PRO A O 1
ATOM 4199 N N . ARG A 1 547 ? 32.740 -5.347 -15.082 1.00 74.50 547 ARG A N 1
ATOM 4200 C CA . ARG A 1 547 ? 33.401 -6.568 -15.578 1.00 74.50 547 ARG A CA 1
ATOM 4201 C C . ARG A 1 547 ? 33.909 -6.444 -17.021 1.00 74.50 547 ARG A C 1
ATOM 4203 O O . ARG A 1 547 ? 34.446 -7.412 -17.553 1.00 74.50 547 ARG A O 1
ATOM 4210 N N . GLY A 1 548 ? 33.731 -5.285 -17.652 1.00 76.62 548 GLY A N 1
ATOM 4211 C CA . GLY A 1 548 ? 34.138 -5.001 -19.028 1.00 76.62 548 GLY A CA 1
ATOM 4212 C C . GLY A 1 548 ? 33.253 -5.656 -20.086 1.00 76.62 548 GLY A C 1
ATOM 4213 O O . GLY A 1 548 ? 33.727 -5.987 -21.170 1.00 76.62 548 GLY A O 1
ATOM 4214 N N . GLN A 1 549 ? 31.982 -5.901 -19.774 1.00 84.06 549 GLN A N 1
ATOM 4215 C CA . GLN A 1 549 ? 31.024 -6.484 -20.714 1.00 84.06 549 GLN A CA 1
ATOM 4216 C C . GLN A 1 549 ? 30.489 -5.426 -21.688 1.00 84.06 549 GLN A C 1
ATOM 4218 O O . GLN A 1 549 ? 30.379 -4.254 -21.336 1.00 84.06 549 GLN A O 1
ATOM 4223 N N . THR A 1 550 ? 30.067 -5.841 -22.888 1.00 86.56 550 THR A N 1
ATOM 4224 C CA . THR A 1 550 ? 29.539 -4.946 -23.940 1.00 86.56 550 THR A CA 1
ATOM 4225 C C . THR A 1 550 ? 28.404 -4.049 -23.435 1.00 86.56 550 THR A C 1
ATOM 4227 O O . THR A 1 550 ? 28.354 -2.862 -23.741 1.00 86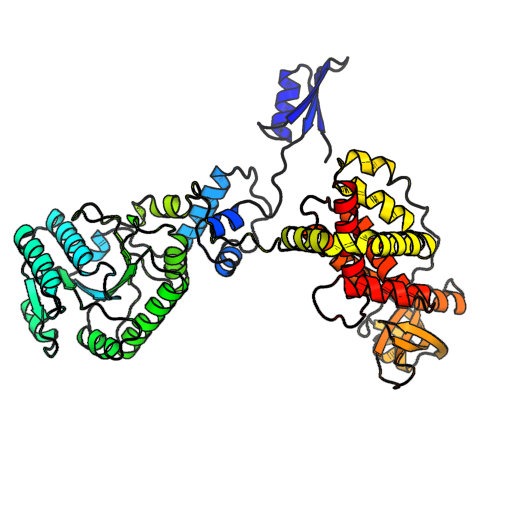.56 550 THR A O 1
ATOM 4230 N N . ARG A 1 551 ? 27.533 -4.586 -22.571 1.00 87.38 551 ARG A N 1
ATOM 4231 C CA . ARG A 1 551 ? 26.441 -3.838 -21.926 1.00 87.38 551 ARG A CA 1
ATOM 4232 C C . ARG A 1 551 ? 26.907 -2.731 -20.974 1.00 87.38 551 ARG A C 1
ATOM 4234 O O . ARG A 1 551 ? 26.207 -1.743 -20.817 1.00 87.38 551 ARG A O 1
ATOM 4241 N N . GLU A 1 552 ? 28.056 -2.905 -20.326 1.00 87.38 552 GLU A N 1
ATOM 4242 C CA . GLU A 1 552 ? 28.634 -1.897 -19.428 1.00 87.38 552 GLU A CA 1
ATOM 4243 C C . GLU A 1 552 ? 29.331 -0.808 -20.251 1.00 87.38 552 GLU A C 1
ATOM 4245 O O . GLU A 1 552 ? 29.236 0.365 -19.920 1.00 87.38 552 GLU A O 1
ATOM 4250 N N . ILE A 1 553 ? 29.957 -1.177 -21.374 1.00 90.31 553 ILE A N 1
ATOM 4251 C CA . ILE A 1 553 ? 30.487 -0.210 -22.345 1.00 90.31 553 ILE A CA 1
ATOM 4252 C C . ILE A 1 553 ? 29.347 0.653 -22.909 1.00 90.31 553 ILE A C 1
ATOM 4254 O O . ILE A 1 553 ? 29.488 1.870 -22.966 1.00 90.31 553 ILE A O 1
ATOM 4258 N N . LEU A 1 554 ? 28.206 0.045 -23.262 1.00 91.44 554 LEU A N 1
ATOM 4259 C CA . LEU A 1 554 ? 26.995 0.763 -23.676 1.00 91.44 554 LEU A CA 1
ATOM 4260 C C . LEU A 1 554 ? 26.512 1.739 -22.596 1.00 91.44 554 LEU A C 1
ATOM 4262 O O . LEU A 1 554 ? 26.287 2.909 -22.892 1.00 91.44 554 LEU A O 1
ATOM 4266 N N . ASP A 1 555 ? 26.377 1.272 -21.351 1.00 86.94 555 ASP A N 1
ATOM 4267 C CA . ASP A 1 555 ? 25.964 2.135 -20.242 1.00 86.94 555 ASP A CA 1
ATOM 4268 C C . ASP A 1 555 ? 26.954 3.313 -20.084 1.00 86.94 555 ASP A C 1
ATOM 4270 O O . ASP A 1 555 ? 26.521 4.454 -19.939 1.00 86.94 555 ASP A O 1
ATOM 4274 N N . GLY A 1 556 ? 28.266 3.069 -20.190 1.00 87.12 556 GLY A N 1
ATOM 4275 C CA . GLY A 1 556 ? 29.303 4.105 -20.133 1.00 87.12 556 GLY A CA 1
ATOM 4276 C C . GLY A 1 556 ? 29.227 5.122 -21.276 1.00 87.12 556 GLY A C 1
ATOM 4277 O O . GLY A 1 556 ? 29.399 6.312 -21.031 1.00 87.12 556 GLY A O 1
ATOM 4278 N N . LEU A 1 557 ? 28.921 4.689 -22.507 1.00 90.81 557 LEU A N 1
ATOM 4279 C CA . LEU A 1 557 ? 28.723 5.590 -23.654 1.00 90.81 557 LEU A CA 1
ATOM 4280 C C . LEU A 1 557 ? 27.526 6.526 -23.443 1.00 90.81 557 LEU A C 1
ATOM 4282 O O . LEU A 1 557 ? 27.626 7.717 -23.726 1.00 90.81 557 LEU A O 1
ATOM 4286 N N . LEU A 1 558 ? 26.421 6.004 -22.906 1.00 87.75 558 LEU A N 1
ATOM 4287 C CA . LEU A 1 558 ? 25.231 6.801 -22.596 1.00 87.75 558 LEU A CA 1
ATOM 4288 C C . LEU A 1 558 ? 25.487 7.793 -21.450 1.00 87.75 558 LEU A C 1
ATOM 4290 O O . LEU A 1 558 ? 25.016 8.925 -21.505 1.00 87.75 558 LEU A O 1
ATOM 4294 N N . HIS A 1 559 ? 26.268 7.399 -20.436 1.00 82.25 559 HIS A N 1
ATOM 4295 C CA . HIS A 1 559 ? 26.682 8.309 -19.361 1.00 82.25 559 HIS A CA 1
ATOM 4296 C C . HIS A 1 559 ? 27.623 9.400 -19.873 1.00 82.25 559 HIS A C 1
ATOM 4298 O O . HIS A 1 559 ? 27.452 10.557 -19.503 1.00 82.25 559 HIS A O 1
ATOM 4304 N N . LEU A 1 560 ? 28.588 9.053 -20.733 1.00 85.50 560 LEU A N 1
ATOM 4305 C CA . LEU A 1 560 ? 29.464 10.032 -21.377 1.00 85.50 560 LEU A CA 1
ATOM 4306 C C . LEU A 1 560 ? 28.629 11.066 -22.135 1.00 85.50 560 LEU A C 1
ATOM 4308 O O . LEU A 1 560 ? 28.815 12.256 -21.921 1.00 85.50 560 LEU A O 1
ATOM 4312 N N . ALA A 1 561 ? 27.687 10.624 -22.968 1.00 82.56 561 ALA A N 1
ATOM 4313 C CA . ALA A 1 561 ? 26.850 11.522 -23.753 1.00 82.56 561 ALA A CA 1
ATOM 4314 C C . ALA A 1 561 ? 25.990 12.448 -22.865 1.00 82.56 561 ALA A C 1
ATOM 4316 O O . ALA A 1 561 ? 25.979 13.659 -23.072 1.00 82.56 561 ALA A O 1
ATOM 4317 N N . ALA A 1 562 ? 25.376 11.915 -21.803 1.00 77.75 562 ALA A N 1
ATOM 4318 C CA . ALA A 1 562 ? 24.604 12.712 -20.845 1.00 77.75 562 ALA A CA 1
ATOM 4319 C C . ALA A 1 562 ? 25.459 13.732 -20.064 1.00 77.75 562 ALA A C 1
ATOM 4321 O O . ALA A 1 562 ? 25.035 14.861 -19.837 1.00 77.75 562 ALA A O 1
ATOM 4322 N N . VAL A 1 563 ? 26.679 13.361 -19.659 1.00 75.56 563 VAL A N 1
ATOM 4323 C CA . VAL A 1 563 ? 27.606 14.281 -18.974 1.00 75.56 563 VAL A CA 1
ATOM 4324 C C . VAL A 1 563 ? 28.108 15.371 -19.925 1.00 75.56 563 VAL A C 1
ATOM 4326 O O . VAL A 1 563 ? 28.266 16.516 -19.509 1.00 75.56 563 VAL A O 1
ATOM 4329 N N . MET A 1 564 ? 28.347 15.029 -21.193 1.00 74.12 564 MET A N 1
ATOM 4330 C CA . MET A 1 564 ? 28.788 15.979 -22.215 1.00 74.12 564 MET A CA 1
ATOM 4331 C C . MET A 1 564 ? 27.733 17.053 -22.508 1.00 74.12 564 MET A C 1
ATOM 4333 O O . MET A 1 564 ? 28.097 18.220 -22.615 1.00 74.12 564 MET A O 1
ATOM 4337 N N . ASP A 1 565 ? 26.451 16.684 -22.546 1.00 70.19 565 ASP A N 1
ATOM 4338 C CA . ASP A 1 565 ? 25.327 17.620 -22.708 1.00 70.19 565 ASP A CA 1
ATOM 4339 C C . ASP A 1 565 ? 25.297 18.680 -21.587 1.00 70.19 565 ASP A C 1
ATOM 4341 O O . ASP A 1 565 ? 25.199 19.884 -21.834 1.00 70.19 565 ASP A O 1
ATOM 4345 N N . ASN A 1 566 ? 25.530 18.250 -20.343 1.00 65.62 566 ASN A N 1
ATOM 4346 C CA . ASN A 1 566 ? 25.613 19.142 -19.183 1.00 65.62 566 ASN A CA 1
ATOM 4347 C C . ASN A 1 566 ? 26.816 20.109 -19.221 1.00 65.62 566 ASN A C 1
ATOM 4349 O O . ASN A 1 566 ? 26.763 21.157 -18.583 1.00 65.62 566 ASN A O 1
ATOM 4353 N N . PHE A 1 567 ? 27.904 19.790 -19.933 1.00 66.25 567 PHE A N 1
ATOM 4354 C CA . PHE A 1 567 ? 29.062 20.690 -20.076 1.00 66.25 567 PHE A CA 1
ATOM 4355 C C . PHE A 1 567 ? 28.896 21.760 -21.158 1.00 66.25 567 PHE A C 1
ATOM 4357 O O . PHE A 1 567 ? 29.695 22.697 -21.194 1.00 66.25 567 PHE A O 1
ATOM 4364 N N . GLU A 1 568 ? 27.942 21.589 -22.071 1.00 59.41 568 GLU A N 1
ATOM 4365 C CA . GLU A 1 568 ? 27.644 22.556 -23.134 1.00 59.41 568 GLU A CA 1
ATOM 4366 C C . GLU A 1 568 ? 26.570 23.568 -22.695 1.00 59.41 568 GLU A C 1
ATOM 4368 O O . GLU A 1 568 ? 26.531 24.678 -23.220 1.00 59.41 568 GLU A O 1
ATOM 4373 N N . HIS A 1 569 ? 25.768 23.225 -21.678 1.00 51.16 569 HIS A N 1
ATOM 4374 C CA . HIS A 1 569 ? 24.716 24.071 -21.098 1.00 51.16 569 HIS A CA 1
ATOM 4375 C C . HIS A 1 569 ? 25.110 24.797 -19.789 1.00 51.16 569 HIS A C 1
ATOM 4377 O O . HIS A 1 569 ? 24.304 25.569 -19.265 1.00 51.16 569 HIS A O 1
ATOM 4383 N N . ALA A 1 570 ? 26.316 24.556 -19.257 1.00 43.03 570 ALA A N 1
ATOM 4384 C CA . ALA A 1 570 ? 26.884 25.194 -18.059 1.00 43.03 570 ALA A CA 1
ATOM 4385 C C . ALA A 1 570 ? 28.073 26.091 -18.418 1.00 43.03 570 ALA A C 1
ATOM 4387 O O . ALA A 1 570 ? 28.179 27.184 -17.815 1.00 43.03 570 ALA A O 1
#

Nearest PDB structures (foldseek):
  8r9r-assembly1_A-2  TM=8.738E-01  e=4.601E-18  Shewanella putrefaciens CN-32
  4c7o-assembly1_A  TM=8.248E-01  e=4.401E-12  Escherichia coli K-12
  2px0-assembly3_C  TM=8.270E-01  e=3.193E-11  Bacillus subtilis
  5gaf-assembly1_i  TM=6.908E-01  e=3.779E-12  Escherichia coli
  3ecp-assembly1_A-2  TM=4.973E-01  e=2.453E-04  Escherichia coli

Solvent-accessible surface area (backbone atoms only — not comparable to full-atom values): 31526 Å² total; per-residue (Å²): 137,79,69,44,80,33,73,12,81,38,64,68,53,16,47,51,52,44,32,74,75,39,38,90,79,39,49,73,78,47,76,47,83,52,100,81,24,21,39,36,34,31,33,57,81,82,83,66,87,91,51,71,63,60,59,48,37,27,41,11,44,32,53,70,70,58,45,52,62,73,52,56,84,60,73,93,70,65,87,80,76,43,72,67,54,48,49,51,50,49,51,53,53,54,54,73,55,54,45,67,41,85,51,71,63,68,72,63,69,51,70,43,48,39,32,38,42,43,43,60,90,33,48,50,62,62,48,48,49,23,55,50,45,54,47,30,78,76,71,43,28,88,36,39,35,40,34,37,47,37,83,80,46,62,70,61,43,51,53,50,50,52,48,24,61,78,58,62,30,53,75,44,79,47,58,96,84,60,73,49,64,71,57,49,62,75,46,63,85,36,44,35,37,42,33,32,50,52,53,43,53,74,84,44,85,58,50,39,65,57,45,43,60,51,57,96,45,48,40,29,40,42,37,47,22,61,49,55,45,71,56,52,45,49,39,54,54,42,53,34,50,30,22,48,78,42,76,40,67,62,50,35,27,31,42,19,46,52,68,72,24,93,44,40,21,29,43,52,50,42,37,41,78,68,62,28,32,36,51,35,35,24,56,59,84,55,76,38,78,28,54,39,44,54,85,81,45,66,56,71,60,57,26,64,53,52,92,64,81,44,97,78,38,69,72,78,85,60,76,42,55,74,51,46,58,52,47,40,64,71,39,59,90,44,47,71,59,55,51,53,47,51,53,48,41,41,73,73,35,89,68,37,50,56,51,66,63,49,54,73,51,66,83,50,65,73,76,76,48,63,80,69,71,59,76,82,77,75,83,72,92,67,79,65,71,42,84,48,51,53,80,43,65,33,32,46,94,95,38,80,42,33,42,56,64,47,55,79,71,31,49,78,73,49,75,48,77,49,63,46,97,83,34,59,25,35,34,40,35,25,35,40,80,30,31,47,97,87,41,74,26,30,38,36,30,35,45,30,20,32,62,84,81,60,46,79,72,47,79,48,38,31,41,29,58,68,91,60,58,69,70,59,53,51,52,51,53,54,51,49,58,65,45,68,58,39,66,62,37,19,53,49,35,33,53,51,47,39,52,67,36,76,83,56,52,72,67,67,35,46,54,50,11,42,50,45,22,51,48,20,49,51,48,57,61,46,86,50,70,68,37,53,53,49,48,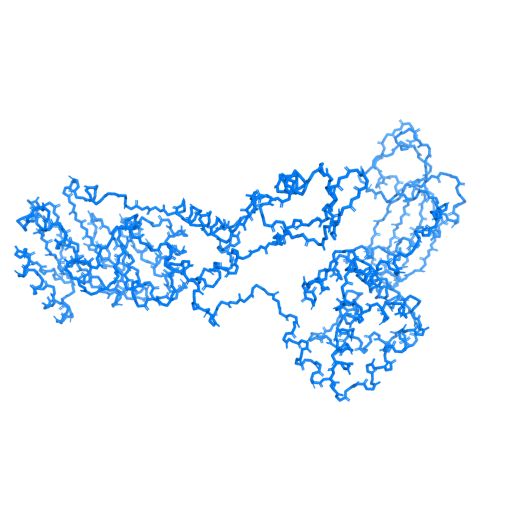55,56,29,42,67,71,46,97,54,94,70,90,82,46,51,70,50,40,31,52,17,51,53,49,50,52,56,42,52,54,55,65,75,79,105

Radius of gyration: 35.82 Å; Cα contacts (8 Å, |Δi|>4): 891; chains: 1; bounding box: 79×68×91 Å